Protein AF-0000000077547484 (afdb_homodimer)

Radius of gyration: 21.01 Å; Cα contacts (8 Å, |Δi|>4): 636; chains: 2; bounding box: 48×58×44 Å

Organism: Bursaphelenchus xylophilus (NCBI:txid6326)

Secondary structure (DSSP, 8-state):
---EEEEE-SS-GGGHHHHHHHHHHT---EEEE--HHHHHHHGGGSSSS-S-EEEETTEEEESHHHHHHHHHHHTT-S-SSHHHHHHHHHHHHHHHHHHHHTHHHHHHHTT--SSTT--HHHHIIIIIHHHHHHHHHHHHHHHHHH-SSSSBTTB--HHHHHHHHHHHHHHHH-HHHHHT-HHHHHHHHHHHT-HHHHHHHHHSPP---/---EEEEE-SS-GGGHHHHHHHHHHT---EEEE--HHHHHHHGGGSSSS-S-EEEETTEEEESHHHHHHHHHHHTT-S-SSHHHHHHHHHHHHHHHHHHHHTHHHHHHHTT--SSTT--HHHHIIIIIHHHHHHHHHHHHHHHHHH-SSSSBTTB--HHHHHHHHHHHHHHHH-HHHHHT-HHHHHHHHHHHT-HHHHHHHHHSPP---

Structure (mmCIF, N/CA/C/O backbone):
data_AF-0000000077547484-model_v1
#
loop_
_entity.id
_entity.type
_entity.pdbx_description
1 polymer 'glutathione transferase'
#
loop_
_atom_site.group_PDB
_atom_site.id
_atom_site.type_symbol
_atom_site.label_atom_id
_atom_site.label_alt_id
_atom_site.label_comp_id
_atom_site.label_asym_id
_atom_site.label_entity_id
_atom_site.label_seq_id
_atom_site.pdbx_PDB_ins_code
_atom_site.Cartn_x
_atom_site.Cartn_y
_atom_site.Cartn_z
_atom_site.occupancy
_atom_site.B_iso_or_equiv
_atom_site.auth_seq_id
_atom_site.auth_comp_id
_atom_site.auth_asym_id
_atom_site.auth_atom_id
_atom_site.pdbx_PDB_model_num
ATOM 1 N N . MET A 1 1 ? 19.812 16.031 -16.312 1 85.25 1 MET A N 1
ATOM 2 C CA . MET A 1 1 ? 18.938 15.664 -15.211 1 85.25 1 MET A CA 1
ATOM 3 C C . MET A 1 1 ? 17.609 15.102 -15.734 1 85.25 1 MET A C 1
ATOM 5 O O . MET A 1 1 ? 17.141 15.5 -16.797 1 85.25 1 MET A O 1
ATOM 9 N N . PRO A 1 2 ? 17.031 14.039 -15.039 1 92.44 2 PRO A N 1
ATOM 10 C CA . PRO A 1 2 ? 15.797 13.469 -15.57 1 92.44 2 PRO A CA 1
ATOM 11 C C . PRO A 1 2 ? 14.648 14.469 -15.594 1 92.44 2 PRO A C 1
ATOM 13 O O . PRO A 1 2 ? 14.633 15.414 -14.805 1 92.44 2 PRO A O 1
ATOM 16 N N . HIS A 1 3 ? 13.867 14.383 -16.562 1 97.31 3 HIS A N 1
ATOM 17 C CA . HIS A 1 3 ? 12.617 15.125 -16.594 1 97.31 3 HIS A CA 1
ATOM 18 C C . HIS A 1 3 ? 11.516 14.367 -15.859 1 97.31 3 HIS A C 1
ATOM 20 O O . HIS A 1 3 ? 11.219 13.219 -16.188 1 97.31 3 HIS A O 1
ATOM 26 N N . TYR A 1 4 ? 10.945 15.047 -14.867 1 98.5 4 TYR A N 1
ATOM 27 C CA . TYR A 1 4 ? 9.859 14.461 -14.086 1 98.5 4 TYR A CA 1
ATOM 28 C C . TYR A 1 4 ? 8.531 15.141 -14.406 1 98.5 4 TYR A C 1
ATOM 30 O O . TYR A 1 4 ? 8.445 16.375 -14.43 1 98.5 4 TYR A O 1
ATOM 38 N N . LYS A 1 5 ? 7.508 14.328 -14.656 1 98.38 5 LYS A N 1
ATOM 39 C CA . LYS A 1 5 ? 6.141 14.82 -14.766 1 98.38 5 LYS A CA 1
ATOM 40 C C . LYS A 1 5 ? 5.191 14.023 -13.867 1 98.38 5 LYS A C 1
ATOM 42 O O . LYS A 1 5 ? 5.023 12.82 -14.055 1 98.38 5 LYS A O 1
ATOM 47 N N . LEU A 1 6 ? 4.645 14.703 -12.867 1 98.44 6 LEU A N 1
ATOM 48 C CA . LEU A 1 6 ? 3.676 14.102 -11.953 1 98.44 6 LEU A CA 1
ATOM 49 C C . LEU A 1 6 ? 2.252 14.477 -12.359 1 98.44 6 LEU A C 1
ATOM 51 O O . LEU A 1 6 ? 1.907 15.656 -12.414 1 98.44 6 LEU A O 1
ATOM 55 N N . THR A 1 7 ? 1.437 13.484 -12.664 1 97.38 7 THR A N 1
ATOM 56 C CA . THR A 1 7 ? 0.065 13.703 -13.109 1 97.38 7 THR A CA 1
ATOM 57 C C . THR A 1 7 ? -0.927 13.258 -12.039 1 97.38 7 THR A C 1
ATOM 59 O O . THR A 1 7 ? -0.892 12.109 -11.594 1 97.38 7 THR A O 1
ATOM 62 N N . TYR A 1 8 ? -1.795 14.156 -11.641 1 96.88 8 TYR A N 1
ATOM 63 C CA . TYR A 1 8 ? -2.834 13.875 -10.656 1 96.88 8 TYR A CA 1
ATOM 64 C C . TYR A 1 8 ? -3.941 14.922 -10.719 1 96.88 8 TYR A C 1
ATOM 66 O O . TYR A 1 8 ? -3.941 15.781 -11.602 1 96.88 8 TYR A O 1
ATOM 74 N N . PHE A 1 9 ? -4.988 14.789 -9.867 1 94.69 9 PHE A N 1
ATOM 75 C CA . PHE A 1 9 ? -6.051 15.781 -9.734 1 94.69 9 PHE A CA 1
ATOM 76 C C . PHE A 1 9 ? -5.562 17 -8.961 1 94.69 9 PHE A C 1
ATOM 78 O O . PHE A 1 9 ? -4.523 16.953 -8.297 1 94.69 9 PHE A O 1
ATOM 85 N N . PRO A 1 10 ? -6.301 18.062 -9.086 1 93.75 10 PRO A N 1
ATOM 86 C CA . PRO A 1 10 ? -5.91 19.25 -8.312 1 93.75 10 PRO A CA 1
ATOM 87 C C . PRO A 1 10 ? -6.277 19.141 -6.836 1 93.75 10 PRO A C 1
ATOM 89 O O . PRO A 1 10 ? -7.074 19.938 -6.336 1 93.75 10 PRO A O 1
ATOM 92 N N . ALA A 1 11 ? -5.777 18.234 -6.148 1 94.19 11 ALA A N 1
ATOM 93 C CA . ALA A 1 11 ? -5.969 17.953 -4.73 1 94.19 11 ALA A CA 1
ATOM 94 C C . ALA A 1 11 ? -4.672 17.438 -4.098 1 94.19 11 ALA A C 1
ATOM 96 O O . ALA A 1 11 ? -3.805 16.906 -4.789 1 94.19 11 ALA A O 1
ATOM 97 N N . ARG A 1 12 ? -4.449 17.641 -2.879 1 95.56 12 ARG A N 1
ATOM 98 C CA . ARG A 1 12 ? -3.293 17.125 -2.154 1 95.56 12 ARG A CA 1
ATOM 99 C C . ARG A 1 12 ? -3.328 15.594 -2.084 1 95.56 12 ARG A C 1
ATOM 101 O O . ARG A 1 12 ? -2.584 14.914 -2.797 1 95.56 12 ARG A O 1
ATOM 108 N N . ALA A 1 13 ? -4.344 15.078 -1.382 1 94.12 13 ALA A N 1
ATOM 109 C CA . ALA A 1 13 ? -4.637 13.648 -1.274 1 94.12 13 ALA A CA 1
ATOM 110 C C . ALA A 1 13 ? -3.354 12.82 -1.285 1 94.12 13 ALA A C 1
ATOM 112 O O . ALA A 1 13 ? -2.412 13.117 -0.548 1 94.12 13 ALA A O 1
ATOM 113 N N . LEU A 1 14 ? -3.223 11.789 -2.037 1 96.75 14 LEU A N 1
ATOM 114 C CA . LEU A 1 14 ? -2.158 10.789 -1.992 1 96.75 14 LEU A CA 1
ATOM 115 C C . LEU A 1 14 ? -0.885 11.328 -2.637 1 96.75 14 LEU A C 1
ATOM 117 O O . LEU A 1 14 ? 0.199 10.781 -2.43 1 96.75 14 LEU A O 1
ATOM 121 N N . THR A 1 15 ? -0.902 12.414 -3.354 1 97.88 15 THR A N 1
ATOM 122 C CA . THR A 1 15 ? 0.219 12.875 -4.164 1 97.88 15 THR A CA 1
ATOM 123 C C . THR A 1 15 ? 0.995 13.977 -3.447 1 97.88 15 THR A C 1
ATOM 125 O O . THR A 1 15 ? 2.115 14.305 -3.84 1 97.88 15 THR A O 1
ATOM 128 N N . GLU A 1 16 ? 0.399 14.539 -2.396 1 98.44 16 GLU A N 1
ATOM 129 C CA . GLU A 1 16 ? 1.019 15.695 -1.765 1 98.44 16 GLU A CA 1
ATOM 130 C C . GLU A 1 16 ? 2.365 15.336 -1.144 1 98.44 16 GLU A C 1
ATOM 132 O O . GLU A 1 16 ? 3.326 16.109 -1.247 1 98.44 16 GLU A O 1
ATOM 137 N N . PRO A 1 17 ? 2.5 14.188 -0.463 1 98.75 17 PRO A N 1
ATOM 138 C CA . PRO A 1 17 ? 3.836 13.852 0.036 1 98.75 17 PRO A CA 1
ATOM 139 C C . PRO A 1 17 ? 4.875 13.75 -1.078 1 98.75 17 PRO A C 1
ATOM 141 O O . PRO A 1 17 ? 6.051 14.062 -0.859 1 98.75 17 PRO A O 1
ATOM 144 N N . ILE A 1 18 ? 4.457 13.312 -2.25 1 98.88 18 ILE A N 1
ATOM 145 C CA . ILE A 1 18 ? 5.355 13.227 -3.398 1 98.88 18 ILE A CA 1
ATOM 146 C C . ILE A 1 18 ? 5.801 14.633 -3.805 1 98.88 18 ILE A C 1
ATOM 148 O O . ILE A 1 18 ? 6.996 14.875 -4 1 98.88 18 ILE A O 1
ATOM 152 N N . ARG A 1 19 ? 4.832 15.555 -3.869 1 98.75 19 ARG A N 1
ATOM 153 C CA . ARG A 1 19 ? 5.148 16.938 -4.188 1 98.75 19 ARG A CA 1
ATOM 154 C C . ARG A 1 19 ? 6.109 17.531 -3.166 1 98.75 19 ARG A C 1
ATOM 156 O O . ARG A 1 19 ? 7.051 18.25 -3.527 1 98.75 19 ARG A O 1
ATOM 163 N N . LEU A 1 20 ? 5.863 17.25 -1.925 1 98.88 20 LEU A N 1
ATOM 164 C CA . LEU A 1 20 ? 6.719 17.766 -0.864 1 98.88 20 LEU A CA 1
ATOM 165 C C . LEU A 1 20 ? 8.141 17.234 -1 1 98.88 20 LEU A C 1
ATOM 167 O O . LEU A 1 20 ? 9.109 17.953 -0.73 1 98.88 20 LEU A O 1
ATOM 171 N N . CYS A 1 21 ? 8.297 15.977 -1.402 1 98.88 21 CYS A N 1
ATOM 172 C CA . CYS A 1 21 ? 9.633 15.43 -1.637 1 98.88 21 CYS A CA 1
ATOM 173 C C . CYS A 1 21 ? 10.359 16.203 -2.725 1 98.88 21 CYS A C 1
ATOM 175 O O . CYS A 1 21 ? 11.531 16.547 -2.566 1 98.88 21 CYS A O 1
ATOM 177 N N . PHE A 1 22 ? 9.695 16.484 -3.842 1 98.81 22 PHE A N 1
ATOM 178 C CA . PHE A 1 22 ? 10.297 17.219 -4.945 1 98.81 22 PHE A CA 1
ATOM 179 C C . PHE A 1 22 ? 10.734 18.609 -4.492 1 98.81 22 PHE A C 1
ATOM 181 O O . PHE A 1 22 ? 11.867 19.031 -4.762 1 98.81 22 PHE A O 1
ATOM 188 N N . HIS A 1 23 ? 9.859 19.297 -3.814 1 98.75 23 HIS A N 1
ATOM 189 C CA . HIS A 1 23 ? 10.148 20.656 -3.383 1 98.75 23 HIS A CA 1
ATOM 190 C C . HIS A 1 23 ? 11.258 20.672 -2.344 1 98.75 23 HIS A C 1
ATOM 192 O O . HIS A 1 23 ? 12.148 21.531 -2.396 1 98.75 23 HIS A O 1
ATOM 198 N N . TYR A 1 24 ? 11.18 19.766 -1.436 1 98.75 24 TYR A N 1
ATOM 199 C CA . TYR A 1 24 ? 12.219 19.703 -0.414 1 98.75 24 TYR A CA 1
ATOM 200 C C . TYR A 1 24 ? 13.586 19.46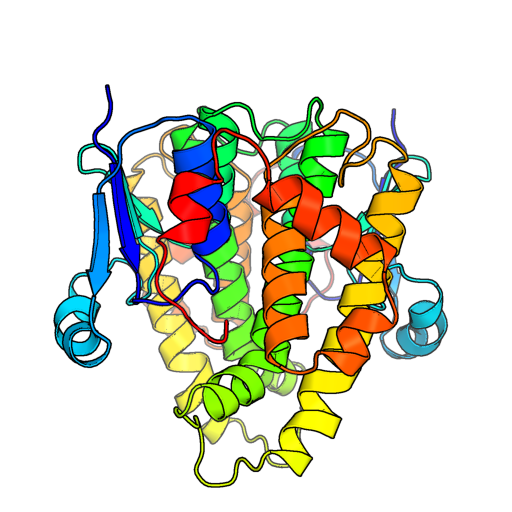9 -1.043 1 98.75 24 TYR A C 1
ATOM 202 O O . TYR A 1 24 ? 14.578 20.062 -0.616 1 98.75 24 TYR A O 1
ATOM 210 N N . ALA A 1 25 ? 13.656 18.609 -2.041 1 98.25 25 ALA A N 1
ATOM 211 C CA . ALA A 1 25 ? 14.914 18.25 -2.691 1 98.25 25 ALA A CA 1
ATOM 212 C C . ALA A 1 25 ? 15.367 19.344 -3.65 1 98.25 25 ALA A C 1
ATOM 214 O O . ALA A 1 25 ? 16.5 19.328 -4.133 1 98.25 25 ALA A O 1
ATOM 215 N N . GLY A 1 26 ? 14.461 20.266 -3.975 1 98.06 26 GLY A N 1
ATOM 216 C CA . GLY A 1 26 ? 14.758 21.297 -4.953 1 98.06 26 GLY A CA 1
ATOM 217 C C . GLY A 1 26 ? 14.82 20.766 -6.375 1 98.06 26 GLY A C 1
ATOM 218 O O . GLY A 1 26 ? 15.516 21.328 -7.223 1 98.06 26 GLY A O 1
ATOM 219 N N . GLU A 1 27 ? 14.188 19.641 -6.574 1 97.88 27 GLU A N 1
ATOM 220 C CA . GLU A 1 27 ? 14.156 19.016 -7.895 1 97.88 27 GLU A CA 1
ATOM 221 C C . GLU A 1 27 ? 12.992 19.547 -8.734 1 97.88 27 GLU A C 1
ATOM 223 O O . GLU A 1 27 ? 11.859 19.609 -8.258 1 97.88 27 GLU A O 1
ATOM 228 N N . LYS A 1 28 ? 13.336 19.969 -9.969 1 97.44 28 LYS A N 1
ATOM 229 C CA . LYS A 1 28 ? 12.289 20.438 -10.875 1 97.44 28 LYS A CA 1
ATOM 230 C C . LYS A 1 28 ? 11.43 19.281 -11.375 1 97.44 28 LYS A C 1
ATOM 232 O O . LYS A 1 28 ? 11.945 18.203 -11.656 1 97.44 28 LYS A O 1
ATOM 237 N N . PHE A 1 29 ? 10.148 19.562 -11.43 1 98.5 29 PHE A N 1
ATOM 238 C CA . PHE A 1 29 ? 9.203 18.609 -12.008 1 98.5 29 PHE A CA 1
ATOM 239 C C . PHE A 1 29 ? 7.977 19.312 -12.555 1 98.5 29 PHE A C 1
ATOM 241 O O . PHE A 1 29 ? 7.66 20.438 -12.133 1 98.5 29 PHE A O 1
ATOM 248 N N . GLU A 1 30 ? 7.371 18.703 -13.508 1 98.31 30 GLU A N 1
ATOM 249 C CA . GLU A 1 30 ? 6.082 19.172 -13.992 1 98.31 30 GLU A CA 1
ATOM 250 C C . GLU A 1 30 ? 4.934 18.641 -13.148 1 98.31 30 GLU A C 1
ATOM 252 O O . GLU A 1 30 ? 4.684 17.438 -13.125 1 98.31 30 GLU A O 1
ATOM 257 N N . ASP A 1 31 ? 4.277 19.516 -12.453 1 97.81 31 ASP A N 1
ATOM 258 C CA . ASP A 1 31 ? 3.092 19.172 -11.68 1 97.81 31 ASP A CA 1
ATOM 259 C C . ASP A 1 31 ? 1.825 19.297 -12.516 1 97.81 31 ASP A C 1
ATOM 261 O O . ASP A 1 31 ? 1.158 20.344 -12.477 1 97.81 31 ASP A O 1
ATOM 265 N N . TYR A 1 32 ? 1.48 18.234 -13.18 1 96.56 32 TYR A N 1
ATOM 266 C CA . TYR A 1 32 ? 0.35 18.281 -14.094 1 96.56 32 TYR A CA 1
ATOM 267 C C . TYR A 1 32 ? -0.946 17.906 -13.383 1 96.56 32 TYR A C 1
ATOM 269 O O . TYR A 1 32 ? -1.255 16.734 -13.219 1 96.56 32 TYR A O 1
ATOM 277 N N . ARG A 1 33 ? -1.74 18.891 -13.047 1 96 33 ARG A N 1
ATOM 278 C CA . ARG A 1 33 ? -3.018 18.719 -12.359 1 96 33 ARG A CA 1
ATOM 279 C C . ARG A 1 33 ? -4.176 18.719 -13.352 1 96 33 ARG A C 1
ATOM 281 O O . ARG A 1 33 ? -4.473 19.75 -13.961 1 96 33 ARG A O 1
ATOM 288 N N . ILE A 1 34 ? -4.773 17.594 -13.469 1 93.56 34 ILE A N 1
ATOM 289 C CA . ILE A 1 34 ? -5.824 17.484 -14.484 1 93.56 34 ILE A CA 1
ATOM 290 C C . ILE A 1 34 ? -7.188 17.703 -13.836 1 93.56 34 ILE A C 1
ATOM 292 O O . ILE A 1 34 ? -7.453 17.203 -12.742 1 93.56 34 ILE A O 1
ATOM 296 N N . PRO A 1 35 ? -8.016 18.453 -14.539 1 90.31 35 PRO A N 1
ATOM 297 C CA . PRO A 1 35 ? -9.383 18.578 -14.023 1 90.31 35 PRO A CA 1
ATOM 298 C C . PRO A 1 35 ? -10.133 17.25 -14.031 1 90.31 35 PRO A C 1
ATOM 300 O O . PRO A 1 35 ? -9.906 16.406 -14.906 1 90.31 35 PRO A O 1
ATOM 303 N N . LYS A 1 36 ? -11.023 17.078 -13.117 1 84.25 36 LYS A N 1
ATOM 304 C CA . LYS A 1 36 ? -11.742 15.82 -12.938 1 84.25 36 LYS A CA 1
ATOM 305 C C . LYS A 1 36 ? -12.508 15.438 -14.203 1 84.25 36 LYS A C 1
ATOM 307 O O . LYS A 1 36 ? -12.602 14.258 -14.539 1 84.25 36 LYS A O 1
ATOM 312 N N . ASP A 1 37 ? -12.984 16.406 -14.836 1 88.12 37 ASP A N 1
ATOM 313 C CA . ASP A 1 37 ? -13.797 16.141 -16.016 1 88.12 37 ASP A CA 1
ATOM 314 C C . ASP A 1 37 ? -12.93 15.68 -17.188 1 88.12 37 ASP A C 1
ATOM 316 O O . ASP A 1 37 ? -13.43 15.062 -18.125 1 88.12 37 ASP A O 1
ATOM 320 N N . ALA A 1 38 ? -11.648 15.914 -17.078 1 90.19 38 ALA A N 1
ATOM 321 C CA . ALA A 1 38 ? -10.727 15.516 -18.156 1 90.19 38 ALA A CA 1
ATOM 322 C C . ALA A 1 38 ? -10.227 14.094 -17.938 1 90.19 38 ALA A C 1
ATOM 324 O O . ALA A 1 38 ? -9.656 13.484 -18.844 1 90.19 38 ALA A O 1
ATOM 325 N N . PHE A 1 39 ? -10.477 13.57 -16.828 1 89.69 39 PHE A N 1
ATOM 326 C CA . PHE A 1 39 ? -9.938 12.266 -16.469 1 89.69 39 PHE A CA 1
ATOM 327 C C . PHE A 1 39 ? -10.547 11.172 -17.344 1 89.69 39 PHE A C 1
ATOM 329 O O . PHE A 1 39 ? -9.852 10.242 -17.75 1 89.69 39 PHE A O 1
ATOM 336 N N . ALA A 1 40 ? -11.797 11.266 -17.594 1 89.62 40 ALA A N 1
ATOM 337 C CA . ALA A 1 40 ? -12.469 10.25 -18.391 1 89.62 40 ALA A CA 1
ATOM 338 C C . ALA A 1 40 ? -11.773 10.055 -19.734 1 89.62 40 ALA A C 1
ATOM 340 O O . ALA A 1 40 ? -11.648 8.93 -20.219 1 89.62 40 ALA A O 1
ATOM 341 N N . SER A 1 41 ? -11.273 11.086 -20.297 1 90.94 41 SER A N 1
ATOM 342 C CA . SER A 1 41 ? -10.602 11.039 -21.594 1 90.94 41 SER A CA 1
ATOM 343 C C . SER A 1 41 ? -9.18 10.516 -21.469 1 90.94 41 SER A C 1
ATOM 345 O O . SER A 1 41 ? -8.648 9.891 -22.391 1 90.94 41 SER A O 1
ATOM 347 N N . LEU A 1 42 ? -8.617 10.719 -20.328 1 90.69 42 LEU A N 1
ATOM 348 C CA . LEU A 1 42 ? -7.227 10.336 -20.094 1 90.69 42 LEU A CA 1
ATOM 349 C C . LEU A 1 42 ? -7.133 8.875 -19.672 1 90.69 42 LEU A C 1
ATOM 351 O O . LEU A 1 42 ? -6.125 8.211 -19.922 1 90.69 42 LEU A O 1
ATOM 355 N N . LYS A 1 43 ? -8.164 8.383 -19.109 1 90.44 43 LYS A N 1
ATOM 356 C CA . LYS A 1 43 ? -8.188 7.098 -18.422 1 90.44 43 LYS A CA 1
ATOM 357 C C . LYS A 1 43 ? -7.711 5.977 -19.344 1 90.44 43 LYS A C 1
ATOM 359 O O . LYS A 1 43 ? -6.852 5.176 -18.953 1 90.44 43 LYS A O 1
ATOM 364 N N . PRO A 1 44 ? -8.141 5.949 -20.578 1 88 44 PRO A N 1
ATOM 365 C CA . PRO A 1 44 ? -7.73 4.848 -21.453 1 88 44 PRO A CA 1
ATOM 366 C C . PRO A 1 44 ? -6.238 4.883 -21.797 1 88 44 PRO A C 1
ATOM 368 O O . PRO A 1 44 ? -5.668 3.865 -22.188 1 88 44 PRO A O 1
ATOM 371 N N . SER A 1 45 ? -5.645 5.965 -21.578 1 86.88 45 SER A N 1
ATOM 372 C CA . SER A 1 45 ? -4.234 6.109 -21.938 1 86.88 45 SER A CA 1
ATOM 373 C C . SER A 1 45 ? -3.33 5.828 -20.734 1 86.88 45 SER A C 1
ATOM 375 O O . SER A 1 45 ? -2.107 5.773 -20.875 1 86.88 45 SER A O 1
ATOM 377 N N . THR A 1 46 ? -3.951 5.617 -19.594 1 89.06 46 THR A N 1
ATOM 378 C CA . THR A 1 46 ? -3.162 5.34 -18.406 1 89.06 46 THR A CA 1
ATOM 379 C C . THR A 1 46 ? -2.922 3.84 -18.25 1 89.06 46 THR A C 1
ATOM 381 O O . THR A 1 46 ? -3.73 3.027 -18.703 1 89.06 46 THR A O 1
ATOM 384 N N . PRO A 1 47 ? -1.82 3.459 -17.625 1 86.12 47 PRO A N 1
ATOM 385 C CA . PRO A 1 47 ? -1.501 2.035 -17.484 1 86.12 47 PRO A CA 1
ATOM 386 C C . PRO A 1 47 ? -2.592 1.254 -16.766 1 86.12 47 PRO A C 1
ATOM 388 O O . PRO A 1 47 ? -2.918 0.13 -17.156 1 86.12 47 PRO A O 1
ATOM 391 N N . TYR A 1 48 ? -3.15 1.729 -15.68 1 89.19 48 TYR A N 1
ATOM 392 C CA . TYR A 1 48 ? -4.105 0.987 -14.859 1 89.19 48 TYR A CA 1
ATOM 393 C C . TYR A 1 48 ? -5.465 1.678 -14.852 1 89.19 48 TYR A C 1
ATOM 395 O O . TYR A 1 48 ? -6.379 1.25 -14.141 1 89.19 48 TYR A O 1
ATOM 403 N N . GLY A 1 49 ? -5.582 2.746 -15.648 1 90 49 GLY A N 1
ATOM 404 C CA . GLY A 1 49 ? -6.789 3.547 -15.531 1 90 49 GLY A CA 1
ATOM 405 C C . GLY A 1 49 ? -6.875 4.316 -14.227 1 90 49 GLY A C 1
ATOM 406 O O . GLY A 1 49 ? -7.969 4.562 -13.719 1 90 49 GLY A O 1
ATOM 407 N N . GLN A 1 50 ? -5.723 4.562 -13.688 1 92.69 50 GLN A N 1
ATOM 408 C CA . GLN A 1 50 ? -5.68 5.211 -12.383 1 92.69 50 GLN A CA 1
ATOM 409 C C . GLN A 1 50 ? -4.629 6.312 -12.344 1 92.69 50 GLN A C 1
ATOM 411 O O . GLN A 1 50 ? -3.73 6.352 -13.188 1 92.69 50 GLN A O 1
ATOM 416 N N . LEU A 1 51 ? -4.746 7.215 -11.516 1 95.5 51 LEU A N 1
ATOM 417 C CA . LEU A 1 51 ? -3.775 8.227 -11.117 1 95.5 51 LEU A CA 1
ATOM 418 C C . LEU A 1 51 ? -3.383 8.047 -9.656 1 95.5 51 LEU A C 1
ATOM 420 O O . LEU A 1 51 ? -4.129 7.449 -8.875 1 95.5 51 LEU A O 1
ATOM 424 N N . PRO A 1 52 ? -2.184 8.477 -9.305 1 97.62 52 PRO A N 1
ATOM 425 C CA . PRO A 1 52 ? -1.198 9.312 -9.992 1 97.62 52 PRO A CA 1
ATOM 426 C C . PRO A 1 52 ? -0.281 8.508 -10.914 1 97.62 52 PRO A C 1
ATOM 428 O O . PRO A 1 52 ? -0.196 7.285 -10.789 1 97.62 52 PRO A O 1
ATOM 431 N N . ILE A 1 53 ? 0.354 9.211 -11.859 1 97.94 53 ILE A N 1
ATOM 432 C CA . ILE A 1 53 ? 1.402 8.703 -12.734 1 97.94 53 ILE A CA 1
ATOM 433 C C . ILE A 1 53 ? 2.631 9.602 -12.648 1 97.94 53 ILE A C 1
ATOM 435 O O . ILE A 1 53 ? 2.514 10.828 -12.719 1 97.94 53 ILE A O 1
ATOM 439 N N . LEU A 1 54 ? 3.773 9.047 -12.422 1 98.62 54 LEU A N 1
ATOM 440 C CA . LEU A 1 54 ? 5.043 9.75 -12.57 1 98.62 54 LEU A CA 1
ATOM 441 C C . LEU A 1 54 ? 5.75 9.328 -13.852 1 98.62 54 LEU A C 1
ATOM 443 O O . LEU A 1 54 ? 6.062 8.148 -14.031 1 98.62 54 LEU A O 1
ATOM 447 N N . ASP A 1 55 ? 5.914 10.234 -14.734 1 98.12 55 ASP A N 1
ATOM 448 C CA . ASP A 1 55 ? 6.734 10.016 -15.922 1 98.12 55 ASP A CA 1
ATOM 449 C C . ASP A 1 55 ? 8.18 10.469 -15.688 1 98.12 55 ASP A C 1
ATOM 451 O O . ASP A 1 55 ? 8.422 11.602 -15.281 1 98.12 55 ASP A O 1
ATOM 455 N N . VAL A 1 56 ? 9.133 9.578 -15.805 1 98.06 56 VAL A N 1
ATOM 456 C CA . VAL A 1 56 ? 10.562 9.867 -15.695 1 98.06 56 VAL A CA 1
ATOM 457 C C . VAL A 1 56 ? 11.234 9.617 -17.047 1 98.06 56 VAL A C 1
ATOM 459 O O . VAL A 1 56 ? 11.531 8.477 -17.391 1 98.06 56 VAL A O 1
ATOM 462 N N . ASP A 1 57 ? 11.555 10.641 -17.812 1 97.44 57 ASP A N 1
ATOM 463 C CA . ASP A 1 57 ? 12.188 10.562 -19.125 1 97.44 57 ASP A CA 1
ATOM 464 C C . ASP A 1 57 ? 11.445 9.594 -20.047 1 97.44 57 ASP A C 1
ATOM 466 O O . ASP A 1 57 ? 12.062 8.758 -20.719 1 97.44 57 ASP A O 1
ATOM 470 N N . GLY A 1 58 ? 10.156 9.625 -19.891 1 95.38 58 GLY A N 1
ATOM 471 C CA . GLY A 1 58 ? 9.344 8.828 -20.812 1 95.38 58 GLY A CA 1
ATOM 472 C C . GLY A 1 58 ? 8.953 7.48 -20.234 1 95.38 58 GLY A C 1
ATOM 473 O O . GLY A 1 58 ? 8.156 6.754 -20.828 1 95.38 58 GLY A O 1
ATOM 474 N N . HIS A 1 59 ? 9.484 7.121 -19.125 1 95.69 59 HIS A N 1
ATOM 475 C CA . HIS A 1 59 ? 9.109 5.887 -18.438 1 95.69 59 HIS A CA 1
ATOM 476 C C . HIS A 1 59 ? 8.117 6.156 -17.312 1 95.69 59 HIS A C 1
ATOM 478 O O . HIS A 1 59 ? 8.359 7.023 -16.469 1 95.69 59 HIS A O 1
ATOM 484 N N . GLN A 1 60 ? 7.094 5.41 -17.25 1 96.94 60 GLN A N 1
ATOM 485 C CA . GLN A 1 60 ? 6.016 5.738 -16.312 1 96.94 60 GLN A CA 1
ATOM 486 C C . GLN A 1 60 ? 6.027 4.816 -15.102 1 96.94 60 GLN A C 1
ATOM 488 O O . GLN A 1 60 ? 6.289 3.617 -15.234 1 96.94 60 GLN A O 1
ATOM 493 N N . LEU A 1 61 ? 5.832 5.383 -14.008 1 97.88 61 LEU A N 1
ATOM 494 C CA . LEU A 1 61 ? 5.586 4.723 -12.734 1 97.88 61 LEU A CA 1
ATOM 495 C C . LEU A 1 61 ? 4.215 5.109 -12.18 1 97.88 61 LEU A C 1
ATOM 497 O O . LEU A 1 61 ? 3.854 6.285 -12.172 1 97.88 61 LEU A O 1
ATOM 501 N N . VAL A 1 62 ? 3.492 4.047 -11.734 1 97.12 62 VAL A N 1
ATOM 502 C CA . VAL A 1 62 ? 2.15 4.297 -11.219 1 97.12 62 VAL A CA 1
ATOM 503 C C . VAL A 1 62 ? 2.045 3.791 -9.781 1 97.12 62 VAL A C 1
ATOM 505 O O . VAL A 1 62 ? 2.982 3.184 -9.258 1 97.12 62 VAL A O 1
ATOM 508 N N . GLN A 1 63 ? 0.894 4.129 -9.117 1 97.38 63 GLN A N 1
ATOM 509 C CA . GLN A 1 63 ? 0.65 3.82 -7.715 1 97.38 63 GLN A CA 1
ATOM 510 C C . GLN A 1 63 ? 1.368 4.809 -6.801 1 97.38 63 GLN A C 1
ATOM 512 O O . GLN A 1 63 ? 2.6 4.871 -6.793 1 97.38 63 GLN A O 1
ATOM 517 N N . SER A 1 64 ? 0.62 5.461 -5.973 1 98.31 64 SER A N 1
ATOM 518 C CA . SER A 1 64 ? 1.127 6.574 -5.176 1 98.31 64 SER A CA 1
ATOM 519 C C . SER A 1 64 ? 2.248 6.121 -4.246 1 98.31 64 SER A C 1
ATOM 521 O O . SER A 1 64 ? 3.266 6.805 -4.113 1 98.31 64 SER A O 1
ATOM 523 N N . GLY A 1 65 ? 2.09 4.926 -3.623 1 98.44 65 GLY A N 1
ATOM 524 C CA . GLY A 1 65 ? 3.121 4.426 -2.725 1 98.44 65 GLY A CA 1
ATOM 525 C C . GLY A 1 65 ? 4.434 4.137 -3.428 1 98.44 65 GLY A C 1
ATOM 526 O O . GLY A 1 65 ? 5.504 4.453 -2.908 1 98.44 65 GLY A O 1
ATOM 527 N N . ALA A 1 66 ? 4.355 3.533 -4.605 1 98.62 66 ALA A N 1
ATOM 528 C CA . ALA A 1 66 ? 5.543 3.227 -5.395 1 98.62 66 ALA A CA 1
ATOM 529 C C . ALA A 1 66 ? 6.254 4.504 -5.832 1 98.62 66 ALA A C 1
ATOM 531 O O . ALA A 1 66 ? 7.48 4.605 -5.738 1 98.62 66 ALA A O 1
ATOM 532 N N . ILE A 1 67 ? 5.465 5.473 -6.289 1 98.81 67 ILE A N 1
ATOM 533 C CA . ILE A 1 67 ? 6.016 6.742 -6.742 1 98.81 67 ILE A CA 1
ATOM 534 C C . ILE A 1 67 ? 6.707 7.453 -5.582 1 98.81 67 ILE A C 1
ATOM 536 O O . ILE A 1 67 ? 7.836 7.926 -5.719 1 98.81 67 ILE A O 1
ATOM 540 N N . LEU A 1 68 ? 6.055 7.484 -4.445 1 98.88 68 LEU A N 1
ATOM 541 C CA . LEU A 1 68 ? 6.586 8.18 -3.279 1 98.88 68 LEU A CA 1
ATOM 542 C C . LEU A 1 68 ? 7.914 7.574 -2.84 1 98.88 68 LEU A C 1
ATOM 544 O O . LEU A 1 68 ? 8.891 8.297 -2.611 1 98.88 68 LEU A O 1
ATOM 548 N N . ARG A 1 69 ? 7.953 6.285 -2.746 1 98.44 69 ARG A N 1
ATOM 549 C CA . ARG A 1 69 ? 9.172 5.637 -2.283 1 98.44 69 ARG A CA 1
ATOM 550 C C . ARG A 1 69 ? 10.297 5.785 -3.307 1 98.44 69 ARG A C 1
ATOM 552 O O . ARG A 1 69 ? 11.469 5.914 -2.939 1 98.44 69 ARG A O 1
ATOM 559 N N . TYR A 1 70 ? 9.961 5.754 -4.582 1 98.56 70 TYR A N 1
ATOM 560 C CA . TYR A 1 70 ? 10.945 5.984 -5.629 1 98.56 70 TYR A CA 1
ATOM 561 C C . TYR A 1 70 ? 11.586 7.359 -5.488 1 98.56 70 TYR A C 1
ATOM 563 O O . TYR A 1 70 ? 12.812 7.48 -5.457 1 98.56 70 TYR A O 1
ATOM 571 N N . VAL A 1 71 ? 10.789 8.383 -5.336 1 98.56 71 VAL A N 1
ATOM 572 C CA . VAL A 1 71 ? 11.258 9.766 -5.238 1 98.56 71 VAL A CA 1
ATOM 573 C C . VAL A 1 71 ? 12 9.969 -3.922 1 98.56 71 VAL A C 1
ATOM 575 O O . VAL A 1 71 ? 13.023 10.656 -3.879 1 98.56 71 VAL A O 1
ATOM 578 N N . ALA A 1 72 ? 11.469 9.367 -2.883 1 98.44 72 ALA A N 1
ATOM 579 C CA . ALA A 1 72 ? 12.117 9.484 -1.576 1 98.44 72 ALA A CA 1
ATOM 580 C C . ALA A 1 72 ? 13.516 8.891 -1.598 1 98.44 72 ALA A C 1
ATOM 582 O O . ALA A 1 72 ? 14.445 9.438 -0.997 1 98.44 72 ALA A O 1
ATOM 583 N N . ARG A 1 73 ? 13.68 7.734 -2.262 1 97.06 73 ARG A N 1
ATOM 584 C CA . ARG A 1 73 ? 15 7.129 -2.391 1 97.06 73 ARG A CA 1
ATOM 585 C C . ARG A 1 73 ? 15.93 8.023 -3.199 1 97.06 73 ARG A C 1
ATOM 587 O O . ARG A 1 73 ? 17.078 8.25 -2.809 1 97.06 73 ARG A O 1
ATOM 594 N N . LYS A 1 74 ? 15.422 8.516 -4.262 1 97.06 74 LYS A N 1
ATOM 595 C CA . LYS A 1 74 ? 16.219 9.352 -5.156 1 97.06 74 LYS A CA 1
ATOM 596 C C . LYS A 1 74 ? 16.734 10.586 -4.434 1 97.06 74 LYS A C 1
ATOM 598 O O . LYS A 1 74 ? 17.844 11.047 -4.699 1 97.06 74 LYS A O 1
ATOM 603 N N . PHE A 1 75 ? 15.969 11.078 -3.51 1 97.44 75 PHE A N 1
ATOM 604 C CA . PHE A 1 75 ? 16.297 12.359 -2.896 1 97.44 75 PHE A CA 1
ATOM 605 C C . PHE A 1 75 ? 16.797 12.164 -1.467 1 97.44 75 PHE A C 1
ATOM 607 O O . PHE A 1 75 ? 16.844 13.117 -0.686 1 97.44 75 PHE A O 1
ATOM 614 N N . ASN A 1 76 ? 17.047 10.945 -1.066 1 97.06 76 ASN A N 1
ATOM 615 C CA . A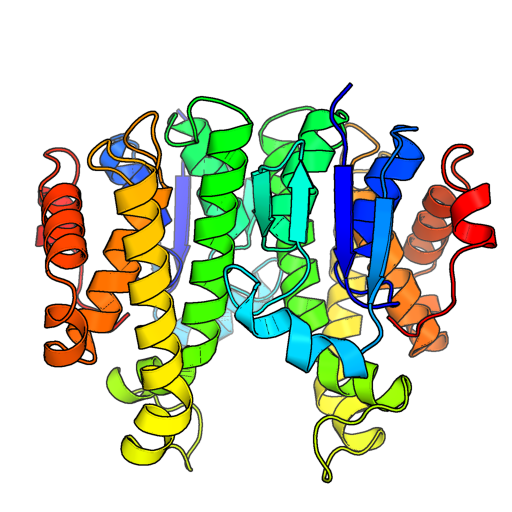SN A 1 76 ? 17.609 10.586 0.231 1 97.06 76 ASN A CA 1
ATOM 616 C C . ASN A 1 76 ? 16.688 10.977 1.373 1 97.06 76 ASN A C 1
ATOM 618 O O . ASN A 1 76 ? 17.109 11.586 2.352 1 97.06 76 ASN A O 1
ATOM 622 N N . LEU A 1 77 ? 15.383 10.633 1.202 1 98.38 77 LEU A N 1
ATOM 623 C CA . LEU A 1 77 ? 14.352 10.938 2.186 1 98.38 77 LEU A CA 1
ATOM 624 C C . LEU A 1 77 ? 13.695 9.656 2.701 1 98.38 77 LEU A C 1
ATOM 626 O O . LEU A 1 77 ? 12.617 9.703 3.291 1 98.38 77 LEU A O 1
ATOM 630 N N . ILE A 1 78 ? 14.055 8.398 2.447 1 95.81 78 ILE A N 1
ATOM 631 C CA . ILE A 1 78 ? 13.445 7.102 2.721 1 95.81 78 ILE A CA 1
ATOM 632 C C . ILE A 1 78 ? 13.734 6.688 4.16 1 95.81 78 ILE A C 1
ATOM 634 O O . ILE A 1 78 ? 12.859 6.148 4.848 1 95.81 78 ILE A O 1
ATOM 638 N N . GLY A 1 79 ? 14.711 6.598 4.922 1 95.62 79 GLY A N 1
ATOM 639 C CA . GLY A 1 79 ? 15.289 6.227 6.203 1 95.62 79 GLY A CA 1
ATOM 640 C C . GLY A 1 79 ? 16.797 6.043 6.145 1 95.62 79 GLY A C 1
ATOM 641 O O . GLY A 1 79 ? 17.359 5.785 5.074 1 95.62 79 GLY A O 1
ATOM 642 N N . LYS A 1 80 ? 17.391 6.117 7.293 1 97.19 80 LYS A N 1
ATOM 643 C CA . LYS A 1 80 ? 18.844 6.121 7.336 1 97.19 80 LYS A CA 1
ATOM 644 C C . LYS A 1 80 ? 19.391 4.699 7.355 1 97.19 80 LYS A C 1
ATOM 646 O O . LYS A 1 80 ? 20.594 4.488 7.133 1 97.19 80 LYS A O 1
ATOM 651 N N . ASN A 1 81 ? 18.594 3.754 7.633 1 96.62 81 ASN A N 1
ATOM 652 C CA . ASN A 1 81 ? 18.953 2.338 7.602 1 96.62 81 ASN A CA 1
ATOM 653 C C . ASN A 1 81 ? 17.75 1.47 7.238 1 96.62 81 ASN A C 1
ATOM 655 O O . ASN A 1 81 ? 16.656 1.983 7.004 1 96.62 81 ASN A O 1
ATOM 659 N N . GLU A 1 82 ? 17.938 0.206 7.211 1 95.25 82 GLU A N 1
ATOM 660 C CA . GLU A 1 82 ? 16.922 -0.714 6.711 1 95.25 82 GLU A CA 1
ATOM 661 C C . GLU A 1 82 ? 15.672 -0.692 7.594 1 95.25 82 GLU A C 1
ATOM 663 O O . GLU A 1 82 ? 14.547 -0.741 7.09 1 95.25 82 GLU A O 1
ATOM 668 N N . TRP A 1 83 ? 15.898 -0.698 8.883 1 97.12 83 TRP A N 1
ATOM 669 C CA . TRP A 1 83 ? 14.75 -0.727 9.789 1 97.12 83 TRP A CA 1
ATOM 670 C C . TRP A 1 83 ? 13.961 0.574 9.711 1 97.12 83 TRP A C 1
ATOM 672 O O . TRP A 1 83 ? 12.727 0.559 9.688 1 97.12 83 TRP A O 1
ATOM 682 N N . GLU A 1 84 ? 14.633 1.716 9.648 1 97.81 84 GLU A N 1
ATOM 683 C CA . GLU A 1 84 ? 13.961 3.002 9.484 1 97.81 84 GLU A CA 1
ATOM 684 C C . GLU A 1 84 ? 13.195 3.062 8.172 1 97.81 84 GLU A C 1
ATOM 686 O O . GLU A 1 84 ? 12.094 3.617 8.109 1 97.81 84 GLU A O 1
ATOM 691 N N . THR A 1 85 ? 13.828 2.529 7.145 1 98.19 85 THR A N 1
ATOM 692 C CA . THR A 1 85 ? 13.156 2.451 5.852 1 98.19 85 THR A CA 1
ATOM 693 C C . THR A 1 85 ? 11.867 1.652 5.961 1 98.19 85 THR A C 1
ATOM 695 O O . THR A 1 85 ? 10.828 2.059 5.426 1 98.19 85 THR A O 1
ATOM 698 N N . ALA A 1 86 ? 11.859 0.565 6.66 1 98.38 86 ALA A N 1
ATOM 699 C CA . ALA A 1 86 ? 10.688 -0.276 6.867 1 98.38 86 ALA A CA 1
ATOM 700 C C . ALA A 1 86 ? 9.625 0.453 7.688 1 98.38 86 ALA A C 1
ATOM 702 O O . ALA A 1 86 ? 8.43 0.37 7.383 1 98.38 86 ALA A O 1
ATOM 703 N N . LYS A 1 87 ? 10.078 1.142 8.703 1 98.19 87 LYS A N 1
ATOM 704 C CA . LYS A 1 87 ? 9.141 1.866 9.562 1 98.19 87 LYS A CA 1
ATOM 705 C C . LYS A 1 87 ? 8.484 3.021 8.812 1 98.19 87 LYS A C 1
ATOM 707 O O . LYS A 1 87 ? 7.305 3.307 9.008 1 98.19 87 LYS A O 1
ATOM 712 N N . ALA A 1 88 ? 9.258 3.695 7.953 1 98.5 88 ALA A N 1
ATOM 713 C CA . ALA A 1 88 ? 8.68 4.73 7.102 1 98.5 88 ALA A CA 1
ATOM 714 C C . ALA A 1 88 ? 7.605 4.148 6.188 1 98.5 88 ALA A C 1
ATOM 716 O O . ALA A 1 88 ? 6.551 4.762 5.992 1 98.5 88 ALA A O 1
ATOM 717 N N . ASP A 1 89 ? 7.891 3.004 5.68 1 98.5 89 ASP A N 1
ATOM 718 C CA . ASP A 1 89 ? 6.93 2.322 4.82 1 98.5 89 ASP A CA 1
ATOM 719 C C . ASP A 1 89 ? 5.676 1.929 5.598 1 98.5 89 ASP A C 1
ATOM 721 O O . ASP A 1 89 ? 4.566 1.998 5.07 1 98.5 89 ASP A O 1
ATOM 725 N N . GLU A 1 90 ? 5.871 1.48 6.793 1 98.44 90 GLU A N 1
ATOM 726 C CA . GLU A 1 90 ? 4.754 1.179 7.68 1 98.44 90 GLU A CA 1
ATOM 727 C C . GLU A 1 90 ? 3.838 2.389 7.844 1 98.44 90 GLU A C 1
ATOM 729 O O . GLU A 1 90 ? 2.613 2.262 7.77 1 98.44 90 GLU A O 1
ATOM 734 N N . ILE A 1 91 ? 4.391 3.529 8.023 1 98.31 91 ILE A N 1
ATOM 735 C CA . ILE A 1 91 ? 3.643 4.77 8.211 1 98.31 91 ILE A CA 1
ATOM 736 C C . ILE A 1 91 ? 2.857 5.098 6.941 1 98.31 91 ILE A C 1
ATOM 738 O O . ILE A 1 91 ? 1.678 5.449 7.008 1 98.31 91 ILE A O 1
ATOM 742 N N . TRP A 1 92 ? 3.502 4.949 5.789 1 98.56 92 TRP A N 1
ATOM 743 C CA . TRP A 1 92 ? 2.809 5.215 4.535 1 98.56 92 TRP A CA 1
ATOM 744 C C . TRP A 1 92 ? 1.625 4.27 4.355 1 98.56 92 TRP A C 1
ATOM 746 O O . TRP A 1 92 ? 0.53 4.699 3.986 1 98.56 92 TRP A O 1
ATOM 756 N N . CYS A 1 93 ? 1.895 2.977 4.566 1 98.38 93 CYS A N 1
ATOM 757 C CA . CYS A 1 93 ? 0.834 1.993 4.379 1 98.38 93 CYS A CA 1
ATOM 758 C C . CYS A 1 93 ? -0.343 2.275 5.305 1 98.38 93 CYS A C 1
ATOM 760 O O . CYS A 1 93 ? -1.5 2.178 4.895 1 98.38 93 CYS A O 1
ATOM 762 N N . PHE A 1 94 ? -0.033 2.631 6.539 1 97.88 94 PHE A N 1
ATOM 763 C CA . PHE A 1 94 ? -1.073 2.975 7.5 1 97.88 94 PHE A CA 1
ATOM 764 C C . PHE A 1 94 ? -1.842 4.211 7.047 1 97.88 94 PHE A C 1
ATOM 766 O O . PHE A 1 94 ? -3.072 4.242 7.117 1 97.88 94 PHE A O 1
ATOM 773 N N . PHE A 1 95 ? -1.143 5.172 6.621 1 98.5 95 PHE A N 1
ATOM 774 C CA . PHE A 1 95 ? -1.731 6.387 6.07 1 98.5 95 PHE A CA 1
ATOM 775 C C . PHE A 1 95 ? -2.676 6.059 4.922 1 98.5 95 PHE A C 1
ATOM 777 O O . PHE A 1 95 ? -3.816 6.527 4.895 1 98.5 95 PHE A O 1
ATOM 784 N N . TYR A 1 96 ? -2.197 5.289 3.98 1 98.19 96 TYR A N 1
ATOM 785 C CA . TYR A 1 96 ? -2.973 4.922 2.803 1 98.19 96 TYR A CA 1
ATOM 786 C C . TYR A 1 96 ? -4.281 4.25 3.199 1 98.19 96 TYR A C 1
ATOM 788 O O . TYR A 1 96 ? -5.352 4.621 2.709 1 98.19 96 TYR A O 1
ATOM 796 N N . ASP A 1 97 ? -4.191 3.32 4.133 1 96.88 97 ASP A N 1
ATOM 797 C CA . ASP A 1 97 ? -5.379 2.625 4.621 1 96.88 97 ASP A CA 1
ATOM 798 C C . ASP A 1 97 ? -6.336 3.594 5.309 1 96.88 97 ASP A C 1
ATOM 800 O O . ASP A 1 97 ? -7.555 3.48 5.16 1 96.88 97 ASP A O 1
ATOM 804 N N . SER A 1 98 ? -5.797 4.496 6.062 1 97.25 98 SER A N 1
ATOM 805 C CA . SER A 1 98 ? -6.605 5.457 6.809 1 97.25 98 SER A CA 1
ATOM 806 C C . SER A 1 98 ? -7.34 6.406 5.867 1 97.25 98 SER A C 1
ATOM 808 O O . SER A 1 98 ? -8.539 6.629 6.016 1 97.25 98 SER A O 1
ATOM 810 N N . VAL A 1 99 ? -6.602 6.918 4.863 1 97.19 99 VAL A N 1
ATOM 811 C CA . VAL A 1 99 ? -7.184 7.867 3.918 1 97.19 99 VAL A CA 1
ATOM 812 C C . VAL A 1 99 ? -8.289 7.184 3.117 1 97.19 99 VAL A C 1
ATOM 814 O O . VAL A 1 99 ? -9.359 7.762 2.906 1 97.19 99 VAL A O 1
ATOM 817 N N . ARG A 1 100 ? -8.055 5.98 2.75 1 95.5 100 ARG A N 1
ATOM 818 C CA . ARG A 1 100 ? -9.062 5.23 2.016 1 95.5 100 ARG A CA 1
ATOM 819 C C . ARG A 1 100 ? -10.297 4.984 2.881 1 95.5 100 ARG A C 1
ATOM 821 O O . ARG A 1 100 ? -11.43 5.012 2.385 1 95.5 100 ARG A O 1
ATOM 828 N N . ALA A 1 101 ? -10.102 4.777 4.141 1 95.31 101 ALA A N 1
ATOM 829 C CA . ALA A 1 101 ? -11.188 4.449 5.059 1 95.31 101 ALA A CA 1
ATOM 830 C C . ALA A 1 101 ? -12.133 5.637 5.242 1 95.31 101 ALA A C 1
ATOM 832 O O . ALA A 1 101 ? -13.336 5.457 5.406 1 95.31 101 ALA A O 1
ATOM 833 N N . HIS A 1 102 ? -11.602 6.828 5.215 1 96.88 102 HIS A N 1
ATOM 834 C CA . HIS A 1 102 ? -12.492 7.961 5.457 1 96.88 102 HIS A CA 1
ATOM 835 C C . HIS A 1 102 ? -12.68 8.797 4.195 1 96.88 102 HIS A C 1
ATOM 837 O O . HIS A 1 102 ? -13.117 9.945 4.266 1 96.88 102 HIS A O 1
ATOM 843 N N . ILE A 1 103 ? -12.422 8.219 3.053 1 95.62 103 ILE A N 1
ATOM 844 C CA . ILE A 1 103 ? -12.391 8.953 1.789 1 95.62 103 ILE A CA 1
ATOM 845 C C . ILE A 1 103 ? -13.773 9.508 1.477 1 95.62 103 ILE A C 1
ATOM 847 O O . ILE A 1 103 ? -13.898 10.609 0.934 1 95.62 103 ILE A O 1
ATOM 851 N N . ARG A 1 104 ? -14.867 8.773 1.834 1 94.94 104 ARG A N 1
ATOM 852 C CA . ARG A 1 104 ? -16.219 9.227 1.523 1 94.94 104 ARG A CA 1
ATOM 853 C C . ARG A 1 104 ? -16.562 10.5 2.287 1 94.94 104 ARG A C 1
ATOM 855 O O . ARG A 1 104 ? -17.234 11.383 1.757 1 94.94 104 ARG A O 1
ATOM 862 N N . TYR A 1 105 ? -16.125 10.539 3.518 1 97.38 105 TYR A N 1
ATOM 863 C CA . TYR A 1 105 ? -16.344 11.75 4.297 1 97.38 105 TYR A CA 1
ATOM 864 C C . TYR A 1 105 ? -15.562 12.922 3.717 1 97.38 105 TYR A C 1
ATOM 866 O O . TYR A 1 105 ? -16.078 14.031 3.609 1 97.38 105 TYR A O 1
ATOM 874 N N . THR A 1 106 ? -14.352 12.664 3.312 1 96.69 106 THR A N 1
ATOM 875 C CA . THR A 1 106 ? -13.492 13.695 2.74 1 96.69 106 THR A CA 1
ATOM 876 C C . THR A 1 106 ? -14.094 14.234 1.443 1 96.69 106 THR A C 1
ATOM 878 O O . THR A 1 106 ? -14.094 15.445 1.213 1 96.69 106 THR A O 1
ATOM 881 N N . HIS A 1 107 ? -14.547 13.312 0.613 1 95 107 HIS A N 1
ATOM 882 C CA . HIS A 1 107 ? -15.18 13.719 -0.636 1 95 107 HIS A CA 1
ATOM 883 C C . HIS A 1 107 ? -16.422 14.555 -0.373 1 95 107 HIS A C 1
ATOM 885 O O . HIS A 1 107 ? -16.656 15.562 -1.048 1 95 107 HIS A O 1
ATOM 891 N N . LEU A 1 108 ? -17.203 14.078 0.591 1 95.94 108 LEU A N 1
ATOM 892 C CA . LEU A 1 108 ? -18.422 14.805 0.93 1 95.94 108 LEU A CA 1
ATOM 893 C C . LEU A 1 108 ? -18.109 16.219 1.381 1 95.94 108 LEU A C 1
ATOM 895 O O . LEU A 1 108 ? -18.719 17.188 0.903 1 95.94 108 LEU A O 1
ATOM 899 N N . LYS A 1 109 ? -17.125 16.406 2.23 1 95.75 109 LYS A N 1
ATOM 900 C CA . LYS A 1 109 ? -16.75 17.703 2.777 1 95.75 109 LYS A CA 1
ATOM 901 C C . LYS A 1 109 ? -16.109 18.578 1.706 1 95.75 109 LYS A C 1
ATOM 903 O O . LYS A 1 109 ? -16.125 19.812 1.811 1 95.75 109 LYS A O 1
ATOM 908 N N . GLY A 1 110 ? -15.57 17.906 0.697 1 92.5 110 GLY A N 1
ATOM 909 C CA . GLY A 1 110 ? -15.008 18.625 -0.43 1 92.5 110 GLY A CA 1
ATOM 910 C C . GLY A 1 110 ? -16.047 19 -1.476 1 92.5 110 GLY A C 1
ATOM 911 O O . GLY A 1 110 ? -15.711 19.609 -2.496 1 92.5 110 GLY A O 1
ATOM 912 N N . GLY A 1 111 ? -17.266 18.641 -1.288 1 89.94 111 GLY A N 1
ATOM 913 C CA . GLY A 1 111 ? -18.359 19.016 -2.182 1 89.94 111 GLY A CA 1
ATOM 914 C C . GLY A 1 111 ? -18.609 18 -3.268 1 89.94 111 GLY A C 1
ATOM 915 O O . GLY A 1 111 ? -19.25 18.297 -4.281 1 89.94 111 GLY A O 1
ATOM 916 N N . LYS A 1 112 ? -18.078 16.719 -3.055 1 87 112 LYS A N 1
ATOM 917 C CA . LYS A 1 112 ? -18.219 15.672 -4.055 1 87 112 LYS A CA 1
ATOM 918 C C . LYS A 1 112 ? -18.625 14.352 -3.408 1 87 112 LYS A C 1
ATOM 920 O O . LYS A 1 112 ? -17.875 13.367 -3.465 1 87 112 LYS A O 1
ATOM 925 N N . PRO A 1 113 ? -19.891 14.352 -3.061 1 90.12 113 PRO A N 1
ATOM 926 C CA . PRO A 1 113 ? -20.312 13.094 -2.445 1 90.12 113 PRO A CA 1
ATOM 927 C C . PRO A 1 113 ? -20.266 11.914 -3.416 1 90.12 113 PRO A C 1
ATOM 929 O O . PRO A 1 113 ? -20.594 12.07 -4.598 1 90.12 113 PRO A O 1
ATOM 932 N N . ASP A 1 114 ? -19.922 10.75 -2.914 1 89.94 114 ASP A N 1
ATOM 933 C CA . ASP A 1 114 ? -19.797 9.555 -3.738 1 89.94 114 ASP A CA 1
ATOM 934 C C . ASP A 1 114 ? -21.156 8.906 -3.99 1 89.94 114 ASP A C 1
ATOM 936 O O . ASP A 1 114 ? -21.391 8.344 -5.059 1 89.94 114 ASP A O 1
ATOM 940 N N . PHE A 1 115 ? -21.984 8.953 -2.951 1 91.44 115 PHE A N 1
ATOM 941 C CA . PHE A 1 115 ? -23.297 8.328 -3.039 1 91.44 115 PHE A CA 1
ATOM 942 C C . PHE A 1 115 ? -24.391 9.289 -2.561 1 91.44 115 PHE A C 1
ATOM 944 O O . PHE A 1 115 ? -24.141 10.109 -1.67 1 91.44 115 PHE A O 1
ATOM 951 N N . PRO A 1 116 ? -25.516 9.094 -3.139 1 91.06 116 PRO A N 1
ATOM 952 C CA . PRO A 1 116 ? -26.609 10 -2.771 1 91.06 116 PRO A CA 1
ATOM 953 C C . PRO A 1 116 ? -27.047 9.844 -1.315 1 91.06 116 PRO A C 1
ATOM 955 O O . PRO A 1 116 ? -27.516 10.805 -0.704 1 91.06 116 PRO A O 1
ATOM 958 N N . GLU A 1 117 ? -26.828 8.75 -0.781 1 90.62 117 GLU A N 1
ATOM 959 C CA . GLU A 1 117 ? -27.297 8.484 0.573 1 90.62 117 GLU A CA 1
ATOM 960 C C . GLU A 1 117 ? -26.297 8.969 1.615 1 90.62 117 GLU A C 1
ATOM 962 O O . GLU A 1 117 ? -26.594 8.977 2.812 1 90.62 117 GLU A O 1
ATOM 967 N N . ASP A 1 118 ? -25.156 9.406 1.209 1 91.31 118 ASP A N 1
ATOM 968 C CA . ASP A 1 118 ? -24.125 9.867 2.135 1 91.31 118 ASP A CA 1
ATOM 969 C C . ASP A 1 118 ? -24.562 11.148 2.84 1 91.31 118 ASP A C 1
ATOM 971 O O . ASP A 1 118 ? -24.922 12.133 2.189 1 91.31 118 ASP A O 1
ATOM 975 N N . THR A 1 119 ? -24.547 11.125 4.199 1 94.25 119 THR A N 1
ATOM 976 C CA . THR A 1 119 ? -24.75 12.32 5 1 94.25 119 THR A CA 1
ATOM 977 C C . THR A 1 119 ? -23.562 12.586 5.914 1 94.25 119 THR A C 1
ATOM 979 O O . THR A 1 119 ? -22.828 11.656 6.27 1 94.25 119 THR A O 1
ATOM 982 N N . GLU A 1 120 ? -23.391 13.82 6.207 1 94.5 120 GLU A N 1
ATOM 983 C CA . GLU A 1 120 ? -22.266 14.203 7.055 1 94.5 120 GLU A CA 1
ATOM 984 C C . GLU A 1 120 ? -22.297 13.445 8.383 1 94.5 120 GLU A C 1
ATOM 986 O O . GLU A 1 120 ? -21.281 12.906 8.812 1 94.5 120 GLU A O 1
ATOM 991 N N . ASP A 1 121 ? -23.438 13.367 9 1 94.25 121 ASP A N 1
ATOM 992 C CA . ASP A 1 121 ? -23.562 12.742 10.312 1 94.25 121 ASP A CA 1
ATOM 993 C C . ASP A 1 121 ? -23.219 11.258 10.25 1 94.25 121 ASP A C 1
ATOM 995 O O . ASP A 1 121 ? -22.469 10.75 11.086 1 94.25 121 ASP A O 1
ATOM 999 N N . SER A 1 122 ? -23.766 10.641 9.297 1 92.56 122 SER A N 1
ATOM 1000 C CA . SER A 1 122 ? -23.516 9.203 9.18 1 92.56 122 SER A CA 1
ATOM 1001 C C . SER A 1 122 ? -22.047 8.914 8.891 1 92.56 122 SER A C 1
ATOM 1003 O O . SER A 1 122 ? -21.438 8.055 9.531 1 92.56 122 SER A O 1
ATOM 1005 N N . LEU A 1 123 ? -21.453 9.641 8.008 1 95.69 123 LEU A N 1
ATOM 1006 C CA . LEU A 1 123 ? -20.078 9.367 7.602 1 95.69 123 LEU A CA 1
ATOM 1007 C C . LEU A 1 123 ? -19.094 9.82 8.672 1 95.69 123 LEU A C 1
ATOM 1009 O O . LEU A 1 123 ? -18.047 9.203 8.859 1 95.69 123 LEU A O 1
ATOM 1013 N N . TYR A 1 124 ? -19.453 10.867 9.352 1 97.31 124 TYR A N 1
ATOM 1014 C CA . TYR A 1 124 ? -18.578 11.352 10.406 1 97.31 124 TYR A CA 1
ATOM 1015 C C . TYR A 1 124 ? -18.391 10.305 11.492 1 97.31 124 TYR A C 1
ATOM 1017 O O . TYR A 1 124 ? -17.266 9.953 11.844 1 97.31 124 TYR A O 1
ATOM 1025 N N . SER A 1 125 ? -19.469 9.734 11.953 1 95.38 125 SER A N 1
ATOM 1026 C CA . SER A 1 125 ? -19.438 8.859 13.117 1 95.38 125 SER A CA 1
ATOM 1027 C C . SER A 1 125 ? -18.969 7.457 12.75 1 95.38 125 SER A C 1
ATOM 1029 O O . SER A 1 125 ? -18.297 6.793 13.539 1 95.38 125 SER A O 1
ATOM 1031 N N . THR A 1 126 ? -19.266 7.055 11.539 1 91.44 126 THR A N 1
ATOM 1032 C CA . THR A 1 126 ? -19.031 5.656 11.203 1 91.44 126 THR A CA 1
ATOM 1033 C C . THR A 1 126 ? -17.719 5.508 10.43 1 91.44 126 THR A C 1
ATOM 1035 O O . THR A 1 126 ? -17.125 4.43 10.414 1 91.44 126 THR A O 1
ATOM 1038 N N . ASN A 1 127 ? -17.266 6.57 9.828 1 93.12 127 ASN A N 1
ATOM 1039 C CA . ASN A 1 127 ? -16.094 6.496 8.969 1 93.12 127 ASN A CA 1
ATOM 1040 C C . ASN A 1 127 ? -14.969 7.383 9.492 1 93.12 127 ASN A C 1
ATOM 1042 O O . ASN A 1 127 ? -13.945 6.879 9.977 1 93.12 127 ASN A O 1
ATOM 1046 N N . PHE A 1 128 ? -15.234 8.664 9.578 1 98 128 PHE A N 1
ATOM 1047 C CA . PHE A 1 128 ? -14.172 9.641 9.766 1 98 128 PHE A CA 1
ATOM 1048 C C . PHE A 1 128 ? -13.656 9.609 11.195 1 98 128 PHE A C 1
ATOM 1050 O O . PHE A 1 128 ? -12.461 9.422 11.422 1 98 128 PHE A O 1
ATOM 1057 N N . LEU A 1 129 ? -14.484 9.695 12.141 1 98.25 129 LEU A N 1
ATOM 1058 C CA . LEU A 1 129 ? -14.078 9.938 13.523 1 98.25 129 LEU A CA 1
ATOM 1059 C C . LEU A 1 129 ? -13.219 8.789 14.047 1 98.25 129 LEU A C 1
ATOM 1061 O O . LEU A 1 129 ? -12.094 9.008 14.508 1 98.25 129 LEU A O 1
ATOM 1065 N N . PRO A 1 130 ? -13.703 7.539 13.984 1 96.88 130 PRO A N 1
ATOM 1066 C CA . PRO A 1 130 ? -12.867 6.461 14.516 1 96.88 130 PRO A CA 1
ATOM 1067 C C . PRO A 1 130 ? -11.539 6.32 13.781 1 96.88 130 PRO A C 1
ATOM 1069 O O . PRO A 1 130 ? -10.516 6.035 14.398 1 96.88 130 PRO A O 1
ATOM 1072 N N . VAL A 1 131 ? -11.539 6.535 12.5 1 97.69 131 VAL A N 1
ATOM 1073 C CA . VAL A 1 131 ? -10.336 6.391 11.688 1 97.69 131 VAL A CA 1
ATOM 1074 C C . VAL A 1 131 ? -9.344 7.496 12.031 1 97.69 131 VAL A C 1
ATOM 1076 O O . VAL A 1 131 ? -8.148 7.23 12.195 1 97.69 131 VAL A O 1
ATOM 1079 N N . ALA A 1 132 ? -9.828 8.695 12.141 1 98.44 132 ALA A N 1
ATOM 1080 C CA . ALA A 1 132 ? -8.984 9.844 12.438 1 98.44 132 ALA A CA 1
ATOM 1081 C C . ALA A 1 132 ? -8.398 9.75 13.844 1 98.44 132 ALA A C 1
ATOM 1083 O O . ALA A 1 132 ? -7.23 10.07 14.062 1 98.44 132 ALA A O 1
ATOM 1084 N N . GLN A 1 133 ? -9.203 9.32 14.781 1 98.19 133 GLN A N 1
ATOM 1085 C CA . GLN A 1 133 ? -8.719 9.156 16.141 1 98.19 133 GLN A CA 1
ATOM 1086 C C . GLN A 1 133 ? -7.586 8.141 16.219 1 98.19 133 GLN A C 1
ATOM 1088 O O . GLN A 1 133 ? -6.574 8.375 16.875 1 98.19 133 GLN A O 1
ATOM 1093 N N . LYS A 1 134 ? -7.805 7.082 15.547 1 96.88 134 LYS A N 1
ATOM 1094 C CA . LYS A 1 134 ? -6.762 6.059 15.5 1 96.88 134 LYS A CA 1
ATOM 1095 C C . LYS A 1 134 ? -5.496 6.598 14.836 1 96.88 134 LYS A C 1
ATOM 1097 O O . LYS A 1 134 ? -4.391 6.363 15.328 1 96.88 134 LYS A O 1
ATOM 1102 N N . ALA A 1 135 ? -5.664 7.277 13.75 1 98.12 135 ALA A N 1
ATOM 1103 C CA . ALA A 1 135 ? -4.52 7.816 13.023 1 98.12 135 ALA A CA 1
ATOM 1104 C C . ALA A 1 135 ? -3.711 8.766 13.898 1 98.12 135 ALA A C 1
ATOM 1106 O O . ALA A 1 135 ? -2.486 8.664 13.984 1 98.12 135 ALA A O 1
ATOM 1107 N N . LEU A 1 136 ? -4.379 9.648 14.539 1 98.62 136 LEU A N 1
ATOM 1108 C CA . LEU A 1 136 ? -3.707 10.617 15.391 1 98.62 136 LEU A CA 1
ATOM 1109 C C . LEU A 1 136 ? -2.949 9.93 16.516 1 98.62 136 LEU A C 1
ATOM 1111 O O . LEU A 1 136 ? -1.803 10.273 16.812 1 98.62 136 LEU A O 1
ATOM 1115 N N . ALA A 1 137 ? -3.557 8.953 17.078 1 97.25 137 ALA A N 1
ATOM 1116 C CA . ALA A 1 137 ? -2.906 8.219 18.172 1 97.25 137 ALA A CA 1
ATOM 1117 C C . ALA A 1 137 ? -1.653 7.504 17.672 1 97.25 137 ALA A C 1
ATOM 1119 O O . ALA A 1 137 ? -0.613 7.527 18.328 1 97.25 137 ALA A O 1
ATOM 1120 N N . VAL A 1 138 ? -1.764 6.891 16.531 1 96.5 138 VAL A N 1
ATOM 1121 C CA . VAL A 1 138 ? -0.656 6.133 15.961 1 96.5 138 VAL A CA 1
ATOM 1122 C C . VAL A 1 138 ? 0.491 7.078 15.617 1 96.5 138 VAL A C 1
ATOM 1124 O O . VAL A 1 138 ? 1.648 6.805 15.938 1 96.5 138 VAL A O 1
ATOM 1127 N N . TYR A 1 139 ? 0.199 8.156 14.953 1 98.12 139 TYR A N 1
ATOM 1128 C CA . TYR A 1 139 ? 1.228 9.117 14.57 1 98.12 139 TYR A CA 1
ATOM 1129 C C . TYR A 1 139 ? 1.924 9.695 15.797 1 98.12 139 TYR A C 1
ATOM 1131 O O . TYR A 1 139 ? 3.148 9.852 15.805 1 98.12 139 TYR A O 1
ATOM 1139 N N . SER A 1 140 ? 1.106 10.016 16.797 1 97.94 140 SER A N 1
ATOM 1140 C CA . SER A 1 140 ? 1.676 10.531 18.031 1 97.94 140 SER A CA 1
ATOM 1141 C C . SER A 1 140 ? 2.652 9.539 18.656 1 97.94 140 SER A C 1
ATOM 1143 O O . SER A 1 140 ? 3.732 9.922 19.109 1 97.94 140 SER A O 1
ATOM 1145 N N . ARG A 1 141 ? 2.295 8.32 18.609 1 95 141 ARG A N 1
ATOM 1146 C CA . ARG A 1 141 ? 3.166 7.273 19.141 1 95 141 ARG A CA 1
ATOM 1147 C C . ARG A 1 141 ? 4.48 7.223 18.359 1 95 141 ARG A C 1
ATOM 1149 O O . ARG A 1 141 ? 5.555 7.125 18.969 1 95 141 ARG A O 1
ATOM 1156 N N . PHE A 1 142 ? 4.438 7.293 17.031 1 95.06 142 PHE A N 1
ATOM 1157 C CA . PHE A 1 142 ? 5.641 7.27 16.203 1 95.06 142 PHE A CA 1
ATOM 1158 C C . PHE A 1 142 ? 6.566 8.43 16.578 1 95.06 142 PHE A C 1
ATOM 1160 O O . PHE A 1 142 ? 7.773 8.234 16.734 1 95.06 142 PHE A O 1
ATOM 1167 N N . LEU A 1 143 ? 6.039 9.586 16.719 1 97.44 143 LEU A N 1
ATOM 1168 C CA . LEU A 1 143 ? 6.84 10.773 17.016 1 97.44 143 LEU A CA 1
ATOM 1169 C C . LEU A 1 143 ? 7.516 10.633 18.375 1 97.44 143 LEU A C 1
ATOM 1171 O O . LEU A 1 143 ? 8.695 10.953 18.516 1 97.44 143 LEU A O 1
ATOM 1175 N N . HIS A 1 144 ? 6.797 10.109 19.281 1 96.88 144 HIS A N 1
ATOM 1176 C CA . HIS A 1 144 ? 7.324 10 20.641 1 96.88 144 HIS A CA 1
ATOM 1177 C C . HIS A 1 144 ? 8.359 8.891 20.734 1 96.88 144 HIS A C 1
ATOM 1179 O O . HIS A 1 144 ? 9.383 9.039 21.422 1 96.88 144 HIS A O 1
ATOM 1185 N N . GLU A 1 145 ? 8.125 7.816 20.078 1 94.81 145 GLU A N 1
ATOM 1186 C CA . GLU A 1 145 ? 9.078 6.707 20.078 1 94.81 145 GLU A CA 1
ATOM 1187 C C . GLU A 1 145 ? 10.383 7.102 19.406 1 94.81 145 GLU A C 1
ATOM 1189 O O . GLU A 1 145 ? 11.461 6.664 19.812 1 94.81 145 GLU A O 1
ATOM 1194 N N . ALA A 1 146 ? 10.281 7.848 18.375 1 96.31 146 ALA A N 1
ATOM 1195 C CA . ALA A 1 146 ? 11.477 8.273 17.656 1 96.31 146 ALA A CA 1
ATOM 1196 C C . ALA A 1 146 ? 12.297 9.258 18.484 1 96.31 146 ALA A C 1
ATOM 1198 O O . ALA A 1 146 ? 13.531 9.227 18.453 1 96.31 146 ALA A O 1
ATOM 1199 N N . ASN A 1 147 ? 11.578 10.195 19.172 1 96.12 147 ASN A N 1
ATOM 1200 C CA . ASN A 1 147 ? 12.18 11.18 20.062 1 96.12 147 ASN A CA 1
ATOM 1201 C C . ASN A 1 147 ? 13.273 11.984 19.344 1 96.12 147 ASN A C 1
ATOM 1203 O O . ASN A 1 147 ? 14.344 12.211 19.906 1 96.12 147 ASN A O 1
ATOM 1207 N N . SER A 1 148 ? 13.18 12.266 18.062 1 96.56 148 SER A N 1
ATOM 1208 C CA . SER A 1 148 ? 14.125 13 17.25 1 96.56 148 SER A CA 1
ATOM 1209 C C . SER A 1 148 ? 13.547 14.336 16.797 1 96.56 148 SER A C 1
ATOM 1211 O O . SER A 1 148 ? 14.266 15.172 16.234 1 96.56 148 SER A O 1
ATOM 1213 N N . GLY A 1 149 ? 12.242 14.516 17.078 1 96.06 149 GLY A N 1
ATOM 1214 C CA . GLY A 1 149 ? 11.516 15.633 16.484 1 96.06 149 GLY A CA 1
ATOM 1215 C C . GLY A 1 149 ? 10.898 15.305 15.141 1 96.06 149 GLY A C 1
ATOM 1216 O O . GLY A 1 149 ? 10.156 16.109 14.578 1 96.06 149 GLY A O 1
ATOM 1217 N N . PHE A 1 150 ? 11.234 14.117 14.703 1 98.25 150 PHE A N 1
ATOM 1218 C CA . PHE A 1 150 ? 10.695 13.633 13.445 1 98.25 150 PHE A CA 1
ATOM 1219 C C . PHE A 1 150 ? 10.102 12.234 13.609 1 98.25 150 PHE A C 1
ATOM 1221 O O . PHE A 1 150 ? 10.062 11.703 14.719 1 98.25 150 PHE A O 1
ATOM 1228 N N . ALA A 1 151 ? 9.555 11.695 12.547 1 98.06 151 ALA A N 1
ATOM 1229 C CA . ALA A 1 151 ? 8.836 10.43 12.586 1 98.06 151 ALA A CA 1
ATOM 1230 C C . ALA A 1 151 ? 9.789 9.266 12.836 1 98.06 151 ALA A C 1
ATOM 1232 O O . ALA A 1 151 ? 9.375 8.211 13.328 1 98.06 151 ALA A O 1
ATOM 1233 N N . LEU A 1 152 ? 11.062 9.461 12.461 1 98 152 LEU A N 1
ATOM 1234 C CA . LEU A 1 152 ? 12.086 8.43 12.625 1 98 152 LEU A CA 1
ATOM 1235 C C . LEU A 1 152 ? 13.227 8.922 13.508 1 98 152 LEU A C 1
ATOM 1237 O O . LEU A 1 152 ? 13.477 10.125 13.578 1 98 152 LEU A O 1
ATOM 1241 N N . LYS A 1 153 ? 13.938 7.98 14.094 1 97.31 153 LYS A N 1
ATOM 1242 C CA . LYS A 1 153 ? 15.047 8.312 14.984 1 97.31 153 LYS A CA 1
ATOM 1243 C C . LYS A 1 153 ? 16.172 9.016 14.227 1 97.31 153 LYS A C 1
ATOM 1245 O O . LYS A 1 153 ? 16.844 9.891 14.766 1 97.31 153 LYS A O 1
ATOM 1250 N N . GLY A 1 154 ? 16.391 8.633 12.992 1 97.5 154 GLY A N 1
ATOM 1251 C CA . GLY A 1 154 ? 17.469 9.156 12.18 1 97.5 154 GLY A CA 1
ATOM 1252 C C . GLY A 1 154 ? 17.188 10.531 11.609 1 97.5 154 GLY A C 1
ATOM 1253 O O . GLY A 1 154 ? 18.047 11.133 10.961 1 97.5 154 GLY A O 1
ATOM 1254 N N . GLY A 1 155 ? 15.984 11.055 11.852 1 97.38 155 GLY A N 1
ATOM 1255 C CA . GLY A 1 155 ? 15.664 12.398 11.406 1 97.38 155 GLY A CA 1
ATOM 1256 C C . GLY A 1 155 ? 14.617 12.43 10.312 1 97.38 155 GLY A C 1
ATOM 1257 O O . GLY A 1 155 ? 13.758 11.539 10.242 1 97.38 155 GLY A O 1
ATOM 1258 N N . LEU A 1 156 ? 14.664 13.5 9.555 1 98.31 156 LEU A N 1
ATOM 1259 C CA . LEU A 1 156 ? 13.633 13.805 8.57 1 98.31 156 LEU A CA 1
ATOM 1260 C C . LEU A 1 156 ? 13.602 12.742 7.469 1 98.31 156 LEU A C 1
ATOM 1262 O O . LEU A 1 156 ? 14.656 12.32 6.984 1 98.31 156 LEU A O 1
ATOM 1266 N N . SER A 1 157 ? 12.5 12.344 7.098 1 98.69 157 SER A N 1
ATOM 1267 C CA . SER A 1 157 ? 12.219 11.484 5.957 1 98.69 157 SER A CA 1
ATOM 1268 C C . SER A 1 157 ? 10.859 11.789 5.348 1 98.69 157 SER A C 1
ATOM 1270 O O . SER A 1 157 ? 10.117 12.633 5.863 1 98.69 157 SER A O 1
ATOM 1272 N N . TYR A 1 158 ? 10.492 11.062 4.285 1 98.81 158 TYR A N 1
ATOM 1273 C CA . TYR A 1 158 ? 9.188 11.281 3.66 1 98.81 158 TYR A CA 1
ATOM 1274 C C . TYR A 1 158 ? 8.055 10.938 4.617 1 98.81 158 TYR A C 1
ATOM 1276 O O . TYR A 1 158 ? 6.918 11.359 4.422 1 98.81 158 TYR A O 1
ATOM 1284 N N . ALA A 1 159 ? 8.352 10.102 5.652 1 98.81 159 ALA A N 1
ATOM 1285 C CA . ALA A 1 159 ? 7.336 9.75 6.645 1 98.81 159 ALA A CA 1
ATOM 1286 C C . ALA A 1 159 ? 6.789 10.992 7.336 1 98.81 159 ALA A C 1
ATOM 1288 O O . ALA A 1 159 ? 5.617 11.039 7.711 1 98.81 159 ALA A O 1
ATOM 1289 N N . ASP A 1 160 ? 7.609 11.969 7.531 1 98.94 160 ASP A N 1
ATOM 1290 C CA . 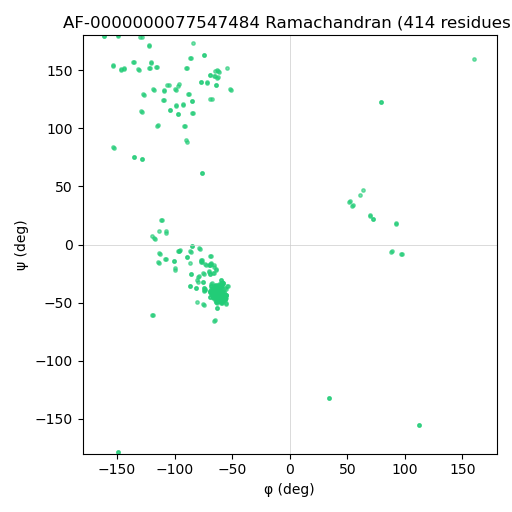ASP A 1 160 ? 7.184 13.219 8.148 1 98.94 160 ASP A CA 1
ATOM 1291 C C . ASP A 1 160 ? 6.207 13.977 7.25 1 98.94 160 ASP A C 1
ATOM 1293 O O . ASP A 1 160 ? 5.258 14.602 7.734 1 98.94 160 ASP A O 1
ATOM 1297 N N . PHE A 1 161 ? 6.48 13.945 5.914 1 98.94 161 PHE A N 1
ATOM 1298 C CA . PHE A 1 161 ? 5.578 14.578 4.961 1 98.94 161 PHE A CA 1
ATOM 1299 C C . PHE A 1 161 ? 4.211 13.898 4.984 1 98.94 161 PHE A C 1
ATOM 1301 O O . PHE A 1 161 ? 3.18 14.57 4.926 1 98.94 161 PHE A O 1
ATOM 1308 N N . VAL A 1 162 ? 4.211 12.609 5.09 1 98.88 162 VAL A N 1
ATOM 1309 C CA . VAL A 1 162 ? 2.986 11.82 5.121 1 98.88 162 VAL A CA 1
ATOM 1310 C C . VAL A 1 162 ? 2.168 12.172 6.359 1 98.88 162 VAL A C 1
ATOM 1312 O O . VAL A 1 162 ? 0.976 12.469 6.262 1 98.88 162 VAL A O 1
ATOM 1315 N N . ILE A 1 163 ? 2.82 12.172 7.5 1 98.88 163 ILE A N 1
ATOM 1316 C CA . ILE A 1 163 ? 2.139 12.461 8.758 1 98.88 163 ILE A CA 1
ATOM 1317 C C . ILE A 1 163 ? 1.602 13.891 8.734 1 98.88 163 ILE A C 1
ATOM 1319 O O . ILE A 1 163 ? 0.43 14.125 9.047 1 98.88 163 ILE A O 1
ATOM 1323 N N . ALA A 1 164 ? 2.416 14.828 8.344 1 98.81 164 ALA A N 1
ATOM 1324 C CA . ALA A 1 164 ? 2.014 16.234 8.336 1 98.81 164 ALA A CA 1
ATOM 1325 C C . ALA A 1 164 ? 0.792 16.453 7.449 1 98.81 164 ALA A C 1
ATOM 1327 O O . ALA A 1 164 ? -0.138 17.172 7.828 1 98.81 164 ALA A O 1
ATOM 1328 N N . GLU A 1 165 ? 0.793 15.805 6.344 1 98.44 165 GLU A N 1
ATOM 1329 C CA . GLU A 1 165 ? -0.289 16.031 5.391 1 98.44 165 GLU A CA 1
ATOM 1330 C C . GLU A 1 165 ? -1.583 15.367 5.863 1 98.44 165 GLU A C 1
ATOM 1332 O O . GLU A 1 165 ? -2.674 15.883 5.621 1 98.44 165 GLU A O 1
ATOM 1337 N N . HIS A 1 166 ? -1.468 14.18 6.484 1 98.75 166 HIS A N 1
ATOM 1338 C CA . HIS A 1 166 ? -2.676 13.57 7.035 1 98.75 166 HIS A CA 1
ATOM 1339 C C . HIS A 1 166 ? -3.242 14.406 8.172 1 98.75 166 HIS A C 1
ATOM 1341 O O . HIS A 1 166 ? -4.457 14.602 8.266 1 98.75 166 HIS A O 1
ATOM 1347 N N . VAL A 1 167 ? -2.391 14.875 9.023 1 98.81 167 VAL A N 1
ATOM 1348 C CA . VAL A 1 167 ? -2.801 15.727 10.133 1 98.81 167 VAL A CA 1
ATOM 1349 C C . VAL A 1 167 ? -3.465 16.984 9.602 1 98.81 167 VAL A C 1
ATOM 1351 O O . VAL A 1 167 ? -4.492 17.422 10.125 1 98.81 167 VAL A O 1
ATOM 1354 N N . GLN A 1 168 ? -2.879 17.578 8.578 1 98.56 168 GLN A N 1
ATOM 1355 C CA . GLN A 1 168 ? -3.49 18.75 7.945 1 98.56 168 GLN A CA 1
ATOM 1356 C C . GLN A 1 168 ? -4.906 18.438 7.465 1 98.56 168 GLN A C 1
ATOM 1358 O O . GLN A 1 168 ? -5.82 19.234 7.645 1 98.56 168 GLN A O 1
ATOM 1363 N N . THR A 1 169 ? -5.117 17.312 6.828 1 98.5 169 THR A N 1
ATOM 1364 C CA . THR A 1 169 ? -6.434 16.922 6.344 1 98.5 169 THR A CA 1
ATOM 1365 C C . THR A 1 169 ? -7.414 16.766 7.504 1 98.5 169 THR A C 1
ATOM 1367 O O . THR A 1 169 ? -8.547 17.25 7.426 1 98.5 169 THR A O 1
ATOM 1370 N N . ILE A 1 170 ? -6.969 16.078 8.57 1 98.62 170 ILE A N 1
ATOM 1371 C CA . ILE A 1 170 ? -7.812 15.898 9.742 1 98.62 170 ILE A CA 1
ATOM 1372 C C . ILE A 1 170 ? -8.148 17.25 10.352 1 98.62 170 ILE A C 1
ATOM 1374 O O . ILE A 1 170 ? -9.289 17.5 10.758 1 98.62 170 ILE A O 1
ATOM 1378 N N . GLU A 1 171 ? -7.191 18.141 10.375 1 98.5 171 GLU A N 1
ATOM 1379 C CA . GLU A 1 171 ? -7.414 19.484 10.883 1 98.5 171 GLU A CA 1
ATOM 1380 C C . GLU A 1 171 ? -8.438 20.234 10.039 1 98.5 171 GLU A C 1
ATOM 1382 O O . GLU A 1 171 ? -9.289 20.953 10.57 1 98.5 171 GLU A O 1
ATOM 1387 N N . ASN A 1 172 ? -8.391 20.109 8.719 1 98 172 ASN A N 1
ATOM 1388 C CA . ASN A 1 172 ? -9.367 20.734 7.828 1 98 172 ASN A CA 1
ATOM 1389 C C . ASN A 1 172 ? -10.773 20.203 8.086 1 98 172 ASN A C 1
ATOM 1391 O O . ASN A 1 172 ? -11.75 20.953 7.988 1 98 172 ASN A O 1
ATOM 1395 N N . LEU A 1 173 ? -10.836 18.922 8.422 1 97.81 173 LEU A N 1
ATOM 1396 C CA . LEU A 1 173 ? -12.125 18.25 8.523 1 97.81 173 LEU A CA 1
ATOM 1397 C C . LEU A 1 173 ? -12.719 18.438 9.914 1 97.81 173 LEU A C 1
ATOM 1399 O O . LEU A 1 173 ? -13.945 18.516 10.07 1 97.81 173 LEU A O 1
ATOM 1403 N N . ASP A 1 174 ? -11.859 18.453 10.891 1 98.25 174 ASP A N 1
ATOM 1404 C CA . ASP A 1 174 ? -12.273 18.578 12.289 1 98.25 174 ASP A CA 1
ATOM 1405 C C . ASP A 1 174 ? -11.172 19.219 13.133 1 98.25 174 ASP A C 1
ATOM 1407 O O . ASP A 1 174 ? -10.422 18.516 13.812 1 98.25 174 ASP A O 1
ATOM 1411 N N . PRO A 1 175 ? -11.102 20.516 13.125 1 98.25 175 PRO A N 1
ATOM 1412 C CA . PRO A 1 175 ? -10.047 21.219 13.859 1 98.25 175 PRO A CA 1
ATOM 1413 C C . PRO A 1 175 ? -10.047 20.891 15.352 1 98.25 175 PRO A C 1
ATOM 1415 O O . PRO A 1 175 ? -8.984 20.859 15.977 1 98.25 175 PRO A O 1
ATOM 1418 N N . ALA A 1 176 ? -11.172 20.656 15.898 1 98.5 176 ALA A N 1
ATOM 1419 C CA . ALA A 1 176 ? -11.25 20.344 17.328 1 98.5 176 ALA A CA 1
ATOM 1420 C C . ALA A 1 176 ? -10.617 18.984 17.625 1 98.5 176 ALA A C 1
ATOM 1422 O O . ALA A 1 176 ? -9.914 18.828 18.625 1 98.5 176 ALA A O 1
ATOM 1423 N N . LEU A 1 177 ? -10.891 18.031 16.797 1 98.56 177 LEU A N 1
ATOM 1424 C CA . LEU A 1 177 ? -10.273 16.719 16.953 1 98.56 177 LEU A CA 1
ATOM 1425 C C . LEU A 1 177 ? -8.758 16.812 16.812 1 98.56 177 LEU A C 1
ATOM 1427 O O . LEU A 1 177 ? -8.023 16.219 17.609 1 98.56 177 LEU A O 1
ATOM 1431 N N . ALA A 1 178 ? -8.25 17.547 15.828 1 98.69 178 ALA A N 1
ATOM 1432 C CA . ALA A 1 178 ? -6.816 17.719 15.617 1 98.69 178 ALA A CA 1
ATOM 1433 C C . ALA A 1 178 ? -6.16 18.391 16.828 1 98.69 178 ALA A C 1
ATOM 1435 O O . ALA A 1 178 ? -5.039 18.031 17.203 1 98.69 178 ALA A O 1
ATOM 1436 N N . ALA A 1 179 ? -6.844 19.266 17.469 1 98.62 179 ALA A N 1
ATOM 1437 C CA . ALA A 1 179 ? -6.32 20.047 18.594 1 98.62 179 ALA A CA 1
ATOM 1438 C C . ALA A 1 179 ? -6.105 19.156 19.812 1 98.62 179 ALA A C 1
ATOM 1440 O O . ALA A 1 179 ? -5.41 19.547 20.766 1 98.62 179 ALA A O 1
ATOM 1441 N N . THR A 1 180 ? -6.727 17.984 19.828 1 98.56 180 THR A N 1
ATOM 1442 C CA . THR A 1 180 ? -6.504 17.062 20.922 1 98.56 180 THR A CA 1
ATOM 1443 C C . THR A 1 180 ? -5.082 16.5 20.891 1 98.56 180 THR A C 1
ATOM 1445 O O . THR A 1 180 ? -4.633 15.867 21.844 1 98.56 180 THR A O 1
ATOM 1448 N N . HIS A 1 181 ? -4.305 16.734 19.812 1 98.69 181 HIS A N 1
ATOM 1449 C CA . HIS A 1 181 ? -2.924 16.281 19.672 1 98.69 181 HIS A CA 1
ATOM 1450 C C . HIS A 1 181 ? -2.01 17.438 19.281 1 98.69 181 HIS A C 1
ATOM 1452 O O . HIS A 1 181 ? -1.489 17.484 18.172 1 98.69 181 HIS A O 1
ATOM 1458 N N . PRO A 1 182 ? -1.742 18.297 20.219 1 98.56 182 PRO A N 1
ATOM 1459 C CA . PRO A 1 182 ? -0.895 19.453 19.922 1 98.56 182 PRO A CA 1
ATOM 1460 C C . PRO A 1 182 ? 0.499 19.047 19.438 1 98.56 182 PRO A C 1
ATOM 1462 O O . PRO A 1 182 ? 1.125 19.781 18.656 1 98.56 182 PRO A O 1
ATOM 1465 N N . ASP A 1 183 ? 0.979 17.922 19.906 1 98.5 183 ASP A N 1
ATOM 1466 C CA . ASP A 1 183 ? 2.273 17.406 19.453 1 98.5 183 ASP A CA 1
ATOM 1467 C C . ASP A 1 183 ? 2.297 17.219 17.938 1 98.5 183 ASP A C 1
ATOM 1469 O O . ASP A 1 183 ? 3.283 17.547 17.281 1 98.5 183 ASP A O 1
ATOM 1473 N N . LEU A 1 184 ? 1.194 16.719 17.391 1 98.81 184 LEU A N 1
ATOM 1474 C CA . LEU A 1 184 ? 1.115 16.484 15.953 1 98.81 184 LEU A CA 1
ATOM 1475 C C . LEU A 1 184 ? 0.958 17.812 15.195 1 98.81 184 LEU A C 1
ATOM 1477 O O . LEU A 1 184 ? 1.487 17.969 14.094 1 98.81 184 LEU A O 1
ATOM 1481 N N . LEU A 1 185 ? 0.211 18.703 15.758 1 98.81 185 LEU A N 1
ATOM 1482 C CA . LEU A 1 185 ? 0.102 20.031 15.148 1 98.81 185 LEU A CA 1
ATOM 1483 C C . LEU A 1 185 ? 1.455 20.734 15.125 1 98.81 185 LEU A C 1
ATOM 1485 O O . LEU A 1 185 ? 1.795 21.406 14.156 1 98.81 185 LEU A O 1
ATOM 1489 N N . ASP A 1 186 ? 2.184 20.562 16.188 1 98.69 186 ASP A N 1
ATOM 1490 C CA . ASP A 1 186 ? 3.535 21.125 16.234 1 98.69 186 ASP A CA 1
ATOM 1491 C C . ASP A 1 186 ? 4.426 20.484 15.172 1 98.69 186 ASP A C 1
ATOM 1493 O O . ASP A 1 186 ? 5.223 21.172 14.531 1 98.69 186 ASP A O 1
ATOM 1497 N N . HIS A 1 187 ? 4.324 19.172 15.062 1 98.81 187 HIS A N 1
ATOM 1498 C CA . HIS A 1 187 ? 5.086 18.469 14.039 1 98.81 187 HIS A CA 1
ATOM 1499 C C . HIS A 1 187 ? 4.727 18.969 12.641 1 98.81 187 HIS A C 1
ATOM 1501 O O . HIS A 1 187 ? 5.609 19.219 11.82 1 98.81 187 HIS A O 1
ATOM 1507 N N . LYS A 1 188 ? 3.467 19.109 12.375 1 98.69 188 LYS A N 1
ATOM 1508 C CA . LYS A 1 188 ? 3.006 19.625 11.094 1 98.69 188 LYS A CA 1
ATOM 1509 C C . LYS A 1 188 ? 3.588 21.016 10.828 1 98.69 188 LYS A C 1
ATOM 1511 O O . LYS A 1 188 ? 4.086 21.281 9.734 1 98.69 188 LYS A O 1
ATOM 1516 N N . ARG A 1 189 ? 3.516 21.859 11.781 1 98.31 189 ARG A N 1
ATOM 1517 C CA . ARG A 1 189 ? 4.07 23.203 11.648 1 98.31 189 ARG A CA 1
ATOM 1518 C C . ARG A 1 189 ? 5.566 23.156 11.359 1 98.31 189 ARG A C 1
ATOM 1520 O O . ARG A 1 189 ? 6.074 23.922 10.539 1 98.31 189 ARG A O 1
ATOM 1527 N N . ARG A 1 190 ? 6.285 22.328 12.047 1 98.25 190 ARG A N 1
ATOM 1528 C CA . ARG A 1 190 ? 7.715 22.156 11.828 1 98.25 190 ARG A CA 1
ATOM 1529 C C . ARG A 1 190 ? 8.008 21.781 10.375 1 98.25 190 ARG A C 1
ATOM 1531 O O . ARG A 1 190 ? 8.891 22.359 9.742 1 98.25 190 ARG A O 1
ATOM 1538 N N . ILE A 1 191 ? 7.246 20.828 9.875 1 98.69 191 ILE A N 1
ATOM 1539 C CA . ILE A 1 191 ? 7.461 20.359 8.508 1 98.69 191 ILE A CA 1
ATOM 1540 C C . ILE A 1 191 ? 7.125 21.469 7.516 1 98.69 191 ILE A C 1
ATOM 1542 O O . ILE A 1 191 ? 7.902 21.75 6.602 1 98.69 191 ILE A O 1
ATOM 1546 N N . HIS A 1 192 ? 6.004 22.125 7.754 1 98.19 192 HIS A N 1
ATOM 1547 C CA . HIS A 1 192 ? 5.531 23.156 6.832 1 98.19 192 HIS A CA 1
ATOM 1548 C C . HIS A 1 192 ? 6.434 24.391 6.871 1 98.19 192 HIS A C 1
ATOM 1550 O O . HIS A 1 192 ? 6.41 25.203 5.953 1 98.19 192 HIS A O 1
ATOM 1556 N N . SER A 1 193 ? 7.23 24.5 7.879 1 97.62 193 SER A N 1
ATOM 1557 C CA . SER A 1 193 ? 8.078 25.672 8.047 1 97.62 193 SER A CA 1
ATOM 1558 C C . SER A 1 193 ? 9.484 25.422 7.531 1 97.62 193 SER A C 1
ATOM 1560 O O . SER A 1 193 ? 10.344 26.297 7.598 1 97.62 193 SER A O 1
ATOM 1562 N N . LEU A 1 194 ? 9.758 24.188 7.125 1 98.38 194 LEU A N 1
ATOM 1563 C CA . LEU A 1 194 ? 11.055 23.953 6.5 1 98.38 194 LEU A CA 1
ATOM 1564 C C . LEU A 1 194 ? 11.297 24.953 5.371 1 98.38 194 LEU A C 1
ATOM 1566 O O . LEU A 1 194 ? 10.422 25.172 4.531 1 98.38 194 LEU A O 1
ATOM 1570 N N . PRO A 1 195 ? 12.445 25.531 5.332 1 98.38 195 PRO A N 1
ATOM 1571 C CA . PRO A 1 195 ? 12.703 26.578 4.328 1 98.38 195 PRO A CA 1
ATOM 1572 C C . PRO A 1 195 ? 12.461 26.094 2.902 1 98.38 195 PRO A C 1
ATOM 1574 O O . PRO A 1 195 ? 11.969 26.844 2.064 1 98.38 195 PRO A O 1
ATOM 1577 N N . GLN A 1 196 ? 12.789 24.875 2.602 1 98.38 196 GLN A N 1
ATOM 1578 C CA . GLN A 1 196 ? 12.664 24.297 1.265 1 98.38 196 GLN A CA 1
ATOM 1579 C C . GLN A 1 196 ? 11.203 24.188 0.849 1 98.38 196 GLN A C 1
ATOM 1581 O O . GLN A 1 196 ? 10.898 24.062 -0.34 1 98.38 196 GLN A O 1
ATOM 1586 N N . LEU A 1 197 ? 10.266 24.234 1.855 1 98.62 197 LEU A N 1
ATOM 1587 C CA . LEU A 1 197 ? 8.875 23.906 1.556 1 98.62 197 LEU A CA 1
ATOM 1588 C C . LEU A 1 197 ? 7.98 25.125 1.706 1 98.62 197 LEU A C 1
ATOM 1590 O O . LEU A 1 197 ? 6.84 25.125 1.239 1 98.62 197 LEU A O 1
ATOM 1594 N N . GLN A 1 198 ? 8.383 26.156 2.318 1 97.44 198 GLN A N 1
ATOM 1595 C CA . GLN A 1 198 ? 7.562 27.281 2.758 1 97.44 198 GLN A CA 1
ATOM 1596 C C . GLN A 1 198 ? 6.852 27.938 1.58 1 97.44 198 GLN A C 1
ATOM 1598 O O . GLN A 1 198 ? 5.652 28.219 1.646 1 97.44 198 GLN A O 1
ATOM 1603 N N . HIS A 1 199 ? 7.676 28.234 0.567 1 97 199 HIS A N 1
ATOM 1604 C CA . HIS A 1 199 ? 7.082 28.891 -0.589 1 97 199 HIS A CA 1
ATOM 1605 C C . HIS A 1 199 ? 5.977 28.047 -1.204 1 97 199 HIS A C 1
ATOM 1607 O O . HIS A 1 199 ? 4.902 28.562 -1.526 1 97 199 HIS A O 1
ATOM 1613 N N . TYR A 1 200 ? 6.23 26.797 -1.39 1 98.12 200 TYR A N 1
ATOM 1614 C CA . TYR A 1 200 ? 5.242 25.906 -1.991 1 98.12 200 TYR A CA 1
ATOM 1615 C C . TYR A 1 200 ? 3.996 25.812 -1.121 1 98.12 200 TYR A C 1
ATOM 1617 O O . TYR A 1 200 ? 2.873 25.922 -1.621 1 98.12 200 TYR A O 1
ATOM 1625 N N . ILE A 1 201 ? 4.199 25.625 0.194 1 97.75 201 ILE A N 1
ATOM 1626 C CA . ILE A 1 201 ? 3.088 25.469 1.128 1 97.75 201 ILE A CA 1
ATOM 1627 C C . ILE A 1 201 ? 2.195 26.703 1.085 1 97.75 201 ILE A C 1
ATOM 1629 O O . ILE A 1 201 ? 0.968 26.594 1.11 1 97.75 201 ILE A O 1
ATOM 1633 N N . ALA A 1 202 ? 2.746 27.812 0.95 1 96.5 202 ALA A N 1
ATOM 1634 C CA . ALA A 1 202 ? 2.012 29.078 0.958 1 96.5 202 ALA A CA 1
ATOM 1635 C C . ALA A 1 202 ? 1.254 29.281 -0.351 1 96.5 202 ALA A C 1
ATOM 1637 O O . ALA A 1 202 ? 0.226 29.953 -0.382 1 96.5 202 ALA A O 1
ATOM 1638 N N . SER A 1 203 ? 1.745 28.641 -1.432 1 95.81 203 SER A N 1
ATOM 1639 C CA . SER A 1 203 ? 1.203 28.969 -2.748 1 95.81 203 SER A CA 1
ATOM 1640 C C . SER A 1 203 ? 0.324 27.828 -3.273 1 95.81 203 SER A C 1
ATOM 1642 O O . SER A 1 203 ? -0.414 28.016 -4.246 1 95.81 203 SER A O 1
ATOM 1644 N N . ARG A 1 204 ? 0.377 26.672 -2.654 1 95.56 204 ARG A N 1
ATOM 1645 C CA . ARG A 1 204 ? -0.341 25.531 -3.217 1 95.56 204 ARG A CA 1
ATOM 1646 C C . ARG A 1 204 ? -1.85 25.719 -3.094 1 95.56 204 ARG A C 1
ATOM 1648 O O . ARG A 1 204 ? -2.324 26.359 -2.158 1 95.56 204 ARG A O 1
ATOM 1655 N N . PRO A 1 205 ? -2.578 25.234 -4.051 1 92.12 205 PRO A N 1
ATOM 1656 C CA . PRO A 1 205 ? -4.035 25.344 -3.979 1 92.12 205 PRO A CA 1
ATOM 1657 C C . PRO A 1 205 ? -4.629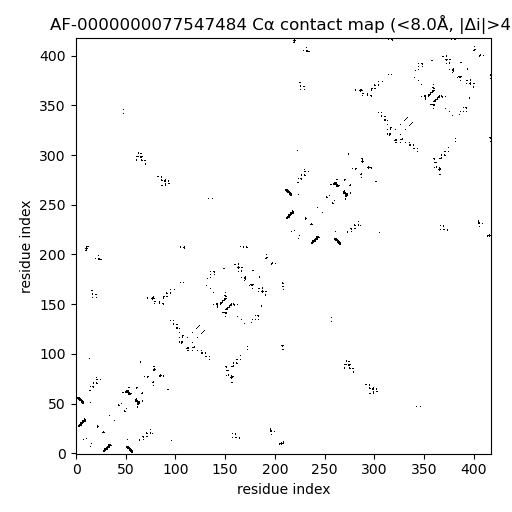 24.625 -2.773 1 92.12 205 PRO A C 1
ATOM 1659 O O . PRO A 1 205 ? -4.121 23.562 -2.375 1 92.12 205 PRO A O 1
ATOM 1662 N N . TYR A 1 206 ? -5.723 25.203 -2.322 1 93.25 206 TYR A N 1
ATOM 1663 C CA . TYR A 1 206 ? -6.406 24.562 -1.202 1 93.25 206 TYR A CA 1
ATOM 1664 C C . TYR A 1 206 ? -7.207 23.359 -1.669 1 93.25 206 TYR A C 1
ATOM 1666 O O . TYR A 1 206 ? -7.836 23.391 -2.729 1 93.25 206 TYR A O 1
ATOM 1674 N N . SER A 1 207 ? -7.188 22.344 -0.916 1 94.12 207 SER A N 1
ATOM 1675 C CA . SER A 1 207 ? -8.086 21.188 -0.989 1 94.12 207 SER A CA 1
ATOM 1676 C C . SER A 1 207 ? -8.352 20.609 0.394 1 94.12 207 SER A C 1
ATOM 1678 O O . SER A 1 207 ? -7.531 20.766 1.305 1 94.12 207 SER A O 1
ATOM 1680 N N . VAL A 1 208 ? -9.531 20 0.613 1 92.62 208 VAL A N 1
ATOM 1681 C CA . VAL A 1 208 ? -9.875 19.406 1.905 1 92.62 208 VAL A CA 1
ATOM 1682 C C . VAL A 1 208 ? -8.844 18.344 2.279 1 92.62 208 VAL A C 1
ATOM 1684 O O . VAL A 1 208 ? -8.398 18.281 3.428 1 92.62 208 VAL A O 1
ATOM 1687 N N . GLY A 1 209 ? -8.602 17.531 1.331 1 88.88 209 GLY A N 1
ATOM 1688 C CA . GLY A 1 209 ? -7.582 16.5 1.446 1 88.88 209 GLY A CA 1
ATOM 1689 C C . GLY A 1 209 ? -6.711 16.391 0.208 1 88.88 209 GLY A C 1
ATOM 1690 O O . GLY A 1 209 ? -7.043 16.938 -0.844 1 88.88 209 GLY A O 1
ATOM 1691 N N . MET B 1 1 ? 21.547 -15.086 14.391 1 85.19 1 MET B N 1
ATOM 1692 C CA . MET B 1 1 ? 20.562 -14.758 13.359 1 85.19 1 MET B CA 1
ATOM 1693 C C . MET B 1 1 ? 19.281 -14.234 13.984 1 85.19 1 MET B C 1
ATOM 1695 O O . MET B 1 1 ? 18.906 -14.641 15.086 1 85.19 1 MET B O 1
ATOM 1699 N N . PRO B 1 2 ? 18.594 -13.195 13.336 1 92.38 2 PRO B N 1
ATOM 1700 C CA . PRO B 1 2 ? 17.391 -12.664 13.961 1 92.38 2 PRO B CA 1
ATOM 1701 C C . PRO B 1 2 ? 16.281 -13.703 14.078 1 92.38 2 PRO B C 1
ATOM 1703 O O . PRO B 1 2 ? 16.234 -14.656 13.289 1 92.38 2 PRO B O 1
ATOM 1706 N N . HIS B 1 3 ? 15.578 -13.641 15.109 1 97.25 3 HIS B N 1
ATOM 1707 C CA . HIS B 1 3 ? 14.359 -14.43 15.227 1 97.25 3 HIS B CA 1
ATOM 1708 C C . HIS B 1 3 ? 13.172 -13.711 14.586 1 97.25 3 HIS B C 1
ATOM 1710 O O . HIS B 1 3 ? 12.859 -12.578 14.945 1 97.25 3 HIS B O 1
ATOM 1716 N N . TYR B 1 4 ? 12.555 -14.414 13.641 1 98.5 4 TYR B N 1
ATOM 1717 C CA . TYR B 1 4 ? 11.383 -13.867 12.953 1 98.5 4 TYR B CA 1
ATOM 1718 C C . TYR B 1 4 ? 10.117 -14.594 13.375 1 98.5 4 TYR B C 1
ATOM 1720 O O . TYR B 1 4 ? 10.078 -15.828 13.406 1 98.5 4 TYR B O 1
ATOM 1728 N N . LYS B 1 5 ? 9.086 -13.812 13.695 1 98.38 5 LYS B N 1
ATOM 1729 C CA . LYS B 1 5 ? 7.746 -14.352 13.914 1 98.38 5 LYS B CA 1
ATOM 1730 C C . LYS B 1 5 ? 6.707 -13.594 13.094 1 98.38 5 LYS B C 1
ATOM 1732 O O . LYS B 1 5 ? 6.512 -12.391 13.289 1 98.38 5 LYS B O 1
ATOM 1737 N N . LEU B 1 6 ? 6.098 -14.281 12.141 1 98.44 6 LEU B N 1
ATOM 1738 C CA . LEU B 1 6 ? 5.043 -13.719 11.305 1 98.44 6 LEU B CA 1
ATOM 1739 C C . LEU B 1 6 ? 3.666 -14.133 11.812 1 98.44 6 LEU B C 1
ATOM 1741 O O . LEU B 1 6 ? 3.365 -15.328 11.891 1 98.44 6 LEU B O 1
ATOM 1745 N N . THR B 1 7 ? 2.852 -13.172 12.188 1 97.44 7 THR B N 1
ATOM 1746 C CA . THR B 1 7 ? 1.526 -13.43 12.734 1 97.44 7 THR B CA 1
ATOM 1747 C C . THR B 1 7 ? 0.44 -13.016 11.742 1 97.44 7 THR B C 1
ATOM 1749 O O . THR B 1 7 ? 0.403 -11.867 11.297 1 97.44 7 THR B O 1
ATOM 1752 N N . TYR B 1 8 ? -0.424 -13.953 11.414 1 96.94 8 TYR B N 1
ATOM 1753 C CA . TYR B 1 8 ? -1.545 -13.711 10.516 1 96.94 8 TYR B CA 1
ATOM 1754 C C . TYR B 1 8 ? -2.609 -14.789 10.664 1 96.94 8 TYR B C 1
ATOM 1756 O O . TYR B 1 8 ? -2.518 -15.641 11.555 1 96.94 8 TYR B O 1
ATOM 1764 N N . PHE B 1 9 ? -3.725 -14.688 9.891 1 94.75 9 PHE B N 1
ATOM 1765 C CA . PHE B 1 9 ? -4.766 -15.711 9.844 1 94.75 9 PHE B CA 1
ATOM 1766 C C . PHE B 1 9 ? -4.301 -16.922 9.039 1 94.75 9 PHE B C 1
ATOM 1768 O O . PHE B 1 9 ? -3.316 -16.844 8.305 1 94.75 9 PHE B O 1
ATOM 1775 N N . PRO B 1 10 ? -4.992 -18.016 9.211 1 93.75 10 PRO B N 1
ATOM 1776 C CA . PRO B 1 10 ? -4.629 -19.188 8.414 1 93.75 10 PRO B CA 1
ATOM 1777 C C . PRO B 1 10 ? -5.109 -19.094 6.969 1 93.75 10 PRO B C 1
ATOM 1779 O O . PRO B 1 10 ? -5.918 -19.922 6.527 1 93.75 10 PRO B O 1
ATOM 1782 N N . ALA B 1 11 ? -4.695 -18.188 6.242 1 94.12 11 ALA B N 1
ATOM 1783 C CA . ALA B 1 11 ? -4.996 -17.906 4.844 1 94.12 11 ALA B CA 1
ATOM 1784 C C . ALA B 1 11 ? -3.771 -17.359 4.113 1 94.12 11 ALA B C 1
ATOM 1786 O O . ALA B 1 11 ? -2.869 -16.797 4.742 1 94.12 11 ALA B O 1
ATOM 1787 N N . ARG B 1 12 ? -3.625 -17.547 2.887 1 95.38 12 ARG B N 1
ATOM 1788 C CA . ARG B 1 12 ? -2.543 -16.984 2.08 1 95.38 12 ARG B CA 1
ATOM 1789 C C . ARG B 1 12 ? -2.637 -15.469 2.008 1 95.38 12 ARG B C 1
ATOM 1791 O O . ARG B 1 12 ? -1.878 -14.766 2.676 1 95.38 12 ARG B O 1
ATOM 1798 N N . ALA B 1 13 ? -3.709 -15 1.368 1 94.06 13 ALA B N 1
ATOM 1799 C CA . ALA B 1 13 ? -4.059 -13.578 1.274 1 94.06 13 ALA B CA 1
ATOM 1800 C C . ALA B 1 13 ? -2.807 -12.711 1.195 1 94.06 13 ALA B C 1
ATOM 1802 O O . ALA B 1 13 ? -1.906 -12.984 0.396 1 94.06 13 ALA B O 1
ATOM 1803 N N . LEU B 1 14 ? -2.662 -11.664 1.93 1 96.69 14 LEU B N 1
ATOM 1804 C CA . LEU B 1 14 ? -1.64 -10.633 1.808 1 96.69 14 LEU B CA 1
ATOM 1805 C C . LEU B 1 14 ? -0.303 -11.125 2.355 1 96.69 14 LEU B C 1
ATOM 1807 O O . LEU B 1 14 ? 0.743 -10.531 2.068 1 96.69 14 LEU B O 1
ATOM 1811 N N . THR B 1 15 ? -0.227 -12.211 3.07 1 97.81 15 THR B N 1
ATOM 1812 C CA . THR B 1 15 ? 0.972 -12.617 3.793 1 97.81 15 THR B CA 1
ATOM 1813 C C . THR B 1 15 ? 1.728 -13.695 3.018 1 97.81 15 THR B C 1
ATOM 1815 O O . THR B 1 15 ? 2.885 -13.992 3.322 1 97.81 15 THR B O 1
ATOM 1818 N N . GLU B 1 16 ? 1.07 -14.281 2.023 1 98.38 16 GLU B N 1
ATOM 1819 C CA . GLU B 1 16 ? 1.681 -15.414 1.346 1 98.38 16 GLU B CA 1
ATOM 1820 C C . GLU B 1 16 ? 2.961 -15.008 0.623 1 98.38 16 GLU B C 1
ATOM 1822 O O . GLU B 1 16 ? 3.953 -15.742 0.646 1 98.38 16 GLU B O 1
ATOM 1827 N N . PRO B 1 17 ? 3.002 -13.859 -0.069 1 98.75 17 PRO B N 1
ATOM 1828 C CA . PRO B 1 17 ? 4.281 -13.477 -0.671 1 98.75 17 PRO B CA 1
ATOM 1829 C C . PRO B 1 17 ? 5.398 -13.344 0.358 1 98.75 17 PRO B C 1
ATOM 1831 O O . PRO B 1 17 ? 6.562 -13.602 0.046 1 98.75 17 PRO B O 1
ATOM 1834 N N . ILE B 1 18 ? 5.062 -12.914 1.568 1 98.88 18 ILE B N 1
ATOM 1835 C CA . ILE B 1 18 ? 6.043 -12.805 2.645 1 98.88 18 ILE B CA 1
ATOM 1836 C C . ILE B 1 18 ? 6.566 -14.188 3.012 1 98.88 18 ILE B C 1
ATOM 1838 O O . ILE B 1 18 ? 7.781 -14.391 3.113 1 98.88 18 ILE B O 1
ATOM 1842 N N . ARG B 1 19 ? 5.641 -15.141 3.145 1 98.75 19 ARG B N 1
ATOM 1843 C CA . ARG B 1 19 ? 6.027 -16.516 3.438 1 98.75 19 ARG B CA 1
ATOM 1844 C C . ARG B 1 19 ? 6.93 -17.078 2.342 1 98.75 19 ARG B C 1
ATOM 1846 O O . ARG B 1 19 ? 7.918 -17.75 2.629 1 98.75 19 ARG B O 1
ATOM 1853 N N . LEU B 1 20 ? 6.566 -16.812 1.13 1 98.81 20 LEU B N 1
ATOM 1854 C CA . LEU B 1 20 ? 7.355 -17.297 0.003 1 98.81 20 LEU B CA 1
ATOM 1855 C C . LEU B 1 20 ? 8.766 -16.719 0.029 1 98.81 20 LEU B C 1
ATOM 1857 O O . LEU B 1 20 ? 9.727 -17.406 -0.319 1 98.81 20 LEU B O 1
ATOM 1861 N N . CYS B 1 21 ? 8.914 -15.453 0.424 1 98.88 21 CYS B N 1
ATOM 1862 C CA . CYS B 1 21 ? 10.242 -14.859 0.557 1 98.88 21 CYS B CA 1
ATOM 1863 C C . CYS B 1 21 ? 11.078 -15.617 1.584 1 98.88 21 CYS B C 1
ATOM 1865 O O . CYS B 1 21 ? 12.242 -15.93 1.336 1 98.88 21 CYS B O 1
ATOM 1867 N N . PHE B 1 22 ? 10.508 -15.906 2.748 1 98.81 22 PHE B N 1
ATOM 1868 C CA . PHE B 1 22 ? 11.227 -16.625 3.801 1 98.81 22 PHE B CA 1
ATOM 1869 C C . PHE B 1 22 ? 11.672 -18 3.316 1 98.81 22 PHE B C 1
ATOM 1871 O O . PHE B 1 22 ? 12.828 -18.375 3.496 1 98.81 22 PHE B O 1
ATOM 1878 N N . HIS B 1 23 ? 10.766 -18.719 2.703 1 98.69 23 HIS B N 1
ATOM 1879 C CA . HIS B 1 23 ? 11.062 -20.062 2.248 1 98.69 23 HIS B CA 1
ATOM 1880 C C . HIS B 1 23 ? 12.094 -20.062 1.127 1 98.69 23 HIS B C 1
ATOM 1882 O O . HIS B 1 23 ? 13.016 -20.891 1.112 1 98.69 23 HIS B O 1
ATOM 1888 N N . TYR B 1 24 ? 11.922 -19.141 0.233 1 98.75 24 TYR B N 1
ATOM 1889 C CA . TYR B 1 24 ? 12.875 -19.047 -0.863 1 98.75 24 TYR B CA 1
ATOM 1890 C C . TYR B 1 24 ? 14.281 -18.766 -0.338 1 98.75 24 TYR B C 1
ATOM 1892 O O . TYR B 1 24 ? 15.258 -19.344 -0.836 1 98.75 24 TYR B O 1
ATOM 1900 N N . ALA B 1 25 ? 14.398 -17.906 0.644 1 98.25 25 ALA B N 1
ATOM 1901 C CA . ALA B 1 25 ? 15.688 -17.5 1.198 1 98.25 25 ALA B CA 1
ATOM 1902 C C . ALA B 1 25 ? 16.25 -18.578 2.119 1 98.25 25 ALA B C 1
ATOM 1904 O O . ALA B 1 25 ? 17.422 -18.516 2.514 1 98.25 25 ALA B O 1
ATOM 1905 N N . GLY B 1 26 ? 15.398 -19.531 2.514 1 98.06 26 GLY B N 1
ATOM 1906 C CA . GLY B 1 26 ? 15.805 -20.547 3.467 1 98.06 26 GLY B CA 1
ATOM 1907 C C . GLY B 1 26 ? 15.953 -20.016 4.879 1 98.06 26 GLY B C 1
ATOM 1908 O O . GLY B 1 26 ? 16.734 -20.547 5.668 1 98.06 26 GLY B O 1
ATOM 1909 N N . GLU B 1 27 ? 15.297 -18.922 5.129 1 97.81 27 GLU B N 1
ATOM 1910 C CA . GLU B 1 27 ? 15.352 -18.297 6.449 1 97.81 27 GLU B CA 1
ATOM 1911 C C . GLU B 1 27 ? 14.273 -18.859 7.371 1 97.81 27 GLU B C 1
ATOM 1913 O O . GLU B 1 27 ? 13.102 -18.953 6.984 1 97.81 27 GLU B O 1
ATOM 1918 N N . LYS B 1 28 ? 14.719 -19.266 8.578 1 97.44 28 LYS B N 1
ATOM 1919 C CA . LYS B 1 28 ? 13.758 -19.766 9.555 1 97.44 28 LYS B CA 1
ATOM 1920 C C . LYS B 1 28 ? 12.898 -18.641 10.125 1 97.44 28 LYS B C 1
ATOM 1922 O O . LYS B 1 28 ? 13.398 -17.531 10.367 1 97.44 28 LYS B O 1
ATOM 1927 N N . PHE B 1 29 ? 11.641 -18.953 10.281 1 98.5 29 PHE B N 1
ATOM 1928 C CA . PHE B 1 29 ? 10.719 -18.031 10.93 1 98.5 29 PHE B CA 1
ATOM 1929 C C . PHE B 1 29 ? 9.555 -18.781 11.57 1 98.5 29 PHE B C 1
ATOM 1931 O O . PHE B 1 29 ? 9.25 -19.906 11.172 1 98.5 29 PHE B O 1
ATOM 1938 N N . GLU B 1 30 ? 8.992 -18.188 12.562 1 98.31 30 GLU B N 1
ATOM 1939 C CA . GLU B 1 30 ? 7.766 -18.703 13.148 1 98.31 30 GLU B CA 1
ATOM 1940 C C . GLU B 1 30 ? 6.539 -18.203 12.391 1 98.31 30 GLU B C 1
ATOM 1942 O O . GLU B 1 30 ? 6.246 -17.016 12.383 1 98.31 30 GLU B O 1
ATOM 1947 N N . ASP B 1 31 ? 5.859 -19.094 11.758 1 97.81 31 ASP B N 1
ATOM 1948 C CA . ASP B 1 31 ? 4.605 -18.797 11.078 1 97.81 31 ASP B CA 1
ATOM 1949 C C . ASP B 1 31 ? 3.414 -18.984 12.016 1 97.81 31 ASP B C 1
ATOM 1951 O O . ASP B 1 31 ? 2.785 -20.031 12.023 1 97.81 31 ASP B O 1
ATOM 1955 N N . TYR B 1 32 ? 3.078 -17.922 12.688 1 96.62 32 TYR B N 1
ATOM 1956 C CA . TYR B 1 32 ? 2.025 -18 13.695 1 96.62 32 TYR B CA 1
ATOM 1957 C C . TYR B 1 32 ? 0.666 -17.672 13.086 1 96.62 32 TYR B C 1
ATOM 1959 O O . TYR B 1 32 ? 0.306 -16.5 12.945 1 96.62 32 TYR B O 1
ATOM 1967 N N . ARG B 1 33 ? -0.116 -18.672 12.812 1 96 33 ARG B N 1
ATOM 1968 C CA . ARG B 1 33 ? -1.447 -18.547 12.227 1 96 33 ARG B CA 1
ATOM 1969 C C . ARG B 1 33 ? -2.525 -18.594 13.305 1 96 33 ARG B C 1
ATOM 1971 O O . ARG B 1 33 ? -2.732 -19.625 13.938 1 96 33 ARG B O 1
ATOM 1978 N N . ILE B 1 34 ? -3.148 -17.484 13.469 1 93.81 34 ILE B N 1
ATOM 1979 C CA . ILE B 1 34 ? -4.117 -17.391 14.555 1 93.81 34 ILE B CA 1
ATOM 1980 C C . ILE B 1 34 ? -5.523 -17.641 14.016 1 93.81 34 ILE B C 1
ATOM 1982 O O . ILE B 1 34 ? -5.887 -17.141 12.953 1 93.81 34 ILE B O 1
ATOM 1986 N N . PRO B 1 35 ? -6.277 -18.438 14.758 1 90.5 35 PRO B N 1
ATOM 1987 C CA . PRO B 1 35 ? -7.672 -18.594 14.344 1 90.5 35 PRO B CA 1
ATOM 1988 C C . PRO B 1 35 ? -8.461 -17.281 14.414 1 90.5 35 PRO B C 1
ATOM 1990 O O . PRO B 1 35 ? -8.188 -16.438 15.273 1 90.5 35 PRO B O 1
ATOM 1993 N N . LYS B 1 36 ? -9.422 -17.141 13.578 1 84.19 36 LYS B N 1
ATOM 1994 C CA . LYS B 1 36 ? -10.188 -15.906 13.453 1 84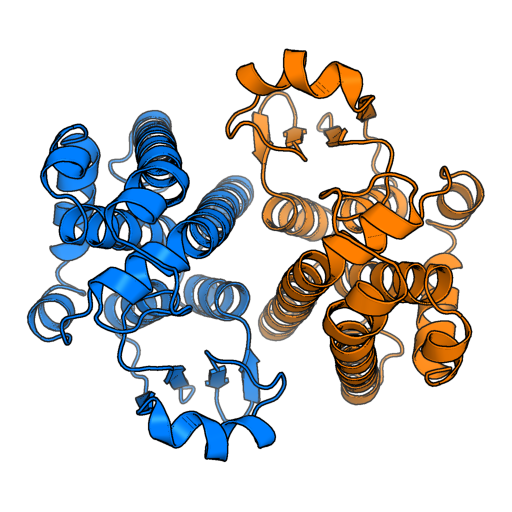.19 36 LYS B CA 1
ATOM 1995 C C . LYS B 1 36 ? -10.867 -15.555 14.773 1 84.19 36 LYS B C 1
ATOM 1997 O O . LYS B 1 36 ? -10.969 -14.375 15.133 1 84.19 36 LYS B O 1
ATOM 2002 N N . ASP B 1 37 ? -11.266 -16.531 15.43 1 88.25 37 ASP B N 1
ATOM 2003 C CA . ASP B 1 37 ? -11.992 -16.312 16.672 1 88.25 37 ASP B CA 1
ATOM 2004 C C . ASP B 1 37 ? -11.055 -15.82 17.781 1 88.25 37 ASP B C 1
ATOM 2006 O O . ASP B 1 37 ? -11.5 -15.211 18.75 1 88.25 37 ASP B O 1
ATOM 2010 N N . ALA B 1 38 ? -9.773 -16.016 17.578 1 90.31 38 ALA B N 1
ATOM 2011 C CA . ALA B 1 38 ? -8.789 -15.602 18.578 1 90.31 38 ALA B CA 1
ATOM 2012 C C . ALA B 1 38 ? -8.344 -14.156 18.328 1 90.31 38 ALA B C 1
ATOM 2014 O O . ALA B 1 38 ? -7.734 -13.539 19.188 1 90.31 38 ALA B O 1
ATOM 2015 N N . PHE B 1 39 ? -8.703 -13.641 17.234 1 89.81 39 PHE B N 1
ATOM 2016 C CA . PHE B 1 39 ? -8.234 -12.32 16.844 1 89.81 39 PHE B CA 1
ATOM 2017 C C . PHE B 1 39 ? -8.812 -11.25 17.766 1 89.81 39 PHE B C 1
ATOM 2019 O O . PHE B 1 39 ? -8.125 -10.289 18.125 1 89.81 39 PHE B O 1
ATOM 2026 N N . ALA B 1 40 ? -10.031 -11.367 18.109 1 89.75 40 ALA B N 1
ATOM 2027 C CA . ALA B 1 40 ? -10.688 -10.375 18.969 1 89.75 40 ALA B CA 1
ATOM 2028 C C . ALA B 1 40 ? -9.898 -10.156 20.25 1 89.75 40 ALA B C 1
ATOM 2030 O O . ALA B 1 40 ? -9.789 -9.023 20.734 1 89.75 40 ALA B O 1
ATOM 2031 N N . SER B 1 41 ? -9.312 -11.18 20.766 1 91.19 41 SER B N 1
ATOM 2032 C CA . SER B 1 41 ? -8.547 -11.102 22.016 1 91.19 41 SER B CA 1
ATOM 2033 C C . SER B 1 41 ? -7.156 -10.531 21.766 1 91.19 41 SER B C 1
ATOM 2035 O O . SER B 1 41 ? -6.582 -9.891 22.656 1 91.19 41 SER B O 1
ATOM 2037 N N . LEU B 1 42 ? -6.672 -10.727 20.594 1 90.88 42 LEU B N 1
ATOM 2038 C CA . LEU B 1 42 ? -5.316 -10.297 20.266 1 90.88 42 LEU B CA 1
ATOM 2039 C C . LEU B 1 42 ? -5.301 -8.836 19.828 1 90.88 42 LEU B C 1
ATOM 2041 O O . LEU B 1 42 ? -4.301 -8.141 20 1 90.88 42 LEU B O 1
ATOM 2045 N N . LYS B 1 43 ? -6.391 -8.391 19.344 1 90.56 43 LYS B N 1
ATOM 2046 C CA . LYS B 1 43 ? -6.504 -7.102 18.656 1 90.56 43 LYS B CA 1
ATOM 2047 C C . LYS B 1 43 ? -6 -5.961 19.531 1 90.56 43 LYS B C 1
ATOM 2049 O O . LYS B 1 43 ? -5.199 -5.141 19.094 1 90.56 43 LYS B O 1
ATOM 2054 N N . PRO B 1 44 ? -6.336 -5.938 20.797 1 88.19 44 PRO B N 1
ATOM 2055 C CA . PRO B 1 44 ? -5.906 -4.82 21.641 1 88.19 44 PRO B CA 1
ATOM 2056 C C . PRO B 1 44 ? -4.395 -4.801 21.875 1 88.19 44 PRO B C 1
ATOM 2058 O O . PRO B 1 44 ? -3.832 -3.76 22.219 1 88.19 44 PRO B O 1
ATOM 2061 N N . SER B 1 45 ? -3.771 -5.863 21.609 1 87.12 45 SER B N 1
ATOM 2062 C CA . SER B 1 45 ? -2.338 -5.957 21.875 1 87.12 45 SER B CA 1
ATOM 2063 C C . SER B 1 45 ? -1.529 -5.648 20.609 1 87.12 45 SER B C 1
ATOM 2065 O O . SER B 1 45 ? -0.301 -5.547 20.672 1 87.12 45 SER B O 1
ATOM 2067 N N . THR B 1 46 ? -2.24 -5.473 19.516 1 89.19 46 THR B N 1
ATOM 2068 C CA . THR B 1 46 ? -1.548 -5.176 18.266 1 89.19 46 THR B CA 1
ATOM 2069 C C . THR B 1 46 ? -1.364 -3.67 18.094 1 89.19 46 THR B C 1
ATOM 2071 O O . THR B 1 46 ? -2.156 -2.881 18.625 1 89.19 46 THR B O 1
ATOM 2074 N N . PRO B 1 47 ? -0.33 -3.256 17.391 1 86.19 47 PRO B N 1
ATOM 2075 C CA . PRO B 1 47 ? -0.061 -1.824 17.234 1 86.19 47 PRO B CA 1
ATOM 2076 C C . PRO B 1 47 ? -1.228 -1.07 16.594 1 86.19 47 PRO B C 1
ATOM 2078 O O . PRO B 1 47 ? -1.551 0.042 17.016 1 86.19 47 PRO B O 1
ATOM 2081 N N . TYR B 1 48 ? -1.859 -1.571 15.555 1 89.38 48 TYR B N 1
ATOM 2082 C CA . TYR B 1 48 ? -2.896 -0.852 14.82 1 89.38 48 TYR B CA 1
ATOM 2083 C C . TYR B 1 48 ? -4.23 -1.584 14.906 1 89.38 48 TYR B C 1
ATOM 2085 O O . TYR B 1 48 ? -5.203 -1.186 14.266 1 89.38 48 TYR B O 1
ATOM 2093 N N . GLY B 1 49 ? -4.258 -2.666 15.711 1 90.31 49 GLY B N 1
ATOM 2094 C CA . GLY B 1 49 ? -5.445 -3.502 15.688 1 90.31 49 GLY B CA 1
ATOM 2095 C C . GLY B 1 49 ? -5.605 -4.273 14.391 1 90.31 49 GLY B C 1
ATOM 2096 O O . GLY B 1 49 ? -6.73 -4.562 13.969 1 90.31 49 GLY B O 1
ATOM 2097 N N . GLN B 1 50 ? -4.492 -4.48 13.758 1 92.81 50 GLN B N 1
ATOM 2098 C CA . GLN B 1 50 ? -4.527 -5.121 12.453 1 92.81 50 GLN B CA 1
ATOM 2099 C C . GLN B 1 50 ? -3.451 -6.195 12.336 1 92.81 50 GLN B C 1
ATOM 2101 O O . GLN B 1 50 ? -2.492 -6.211 13.109 1 92.81 50 GLN B O 1
ATOM 2106 N N . LEU B 1 51 ? -3.607 -7.102 11.508 1 95.62 51 LEU B N 1
ATOM 2107 C CA . LEU B 1 51 ? -2.641 -8.086 11.039 1 95.62 51 LEU B CA 1
ATOM 2108 C C . LEU B 1 51 ? -2.367 -7.902 9.547 1 95.62 51 LEU B C 1
ATOM 2110 O O . LEU B 1 51 ? -3.189 -7.332 8.828 1 95.62 51 LEU B O 1
ATOM 2114 N N . PRO B 1 52 ? -1.177 -8.289 9.109 1 97.69 52 PRO B N 1
ATOM 2115 C CA . PRO B 1 52 ? -0.116 -9.086 9.719 1 97.69 52 PRO B CA 1
ATOM 2116 C C . PRO B 1 52 ? 0.84 -8.25 10.57 1 97.69 52 PRO B C 1
ATOM 2118 O O . PRO B 1 52 ? 0.875 -7.023 10.438 1 97.69 52 PRO B O 1
ATOM 2121 N N . ILE B 1 53 ? 1.569 -8.93 11.461 1 98 53 ILE B N 1
ATOM 2122 C CA . ILE B 1 53 ? 2.664 -8.375 12.25 1 98 53 ILE B CA 1
ATOM 2123 C C . ILE B 1 53 ? 3.912 -9.242 12.078 1 98 53 ILE B C 1
ATOM 2125 O O . ILE B 1 53 ? 3.842 -10.469 12.148 1 98 53 ILE B O 1
ATOM 2129 N N . LEU B 1 54 ? 5.012 -8.664 11.766 1 98.62 54 LEU B N 1
ATOM 2130 C CA . LEU B 1 54 ? 6.309 -9.328 11.812 1 98.62 54 LEU B CA 1
ATOM 2131 C C . LEU B 1 54 ? 7.102 -8.875 13.039 1 98.62 54 LEU B C 1
ATOM 2133 O O . LEU B 1 54 ? 7.387 -7.684 13.195 1 98.62 54 LEU B O 1
ATOM 2137 N N . ASP B 1 55 ? 7.367 -9.766 13.906 1 98.19 55 ASP B N 1
ATOM 2138 C CA . ASP B 1 55 ? 8.266 -9.516 15.023 1 98.19 55 ASP B CA 1
ATOM 2139 C C . ASP B 1 55 ? 9.703 -9.922 14.672 1 98.19 55 ASP B C 1
ATOM 2141 O O . ASP B 1 55 ? 9.945 -11.047 14.242 1 98.19 55 ASP B O 1
ATOM 2145 N N . VAL B 1 56 ? 10.633 -9.008 14.727 1 98.06 56 VAL B N 1
ATOM 2146 C CA . VAL B 1 56 ? 12.055 -9.25 14.508 1 98.06 56 VAL B CA 1
ATOM 2147 C C . VAL B 1 56 ? 12.828 -8.977 15.797 1 98.06 56 VAL B C 1
ATOM 2149 O O . VAL B 1 56 ? 13.117 -7.82 16.125 1 98.06 56 VAL B O 1
ATOM 2152 N N . ASP B 1 57 ? 13.227 -9.984 16.547 1 97.38 57 ASP B N 1
ATOM 2153 C CA . ASP B 1 57 ? 13.961 -9.883 17.797 1 97.38 57 ASP B CA 1
ATOM 2154 C C . ASP B 1 57 ? 13.258 -8.938 18.766 1 97.38 57 ASP B C 1
ATOM 2156 O O . ASP B 1 57 ? 13.898 -8.078 19.391 1 97.38 57 ASP B O 1
ATOM 2160 N N . GLY B 1 58 ? 11.953 -9 18.734 1 95.31 58 GLY B N 1
ATOM 2161 C CA . GLY B 1 58 ? 11.188 -8.234 19.703 1 95.31 58 GLY B CA 1
ATOM 2162 C C . GLY B 1 58 ? 10.711 -6.902 19.156 1 95.31 58 GLY B C 1
ATOM 2163 O O . GLY B 1 58 ? 9.93 -6.207 19.812 1 95.31 58 GLY B O 1
ATOM 2164 N N . HIS B 1 59 ? 11.148 -6.523 18 1 95.69 59 HIS B N 1
ATOM 2165 C CA . HIS B 1 59 ? 10.68 -5.309 17.359 1 95.69 59 HIS B CA 1
ATOM 2166 C C . HIS B 1 59 ? 9.617 -5.617 16.312 1 95.69 59 HIS B C 1
ATOM 2168 O O . HIS B 1 59 ? 9.82 -6.484 15.453 1 95.69 59 HIS B O 1
ATOM 2174 N N . GLN B 1 60 ? 8.57 -4.895 16.312 1 96.94 60 GLN B N 1
ATOM 2175 C CA . GLN B 1 60 ? 7.434 -5.266 15.477 1 96.94 60 GLN B CA 1
ATOM 2176 C C . GLN B 1 60 ? 7.32 -4.344 14.266 1 96.94 60 GLN B C 1
ATOM 2178 O O . GLN B 1 60 ? 7.551 -3.135 14.375 1 96.94 60 GLN B O 1
ATOM 2183 N N . LEU B 1 61 ? 7.07 -4.918 13.195 1 97.94 61 LEU B N 1
ATOM 2184 C CA . LEU B 1 61 ? 6.699 -4.27 11.938 1 97.94 61 LEU B CA 1
ATOM 2185 C C . LEU B 1 61 ? 5.305 -4.703 11.492 1 97.94 61 LEU B C 1
ATOM 2187 O O . LEU B 1 61 ? 4.984 -5.895 11.516 1 97.94 61 LEU B O 1
ATOM 2191 N N . VAL B 1 62 ? 4.504 -3.666 11.102 1 97.19 62 VAL B N 1
ATOM 2192 C CA . VAL B 1 62 ? 3.137 -3.965 10.695 1 97.19 62 VAL B CA 1
ATOM 2193 C C . VAL B 1 62 ? 2.902 -3.467 9.266 1 97.19 62 VAL B C 1
ATOM 2195 O O . VAL B 1 62 ? 3.773 -2.822 8.68 1 97.19 62 VAL B O 1
ATOM 2198 N N . GLN B 1 63 ? 1.712 -3.854 8.695 1 97.38 63 GLN B N 1
ATOM 2199 C CA . GLN B 1 63 ? 1.35 -3.559 7.316 1 97.38 63 GLN B CA 1
ATOM 2200 C C . GLN B 1 63 ? 2.029 -4.523 6.352 1 97.38 63 GLN B C 1
ATOM 2202 O O . GLN B 1 63 ? 3.258 -4.547 6.246 1 97.38 63 GLN B O 1
ATOM 2207 N N . SER B 1 64 ? 1.24 -5.207 5.578 1 98.31 64 SER B N 1
ATOM 2208 C CA . SER B 1 64 ? 1.724 -6.297 4.738 1 98.31 64 SER B CA 1
ATOM 2209 C C . SER B 1 64 ? 2.752 -5.805 3.727 1 98.31 64 SER B C 1
ATOM 2211 O O . SER B 1 64 ? 3.775 -6.453 3.506 1 98.31 64 SER B O 1
ATOM 2213 N N . GLY B 1 65 ? 2.508 -4.617 3.129 1 98.44 65 GLY B N 1
ATOM 2214 C CA . GLY B 1 65 ? 3.445 -4.078 2.154 1 98.44 65 GLY B CA 1
ATOM 2215 C C . GLY B 1 65 ? 4.797 -3.742 2.752 1 98.44 65 GLY B C 1
ATOM 2216 O O . GLY B 1 65 ? 5.836 -4.023 2.148 1 98.44 65 GLY B O 1
ATOM 2217 N N . ALA B 1 66 ? 4.793 -3.133 3.939 1 98.62 66 ALA B N 1
ATOM 2218 C CA . ALA B 1 66 ? 6.027 -2.785 4.633 1 98.62 66 ALA B CA 1
ATOM 2219 C C . ALA B 1 66 ? 6.812 -4.035 5.016 1 98.62 66 ALA B C 1
ATOM 2221 O O . ALA B 1 66 ? 8.031 -4.094 4.824 1 98.62 66 ALA B O 1
ATOM 2222 N N . ILE B 1 67 ? 6.094 -5.035 5.523 1 98.81 67 ILE B N 1
ATOM 2223 C CA . ILE B 1 67 ? 6.727 -6.285 5.934 1 98.81 67 ILE B CA 1
ATOM 2224 C C . ILE B 1 67 ? 7.352 -6.969 4.723 1 98.81 67 ILE B C 1
ATOM 2226 O O . ILE B 1 67 ? 8.5 -7.402 4.773 1 98.81 67 ILE B O 1
ATOM 2230 N N . LEU B 1 68 ? 6.613 -7.035 3.643 1 98.88 68 LEU B N 1
ATOM 2231 C CA . LEU B 1 68 ? 7.078 -7.719 2.439 1 98.88 68 LEU B CA 1
ATOM 2232 C C . LEU B 1 68 ? 8.352 -7.066 1.902 1 98.88 68 LEU B C 1
ATOM 2234 O O . LEU B 1 68 ? 9.328 -7.754 1.597 1 98.88 68 LEU B O 1
ATOM 2238 N N . ARG B 1 69 ? 8.344 -5.77 1.809 1 98.44 69 ARG B N 1
ATOM 2239 C CA . ARG B 1 69 ? 9.5 -5.078 1.255 1 98.44 69 ARG B CA 1
ATOM 2240 C C . ARG B 1 69 ? 10.703 -5.188 2.189 1 98.44 69 ARG B C 1
ATOM 2242 O O . ARG B 1 69 ? 11.844 -5.277 1.732 1 98.44 69 ARG B O 1
ATOM 2249 N N . TYR B 1 70 ? 10.461 -5.172 3.486 1 98.56 70 TYR B N 1
ATOM 2250 C CA . TYR B 1 70 ? 11.539 -5.363 4.457 1 98.56 70 TYR B CA 1
ATOM 2251 C C . TYR B 1 70 ? 12.211 -6.719 4.266 1 98.56 70 TYR B C 1
ATOM 2253 O O . TYR B 1 70 ? 13.43 -6.801 4.141 1 98.56 70 TYR B O 1
ATOM 2261 N N . VAL B 1 71 ? 11.43 -7.77 4.168 1 98.56 71 VAL B N 1
ATOM 2262 C CA . VAL B 1 71 ? 11.938 -9.133 4.035 1 98.56 71 VAL B CA 1
ATOM 2263 C C . VAL B 1 71 ? 12.586 -9.312 2.664 1 98.56 71 VAL B C 1
ATOM 2265 O O . VAL B 1 71 ? 13.633 -9.961 2.545 1 98.56 71 VAL B O 1
ATOM 2268 N N . ALA B 1 72 ? 11.961 -8.75 1.677 1 98.44 72 ALA B N 1
ATOM 2269 C CA . ALA B 1 72 ? 12.508 -8.844 0.325 1 98.44 72 ALA B CA 1
ATOM 2270 C C . ALA B 1 72 ? 13.891 -8.203 0.241 1 98.44 72 ALA B C 1
ATOM 2272 O O . ALA B 1 72 ? 14.781 -8.719 -0.43 1 98.44 72 ALA B O 1
ATOM 2273 N N . ARG B 1 73 ? 14.055 -7.027 0.889 1 97.06 73 ARG B N 1
ATOM 2274 C CA . ARG B 1 73 ? 15.359 -6.379 0.916 1 97.06 73 ARG B CA 1
ATOM 2275 C C . ARG B 1 73 ? 16.391 -7.234 1.652 1 97.06 73 ARG B C 1
ATOM 2277 O O . ARG B 1 73 ? 17.5 -7.418 1.175 1 97.06 73 ARG B O 1
ATOM 2284 N N . LYS B 1 74 ? 15.977 -7.746 2.744 1 97 74 LYS B N 1
ATOM 2285 C CA . LYS B 1 74 ? 16.859 -8.555 3.576 1 97 74 LYS B CA 1
ATOM 2286 C C . LYS B 1 74 ? 17.375 -9.773 2.818 1 97 74 LYS B C 1
ATOM 2288 O O . LYS B 1 74 ? 18.516 -10.195 3.004 1 97 74 LYS B O 1
ATOM 2293 N N . PHE B 1 75 ? 16.562 -10.297 1.962 1 97.38 75 PHE B N 1
ATOM 2294 C CA . PHE B 1 75 ? 16.891 -11.562 1.326 1 97.38 75 PHE B CA 1
ATOM 2295 C C . PHE B 1 75 ? 17.266 -11.359 -0.137 1 97.38 75 PHE B C 1
ATOM 2297 O O . PHE B 1 75 ? 17.281 -12.312 -0.92 1 97.38 75 PHE B O 1
ATOM 2304 N N . ASN B 1 76 ? 17.469 -10.148 -0.542 1 97.06 76 ASN B N 1
ATOM 2305 C CA . ASN B 1 76 ? 17.906 -9.773 -1.88 1 97.06 76 ASN B CA 1
ATOM 2306 C C . ASN B 1 76 ? 16.906 -10.203 -2.945 1 97.06 76 ASN B C 1
ATOM 2308 O O . ASN B 1 76 ? 17.281 -10.797 -3.955 1 97.06 76 ASN B O 1
ATOM 2312 N N . LEU B 1 77 ? 15.688 -10 -2.637 1 98.31 77 LEU B N 1
ATOM 2313 C CA . LEU B 1 77 ? 14.594 -10.336 -3.545 1 98.31 77 LEU B CA 1
ATOM 2314 C C . LEU B 1 77 ? 13.875 -9.078 -4.012 1 98.31 77 LEU B C 1
ATOM 2316 O O . LEU B 1 77 ? 12.75 -9.148 -4.516 1 98.31 77 LEU B O 1
ATOM 2320 N N . ILE B 1 78 ? 14.711 -8.148 -3.605 1 96.62 78 ILE B N 1
ATOM 2321 C CA . ILE B 1 78 ? 14.18 -6.867 -4.066 1 96.62 78 ILE B CA 1
ATOM 2322 C C . ILE B 1 78 ? 14.617 -6.621 -5.508 1 96.62 78 ILE B C 1
ATOM 2324 O O . ILE B 1 78 ? 15.305 -7.449 -6.109 1 96.62 78 ILE B O 1
ATOM 2328 N N . GLY B 1 79 ? 14.281 -5.598 -6.477 1 95.69 79 GLY B N 1
ATOM 2329 C CA . GLY B 1 79 ? 14.758 -5.262 -7.805 1 95.69 79 GLY B CA 1
ATOM 2330 C C . GLY B 1 79 ? 16.266 -5.047 -7.859 1 95.69 79 GLY B C 1
ATOM 2331 O O . GLY B 1 79 ? 16.891 -4.738 -6.844 1 95.69 79 GLY B O 1
ATOM 2332 N N . LYS B 1 80 ? 16.922 -5.273 -8.945 1 97.12 80 LYS B N 1
ATOM 2333 C CA . LYS B 1 80 ? 18.375 -5.23 -9.102 1 97.12 80 LYS B CA 1
ATOM 2334 C C . LYS B 1 80 ? 18.875 -3.791 -9.164 1 97.12 80 LYS B C 1
ATOM 2336 O O . LYS B 1 80 ? 20.078 -3.543 -9.039 1 97.12 80 LYS B O 1
ATOM 2341 N N . ASN B 1 81 ? 18.047 -2.877 -9.367 1 96.62 81 ASN B N 1
ATOM 2342 C CA . ASN B 1 81 ? 18.344 -1.451 -9.367 1 96.62 81 ASN B CA 1
ATOM 2343 C C . ASN B 1 81 ? 17.156 -0.624 -8.906 1 96.62 81 ASN B C 1
ATOM 2345 O O . ASN B 1 81 ? 16.094 -1.175 -8.578 1 96.62 81 ASN B O 1
ATOM 2349 N N . GLU B 1 82 ? 17.297 0.641 -8.891 1 95.38 82 GLU B N 1
ATOM 2350 C CA . GLU B 1 82 ? 16.281 1.525 -8.312 1 95.38 82 GLU B CA 1
ATOM 2351 C C . GLU B 1 82 ? 14.977 1.46 -9.094 1 95.38 82 GLU B C 1
ATOM 2353 O O . GLU B 1 82 ? 13.898 1.47 -8.5 1 95.38 82 GLU B O 1
ATOM 2358 N N . TRP B 1 83 ? 15.109 1.466 -10.391 1 97.12 83 TRP B N 1
ATOM 2359 C CA . TRP B 1 83 ? 13.898 1.455 -11.203 1 97.12 83 TRP B CA 1
ATOM 2360 C C . TRP B 1 83 ? 13.164 0.127 -11.062 1 97.12 83 TRP B C 1
ATOM 2362 O O . TRP B 1 83 ? 11.938 0.101 -10.945 1 97.12 83 TRP B O 1
ATOM 2372 N N . GLU B 1 84 ? 13.875 -0.992 -11.055 1 97.88 84 GLU B N 1
ATOM 2373 C CA . GLU B 1 84 ? 13.258 -2.301 -10.844 1 97.88 84 GLU B CA 1
ATOM 2374 C C . GLU B 1 84 ? 12.602 -2.387 -9.469 1 97.88 84 GLU B C 1
ATOM 2376 O O . GLU B 1 84 ? 11.531 -2.979 -9.328 1 97.88 84 GLU B O 1
ATOM 2381 N N . THR B 1 85 ? 13.297 -1.824 -8.5 1 98.19 85 THR B N 1
ATOM 2382 C CA . THR B 1 85 ? 12.719 -1.769 -7.164 1 98.19 85 THR B CA 1
ATOM 2383 C C . THR B 1 85 ? 11.398 -1.015 -7.172 1 98.19 85 THR B C 1
ATOM 2385 O O . THR B 1 85 ? 10.422 -1.455 -6.559 1 98.19 85 THR B O 1
ATOM 2388 N N . ALA B 1 86 ? 11.297 0.07 -7.867 1 98.38 86 ALA B N 1
ATOM 2389 C CA . ALA B 1 86 ? 10.078 0.869 -7.98 1 98.38 86 ALA B CA 1
ATOM 2390 C C . ALA B 1 86 ? 8.984 0.101 -8.719 1 98.38 86 ALA B C 1
ATOM 2392 O O . ALA B 1 86 ? 7.82 0.142 -8.32 1 98.38 86 ALA B O 1
ATOM 2393 N N . LYS B 1 87 ? 9.391 -0.574 -9.758 1 98.19 87 LYS B N 1
ATOM 2394 C CA . LYS B 1 87 ? 8.414 -1.329 -10.547 1 98.19 87 LYS B CA 1
ATOM 2395 C C . LYS B 1 87 ? 7.863 -2.508 -9.75 1 98.19 87 LYS B C 1
ATOM 2397 O O . LYS B 1 87 ? 6.68 -2.834 -9.859 1 98.19 87 LYS B O 1
ATOM 2402 N N . ALA B 1 88 ? 8.727 -3.152 -8.969 1 98.5 88 ALA B N 1
ATOM 2403 C CA . ALA B 1 88 ? 8.242 -4.207 -8.078 1 98.5 88 ALA B CA 1
ATOM 2404 C C . ALA B 1 88 ? 7.223 -3.664 -7.082 1 98.5 88 ALA B C 1
ATOM 2406 O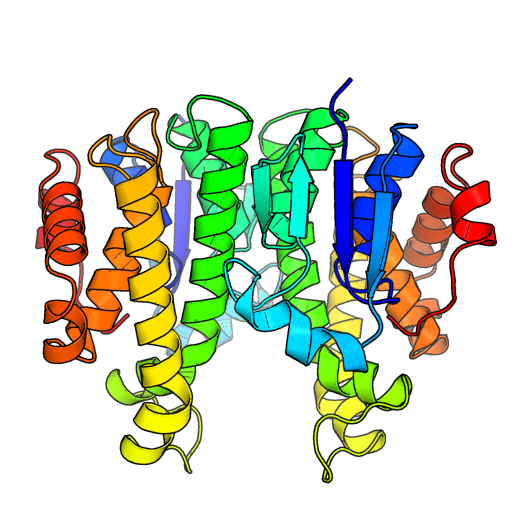 O . ALA B 1 88 ? 6.211 -4.309 -6.809 1 98.5 88 ALA B O 1
ATOM 2407 N N . ASP B 1 89 ? 7.516 -2.506 -6.59 1 98.5 89 ASP B N 1
ATOM 2408 C CA . ASP B 1 89 ? 6.602 -1.854 -5.656 1 98.5 89 ASP B CA 1
ATOM 2409 C C . ASP B 1 89 ? 5.281 -1.505 -6.336 1 98.5 89 ASP B C 1
ATOM 2411 O O . ASP B 1 89 ? 4.215 -1.611 -5.723 1 98.5 89 ASP B O 1
ATOM 2415 N N . GLU B 1 90 ? 5.363 -1.05 -7.543 1 98.5 90 GLU B N 1
ATOM 2416 C CA . GLU B 1 90 ? 4.168 -0.786 -8.336 1 98.5 90 GLU B CA 1
ATOM 2417 C C . GLU B 1 90 ? 3.285 -2.025 -8.438 1 98.5 90 GLU B C 1
ATOM 2419 O O . GLU B 1 90 ? 2.066 -1.941 -8.266 1 98.5 90 GLU B O 1
ATOM 2424 N N . ILE B 1 91 ? 3.857 -3.146 -8.656 1 98.31 91 ILE B N 1
ATOM 2425 C CA . ILE B 1 91 ? 3.141 -4.41 -8.789 1 98.31 91 ILE B CA 1
ATOM 2426 C C . ILE B 1 91 ? 2.469 -4.762 -7.465 1 98.31 91 ILE B C 1
ATOM 2428 O O . ILE B 1 91 ? 1.299 -5.152 -7.441 1 98.31 91 ILE B O 1
ATOM 2432 N N . TRP B 1 92 ? 3.195 -4.594 -6.375 1 98.56 92 TRP B N 1
ATOM 2433 C CA . TRP B 1 92 ? 2.611 -4.887 -5.07 1 98.56 92 TRP B CA 1
ATOM 2434 C C . TRP B 1 92 ? 1.415 -3.98 -4.793 1 98.56 92 TRP B C 1
ATOM 2436 O O . TRP B 1 92 ? 0.369 -4.449 -4.336 1 98.56 92 TRP B O 1
ATOM 2446 N N . CYS B 1 93 ? 1.626 -2.672 -5.023 1 98.38 93 CYS B N 1
ATOM 2447 C CA . CYS B 1 93 ? 0.549 -1.726 -4.75 1 98.38 93 CYS B CA 1
ATOM 2448 C C . CYS B 1 93 ? -0.686 -2.049 -5.582 1 98.38 93 CYS B C 1
ATOM 2450 O O . CYS B 1 93 ? -1.81 -1.991 -5.082 1 98.38 93 CYS B O 1
ATOM 2452 N N . PHE B 1 94 ? -0.459 -2.391 -6.836 1 97.88 94 PHE B N 1
ATOM 2453 C CA . PHE B 1 94 ? -1.561 -2.771 -7.711 1 97.88 94 PHE B CA 1
ATOM 2454 C C . PHE B 1 94 ? -2.248 -4.031 -7.203 1 97.88 94 PHE B C 1
ATOM 2456 O O . PHE B 1 94 ? -3.479 -4.105 -7.168 1 97.88 94 PHE B O 1
ATOM 2463 N N . PHE B 1 95 ? -1.481 -4.973 -6.84 1 98.5 95 PHE B N 1
ATOM 2464 C CA . PHE B 1 95 ? -1.981 -6.211 -6.254 1 98.5 95 PHE B CA 1
ATOM 2465 C C . PHE B 1 95 ? -2.842 -5.918 -5.027 1 98.5 95 PHE B C 1
ATOM 2467 O O . PHE B 1 95 ? -3.959 -6.426 -4.914 1 98.5 95 PHE B O 1
ATOM 2474 N N . TYR B 1 96 ? -2.33 -5.129 -4.125 1 98.19 96 TYR B N 1
ATOM 2475 C CA . TYR B 1 96 ? -3.023 -4.789 -2.891 1 98.19 96 TYR B CA 1
ATOM 2476 C C . TYR B 1 96 ? -4.383 -4.164 -3.182 1 98.19 96 TYR B C 1
ATOM 2478 O O . TYR B 1 96 ? -5.398 -4.574 -2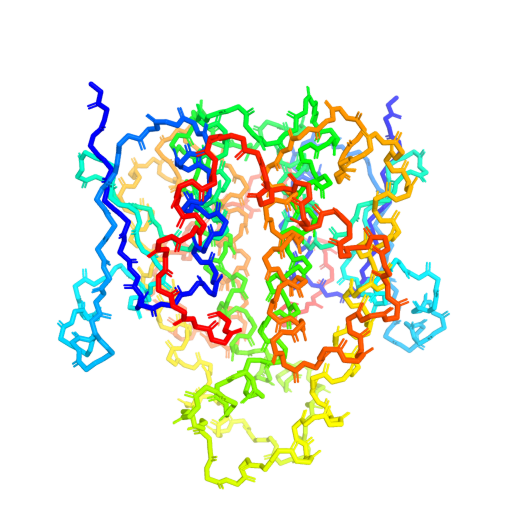.609 1 98.19 96 TYR B O 1
ATOM 2486 N N . ASP B 1 97 ? -4.395 -3.227 -4.117 1 96.88 97 ASP B N 1
ATOM 2487 C CA . ASP B 1 97 ? -5.641 -2.576 -4.508 1 96.88 97 ASP B CA 1
ATOM 2488 C C . ASP B 1 97 ? -6.613 -3.578 -5.125 1 96.88 97 ASP B C 1
ATOM 2490 O O . ASP B 1 97 ? -7.82 -3.508 -4.883 1 96.88 97 ASP B O 1
ATOM 2494 N N . SER B 1 98 ? -6.105 -4.469 -5.918 1 97.19 98 SER B N 1
ATOM 2495 C CA . SER B 1 98 ? -6.934 -5.457 -6.602 1 97.19 98 SER B CA 1
ATOM 2496 C C . SER B 1 98 ? -7.562 -6.434 -5.609 1 97.19 98 SER B C 1
ATOM 2498 O O . SER B 1 98 ? -8.766 -6.699 -5.664 1 97.19 98 SER B O 1
ATOM 2500 N N . VAL B 1 99 ? -6.727 -6.922 -4.672 1 97.12 99 VAL B N 1
ATOM 2501 C CA . VAL B 1 99 ? -7.195 -7.891 -3.688 1 97.12 99 VAL B CA 1
ATOM 2502 C C . VAL B 1 99 ? -8.258 -7.246 -2.801 1 97.12 99 VAL B C 1
ATOM 2504 O O . VAL B 1 99 ? -9.289 -7.863 -2.514 1 97.12 99 VAL B O 1
ATOM 2507 N N . ARG B 1 100 ? -8.039 -6.039 -2.443 1 95.38 100 ARG B N 1
ATOM 2508 C CA . ARG B 1 100 ? -9.023 -5.324 -1.631 1 95.38 100 ARG B CA 1
ATOM 2509 C C . ARG B 1 100 ? -10.32 -5.121 -2.398 1 95.38 100 ARG B C 1
ATOM 2511 O O . ARG B 1 100 ? -11.406 -5.188 -1.817 1 95.38 100 ARG B O 1
ATOM 2518 N N . ALA B 1 101 ? -10.234 -4.898 -3.666 1 95.31 101 ALA B N 1
ATOM 2519 C CA . ALA B 1 101 ? -11.398 -4.602 -4.496 1 95.31 101 ALA B CA 1
ATOM 2520 C C . ALA B 1 101 ? -12.312 -5.82 -4.617 1 95.31 101 ALA B C 1
ATOM 2522 O O . ALA B 1 101 ? -13.531 -5.684 -4.699 1 95.31 101 ALA B O 1
ATOM 2523 N N . HIS B 1 102 ? -11.75 -7.004 -4.625 1 96.81 102 HIS B N 1
ATOM 2524 C CA . HIS B 1 102 ? -12.617 -8.164 -4.801 1 96.81 102 HIS B CA 1
ATOM 2525 C C . HIS B 1 102 ? -12.68 -9 -3.531 1 96.81 102 HIS B C 1
ATOM 2527 O O . HIS B 1 102 ? -13.078 -10.172 -3.572 1 96.81 102 HIS B O 1
ATOM 2533 N N . ILE B 1 103 ? -12.359 -8.43 -2.418 1 95.56 103 ILE B N 1
ATOM 2534 C CA . ILE B 1 103 ? -12.203 -9.156 -1.161 1 95.56 103 ILE B CA 1
ATOM 2535 C C . ILE B 1 103 ? -13.547 -9.758 -0.746 1 95.56 103 ILE B C 1
ATOM 2537 O O . ILE B 1 103 ? -13.594 -10.859 -0.196 1 95.56 103 ILE B O 1
ATOM 2541 N N . ARG B 1 104 ? -14.672 -9.055 -1.009 1 94.94 104 ARG B N 1
ATOM 2542 C CA . ARG B 1 104 ? -15.984 -9.547 -0.595 1 94.94 104 ARG B CA 1
ATOM 2543 C C . ARG B 1 104 ? -16.344 -10.836 -1.333 1 94.94 104 ARG B C 1
ATOM 2545 O O . ARG B 1 104 ? -16.938 -11.742 -0.755 1 94.94 104 ARG B O 1
ATOM 2552 N N . TYR B 1 105 ? -15.984 -10.867 -2.596 1 97.31 105 TYR B N 1
ATOM 2553 C CA . TYR B 1 105 ? -16.219 -12.086 -3.357 1 97.31 105 TYR B CA 1
ATOM 2554 C C . TYR B 1 105 ? -15.359 -13.227 -2.84 1 97.31 105 TYR B C 1
ATOM 2556 O O . TYR B 1 105 ? -15.836 -14.359 -2.693 1 97.31 105 TYR B O 1
ATOM 2564 N N . THR B 1 106 ? -14.125 -12.93 -2.529 1 96.56 106 THR B N 1
ATOM 2565 C CA . THR B 1 106 ? -13.195 -13.938 -2.027 1 96.56 106 THR B CA 1
ATOM 2566 C C . THR B 1 106 ? -13.68 -14.492 -0.69 1 96.56 106 THR B C 1
ATOM 2568 O O . THR B 1 106 ? -13.617 -15.703 -0.46 1 96.56 106 THR B O 1
ATOM 2571 N N . HIS B 1 107 ? -14.109 -13.578 0.175 1 95 107 HIS B N 1
ATOM 2572 C CA . HIS B 1 107 ? -14.633 -14.008 1.467 1 95 107 HIS B CA 1
ATOM 2573 C C . HIS B 1 107 ? -15.867 -14.891 1.297 1 95 107 HIS B C 1
ATOM 2575 O O . HIS B 1 107 ? -16 -15.898 1.985 1 95 107 HIS B O 1
ATOM 2581 N N . LEU B 1 108 ? -16.719 -14.438 0.389 1 95.94 108 LEU B N 1
ATOM 2582 C CA . LEU B 1 108 ? -17.938 -15.203 0.142 1 95.94 108 LEU B CA 1
ATOM 2583 C C . LEU B 1 108 ? -17.609 -16.609 -0.336 1 95.94 108 LEU B C 1
ATOM 2585 O O . LEU B 1 108 ? -18.156 -17.594 0.183 1 95.94 108 LEU B O 1
ATOM 2589 N N . LYS B 1 109 ? -16.688 -16.75 -1.259 1 95.75 109 LYS B N 1
ATOM 2590 C CA . LYS B 1 109 ? -16.312 -18.031 -1.835 1 95.75 109 LYS B CA 1
ATOM 2591 C C . LYS B 1 109 ? -15.555 -18.891 -0.822 1 95.75 109 LYS B C 1
ATOM 2593 O O . LYS B 1 109 ? -15.539 -20.125 -0.931 1 95.75 109 LYS B O 1
ATOM 2598 N N . GLY B 1 110 ? -14.969 -18.203 0.149 1 92.5 110 GLY B N 1
ATOM 2599 C CA . GLY B 1 110 ? -14.297 -18.906 1.229 1 92.5 110 GLY B CA 1
ATOM 2600 C C . GLY B 1 110 ? -15.234 -19.328 2.348 1 92.5 110 GLY B C 1
ATOM 2601 O O . GLY B 1 110 ? -14.805 -19.922 3.338 1 92.5 110 GLY B O 1
ATOM 2602 N N . GLY B 1 111 ? -16.469 -19.016 2.264 1 89.88 111 GLY B N 1
ATOM 2603 C CA . GLY B 1 111 ? -17.469 -19.422 3.232 1 89.88 111 GLY B CA 1
ATOM 2604 C C . GLY B 1 111 ? -17.688 -18.406 4.34 1 89.88 111 GLY B C 1
ATOM 2605 O O . GLY B 1 111 ? -18.219 -18.75 5.395 1 89.88 111 GLY B O 1
ATOM 2606 N N . LYS B 1 112 ? -17.219 -17.109 4.094 1 87.31 112 LYS B N 1
ATOM 2607 C CA . LYS B 1 112 ? -17.328 -16.047 5.105 1 87.31 112 LYS B CA 1
ATOM 2608 C C . LYS B 1 112 ? -17.828 -14.75 4.492 1 87.31 112 LYS B C 1
ATOM 2610 O O . LYS B 1 112 ? -17.109 -13.742 4.5 1 87.31 112 LYS B O 1
ATOM 2615 N N . PRO B 1 113 ? -19.125 -14.797 4.23 1 89.81 113 PRO B N 1
ATOM 2616 C CA . PRO B 1 113 ? -19.641 -13.555 3.652 1 89.81 113 PRO B CA 1
ATOM 2617 C C . PRO B 1 113 ? -19.562 -12.383 4.625 1 89.81 113 PRO B C 1
ATOM 2619 O O . PRO B 1 113 ? -19.797 -12.547 5.824 1 89.81 113 PRO B O 1
ATOM 2622 N N . ASP B 1 114 ? -19.297 -11.211 4.102 1 89.69 114 ASP B N 1
ATOM 2623 C CA . ASP B 1 114 ? -19.141 -10.008 4.922 1 89.69 114 ASP B CA 1
ATOM 2624 C C . ASP B 1 114 ? -20.516 -9.414 5.277 1 89.69 114 ASP B C 1
ATOM 2626 O O . ASP B 1 114 ? -20.688 -8.867 6.367 1 89.69 114 ASP B O 1
ATOM 2630 N N . PHE B 1 115 ? -21.422 -9.484 4.309 1 91.25 115 PHE B N 1
ATOM 2631 C CA . PHE B 1 115 ? -22.75 -8.906 4.5 1 91.25 115 PHE B CA 1
ATOM 2632 C C . PHE B 1 115 ? -23.828 -9.898 4.094 1 91.25 115 PHE B C 1
ATOM 2634 O O . PHE B 1 115 ? -23.641 -10.703 3.186 1 91.25 115 PHE B O 1
ATOM 2641 N N . PRO B 1 116 ? -24.922 -9.742 4.746 1 90.94 116 PRO B N 1
ATOM 2642 C CA . PRO B 1 116 ? -26 -10.68 4.457 1 90.94 116 PRO B CA 1
ATOM 2643 C C . PRO B 1 116 ? -26.547 -10.531 3.035 1 90.94 116 PRO B C 1
ATOM 2645 O O . PRO B 1 116 ? -27.031 -11.508 2.455 1 90.94 116 PRO B O 1
ATOM 2648 N N . GLU B 1 117 ? -26.406 -9.438 2.496 1 90.5 117 GLU B N 1
ATOM 2649 C CA . GLU B 1 117 ? -26.984 -9.188 1.182 1 90.5 117 GLU B CA 1
ATOM 2650 C C . GLU B 1 117 ? -26.047 -9.633 0.068 1 90.5 117 GLU B C 1
ATOM 2652 O O . GLU B 1 117 ? -26.422 -9.648 -1.105 1 90.5 117 GLU B O 1
ATOM 2657 N N . ASP B 1 118 ? -24.875 -10.055 0.385 1 91.12 118 ASP B N 1
ATOM 2658 C CA . ASP B 1 118 ? -23.891 -10.477 -0.612 1 91.12 118 ASP B CA 1
ATOM 2659 C C . ASP B 1 118 ? -24.328 -11.781 -1.283 1 91.12 118 ASP B C 1
ATOM 2661 O O . ASP B 1 118 ? -24.594 -12.773 -0.605 1 91.12 118 ASP B O 1
ATOM 2665 N N . THR B 1 119 ? -24.406 -11.75 -2.641 1 94.06 119 THR B N 1
ATOM 2666 C CA . THR B 1 119 ? -24.641 -12.961 -3.424 1 94.06 119 THR B CA 1
ATOM 2667 C C . THR B 1 119 ? -23.516 -13.18 -4.426 1 94.06 119 THR B C 1
ATOM 2669 O O . THR B 1 119 ? -22.844 -12.227 -4.832 1 94.06 119 THR B O 1
ATOM 2672 N N . GLU B 1 120 ? -23.328 -14.414 -4.734 1 94.38 120 GLU B N 1
ATOM 2673 C CA . GLU B 1 120 ? -22.266 -14.758 -5.668 1 94.38 120 GLU B CA 1
ATOM 2674 C C . GLU B 1 120 ? -22.422 -14 -6.984 1 94.38 120 GLU B C 1
ATOM 2676 O O . GLU B 1 120 ? -21.453 -13.422 -7.492 1 94.38 120 GLU B O 1
ATOM 2681 N N . ASP B 1 121 ? -23.609 -13.953 -7.52 1 94.06 121 ASP B N 1
ATOM 2682 C CA . ASP B 1 121 ? -23.859 -13.336 -8.82 1 94.06 121 ASP B CA 1
ATOM 2683 C C . ASP B 1 121 ? -23.562 -11.836 -8.773 1 94.06 121 ASP B C 1
ATOM 2685 O O . ASP B 1 121 ? -22.891 -11.305 -9.664 1 94.06 121 ASP B O 1
ATOM 2689 N N . SER B 1 122 ? -24.031 -11.234 -7.773 1 92.25 122 SER B N 1
ATOM 2690 C CA . SER B 1 122 ? -23.828 -9.789 -7.668 1 92.25 122 SER B CA 1
ATOM 2691 C C . SER B 1 122 ? -22.359 -9.453 -7.496 1 92.25 122 SER B C 1
ATOM 2693 O O . SER B 1 122 ? -21.844 -8.562 -8.18 1 92.25 122 SER B O 1
ATOM 2695 N N . LEU B 1 123 ? -21.688 -10.156 -6.664 1 95.62 123 LEU B N 1
ATOM 2696 C CA . LEU B 1 123 ? -20.297 -9.836 -6.363 1 95.62 123 LEU B CA 1
ATOM 2697 C C . LEU B 1 123 ? -19.375 -10.258 -7.508 1 95.62 123 LEU B C 1
ATOM 2699 O O . LEU B 1 123 ? -18.375 -9.594 -7.777 1 95.62 123 LEU B O 1
ATOM 2703 N N . TYR B 1 124 ? -19.75 -11.305 -8.156 1 97.25 124 TYR B N 1
ATOM 2704 C CA . TYR B 1 124 ? -18.922 -11.766 -9.273 1 97.25 124 TYR B CA 1
ATOM 2705 C C . TYR B 1 124 ? -18.859 -10.719 -10.375 1 97.25 124 TYR B C 1
ATOM 2707 O O . TYR B 1 124 ? -17.781 -10.328 -10.812 1 97.25 124 TYR B O 1
ATOM 2715 N N . SER B 1 125 ? -20 -10.195 -10.758 1 95.25 125 SER B N 1
ATOM 2716 C CA . SER B 1 125 ? -20.094 -9.32 -11.922 1 95.25 125 SER B CA 1
ATOM 2717 C C . SER B 1 125 ? -19.641 -7.902 -11.594 1 95.25 125 SER B C 1
ATOM 2719 O O . SER B 1 125 ? -19.062 -7.219 -12.43 1 95.25 125 SER B O 1
ATOM 2721 N N . THR B 1 126 ? -19.875 -7.5 -10.352 1 91.38 126 THR B N 1
ATOM 2722 C CA . THR B 1 126 ? -19.656 -6.09 -10.039 1 91.38 126 THR B CA 1
ATOM 2723 C C . THR B 1 126 ? -18.297 -5.891 -9.359 1 91.38 126 THR B C 1
ATOM 2725 O O . THR B 1 126 ? -17.734 -4.793 -9.383 1 91.38 126 THR B O 1
ATOM 2728 N N . ASN B 1 127 ? -17.766 -6.945 -8.805 1 92.94 127 ASN B N 1
ATOM 2729 C CA . ASN B 1 127 ? -16.547 -6.828 -8.031 1 92.94 127 ASN B CA 1
ATOM 2730 C C . ASN B 1 127 ? -15.422 -7.672 -8.633 1 92.94 127 ASN B C 1
ATOM 2732 O O . ASN B 1 127 ? -14.461 -7.133 -9.195 1 92.94 127 ASN B O 1
ATOM 2736 N N . PHE B 1 128 ? -15.641 -8.953 -8.703 1 98 128 PHE B N 1
ATOM 2737 C CA . PHE B 1 128 ? -14.555 -9.883 -8.969 1 98 128 PHE B CA 1
ATOM 2738 C C . PHE B 1 128 ? -14.148 -9.836 -10.438 1 98 128 PHE B C 1
ATOM 2740 O O . PHE B 1 128 ? -12.984 -9.602 -10.758 1 98 128 PHE B O 1
ATOM 2747 N N . LEU B 1 129 ? -15.055 -9.961 -11.328 1 98.19 129 LEU B N 1
ATOM 2748 C CA . LEU B 1 129 ? -14.742 -10.188 -12.734 1 98.19 129 LEU B CA 1
ATOM 2749 C C . LEU B 1 129 ? -13.969 -9.008 -13.32 1 98.19 129 LEU B C 1
ATOM 2751 O O . LEU B 1 129 ? -12.883 -9.188 -13.867 1 98.19 129 LEU B O 1
ATOM 2755 N N . PRO B 1 130 ? -14.492 -7.773 -13.211 1 96.81 130 PRO B N 1
ATOM 2756 C CA . PRO B 1 130 ? -13.734 -6.668 -13.805 1 96.81 130 PRO B CA 1
ATOM 2757 C C . PRO B 1 130 ? -12.359 -6.48 -13.172 1 96.81 130 PRO B C 1
ATOM 2759 O O . PRO B 1 130 ? -11.398 -6.16 -13.867 1 96.81 130 PRO B O 1
ATOM 2762 N N . VAL B 1 131 ? -12.25 -6.699 -11.898 1 97.62 131 VAL B N 1
ATOM 2763 C CA . VAL B 1 131 ? -10.992 -6.516 -11.18 1 97.62 131 VAL B CA 1
ATOM 2764 C C . VAL B 1 131 ? -9.992 -7.586 -11.602 1 97.62 131 VAL B C 1
ATOM 2766 O O . VAL B 1 131 ? -8.82 -7.285 -11.859 1 97.62 131 VAL B O 1
ATOM 2769 N N . ALA B 1 132 ? -10.445 -8.805 -11.672 1 98.44 132 ALA B N 1
ATOM 2770 C CA . ALA B 1 132 ? -9.594 -9.922 -12.039 1 98.44 132 ALA B CA 1
ATOM 2771 C C . ALA B 1 132 ? -9.117 -9.805 -13.484 1 98.44 132 ALA B C 1
ATOM 2773 O O . ALA B 1 132 ? -7.961 -10.094 -13.797 1 98.44 132 ALA B O 1
ATOM 2774 N N . GLN B 1 133 ? -10.008 -9.414 -14.352 1 98.12 133 GLN B N 1
ATOM 2775 C CA . GLN B 1 133 ? -9.633 -9.234 -15.758 1 98.12 133 GLN B CA 1
ATOM 2776 C C . GLN B 1 133 ? -8.547 -8.18 -15.906 1 98.12 133 GLN B C 1
ATOM 2778 O O . GLN B 1 133 ? -7.578 -8.375 -16.641 1 98.12 133 GLN B O 1
ATOM 2783 N N . LYS B 1 134 ? -8.75 -7.129 -15.234 1 96.81 134 LYS B N 1
ATOM 2784 C CA . LYS B 1 134 ? -7.746 -6.07 -15.258 1 96.81 134 LYS B CA 1
ATOM 2785 C C . LYS B 1 134 ? -6.414 -6.562 -14.703 1 96.81 134 LYS B C 1
ATOM 2787 O O . LYS B 1 134 ? -5.355 -6.293 -15.273 1 96.81 134 LYS B O 1
ATOM 2792 N N . ALA B 1 135 ? -6.473 -7.246 -13.602 1 98.12 135 ALA B N 1
ATOM 2793 C CA . ALA B 1 135 ? -5.258 -7.742 -12.969 1 98.12 135 ALA B CA 1
ATOM 2794 C C . ALA B 1 135 ? -4.488 -8.672 -13.906 1 98.12 135 ALA B C 1
ATOM 2796 O O . ALA B 1 135 ? -3.277 -8.523 -14.078 1 98.12 135 ALA B O 1
ATOM 2797 N N . LEU B 1 136 ? -5.172 -9.57 -14.5 1 98.62 136 LEU B N 1
ATOM 2798 C CA . LEU B 1 136 ? -4.539 -10.523 -15.398 1 98.62 136 LEU B CA 1
ATOM 2799 C C . LEU B 1 136 ? -3.891 -9.805 -16.578 1 98.62 136 LEU B C 1
ATOM 2801 O O . LEU B 1 136 ? -2.76 -10.125 -16.953 1 98.62 136 LEU B O 1
ATOM 2805 N N . ALA B 1 137 ? -4.57 -8.859 -17.094 1 97.25 137 ALA B N 1
ATOM 2806 C CA . ALA B 1 137 ? -4.031 -8.109 -18.219 1 97.25 137 ALA B CA 1
ATOM 2807 C C . ALA B 1 137 ? -2.77 -7.348 -17.812 1 97.25 137 ALA B C 1
ATOM 2809 O O . ALA B 1 137 ? -1.781 -7.336 -18.562 1 97.25 137 ALA B O 1
ATOM 2810 N N . VAL B 1 138 ? -2.812 -6.727 -16.688 1 96.56 138 VAL B N 1
ATOM 2811 C CA . VAL B 1 138 ? -1.691 -5.93 -16.188 1 96.56 138 VAL B CA 1
ATOM 2812 C C . VAL B 1 138 ? -0.489 -6.836 -15.938 1 96.56 138 VAL B C 1
ATOM 2814 O O . VAL B 1 138 ? 0.63 -6.523 -16.344 1 96.56 138 VAL B O 1
ATOM 2817 N N . TYR B 1 139 ? -0.691 -7.926 -15.242 1 98.19 139 TYR B N 1
ATOM 2818 C CA . TYR B 1 139 ? 0.397 -8.852 -14.945 1 98.19 139 TYR B CA 1
ATOM 2819 C C . TYR B 1 139 ? 1.017 -9.398 -16.219 1 98.19 139 TYR B C 1
ATOM 2821 O O . TYR B 1 139 ? 2.24 -9.508 -16.328 1 98.19 139 TYR B O 1
ATOM 2829 N N . SER B 1 140 ? 0.138 -9.75 -17.156 1 97.94 140 SER B N 1
ATOM 2830 C CA . SER B 1 140 ? 0.625 -10.25 -18.438 1 97.94 140 SER B CA 1
ATOM 2831 C C . SER B 1 140 ? 1.517 -9.219 -19.141 1 97.94 140 SER B C 1
ATOM 2833 O O . SER B 1 140 ? 2.57 -9.57 -19.672 1 97.94 140 SER B O 1
ATOM 2835 N N . ARG B 1 141 ? 1.119 -8.016 -19.062 1 95 141 ARG B N 1
ATOM 2836 C CA . ARG B 1 141 ? 1.911 -6.938 -19.656 1 95 141 ARG B CA 1
ATOM 2837 C C . ARG B 1 141 ? 3.281 -6.844 -18.984 1 95 141 ARG B C 1
ATOM 2839 O O . ARG B 1 141 ? 4.297 -6.711 -19.672 1 95 141 ARG B O 1
ATOM 2846 N N . PHE B 1 142 ? 3.348 -6.918 -17.656 1 95.12 142 PHE B N 1
ATOM 2847 C CA . PHE B 1 142 ? 4.609 -6.852 -16.938 1 95.12 142 PHE B CA 1
ATOM 2848 C C . PHE B 1 142 ? 5.543 -7.977 -17.359 1 95.12 142 PHE B C 1
ATOM 2850 O O . PHE B 1 142 ? 6.727 -7.746 -17.625 1 95.12 142 PHE B O 1
ATOM 2857 N N . LEU B 1 143 ? 5.035 -9.156 -17.469 1 97.5 143 LEU B N 1
ATOM 2858 C CA . LEU B 1 143 ? 5.848 -10.312 -17.844 1 97.5 143 LEU B CA 1
ATOM 2859 C C . LEU B 1 143 ? 6.41 -10.156 -19.25 1 97.5 143 LEU B C 1
ATOM 2861 O O . LEU B 1 143 ? 7.586 -10.43 -19.484 1 97.5 143 LEU B O 1
ATOM 2865 N N . HIS B 1 144 ? 5.609 -9.656 -20.094 1 96.94 144 HIS B N 1
ATOM 2866 C CA . HIS B 1 144 ? 6.023 -9.531 -21.484 1 96.94 144 HIS B CA 1
ATOM 2867 C C . HIS B 1 144 ? 7.016 -8.391 -21.656 1 96.94 144 HIS B C 1
ATOM 2869 O O . HIS B 1 144 ? 7.984 -8.508 -22.422 1 96.94 144 HIS B O 1
ATOM 2875 N N . GLU B 1 145 ? 6.797 -7.32 -20.984 1 94.88 145 GLU B N 1
ATOM 2876 C CA . GLU B 1 145 ? 7.707 -6.18 -21.062 1 94.88 145 GLU B CA 1
ATOM 2877 C C . GLU B 1 145 ? 9.078 -6.527 -20.484 1 94.88 145 GLU B C 1
ATOM 2879 O O . GLU B 1 145 ? 10.102 -6.055 -20.984 1 94.88 145 GLU B O 1
ATOM 2884 N N . ALA B 1 146 ? 9.07 -7.277 -19.453 1 96.44 146 ALA B N 1
ATOM 2885 C CA . ALA B 1 146 ? 10.328 -7.664 -18.828 1 96.44 146 ALA B CA 1
ATOM 2886 C C . ALA B 1 146 ? 11.117 -8.617 -19.719 1 96.44 146 ALA B C 1
ATOM 2888 O O . ALA B 1 146 ? 12.344 -8.547 -19.781 1 96.44 146 ALA B O 1
ATOM 2889 N N . ASN B 1 147 ? 10.383 -9.57 -20.344 1 96.25 147 ASN B N 1
ATOM 2890 C CA . ASN B 1 147 ? 10.953 -10.539 -21.281 1 96.25 147 ASN B CA 1
ATOM 2891 C C . ASN B 1 147 ? 12.117 -11.305 -20.656 1 96.25 147 ASN B C 1
ATOM 2893 O O . ASN B 1 147 ? 13.156 -11.492 -21.281 1 96.25 147 ASN B O 1
ATOM 2897 N N . SER B 1 148 ? 12.117 -11.594 -19.375 1 96.69 148 SER B N 1
ATOM 2898 C CA . SER B 1 148 ? 13.156 -12.305 -18.625 1 96.69 148 SER B CA 1
ATOM 2899 C C . SER B 1 148 ? 12.648 -13.656 -18.125 1 96.69 148 SER B C 1
ATOM 2901 O O . SER B 1 148 ? 13.43 -14.461 -17.625 1 96.69 148 SER B O 1
ATOM 2903 N N . GLY B 1 149 ? 11.336 -13.875 -18.312 1 96.12 149 GLY B N 1
ATOM 2904 C CA . GLY B 1 149 ? 10.688 -15.008 -17.672 1 96.12 149 GLY B CA 1
ATOM 2905 C C . GLY B 1 149 ? 10.172 -14.695 -16.281 1 96.12 149 GLY B C 1
ATOM 2906 O O . GLY B 1 149 ? 9.5 -15.531 -15.656 1 96.12 149 GLY B O 1
ATOM 2907 N N . PHE B 1 150 ? 10.508 -13.516 -15.859 1 98.25 150 PHE B N 1
ATOM 2908 C CA . PHE B 1 150 ? 10.062 -13.039 -14.555 1 98.25 150 PHE B CA 1
ATOM 2909 C C . PHE B 1 150 ? 9.406 -11.672 -14.68 1 98.25 150 PHE B C 1
ATOM 2911 O O . PHE B 1 150 ? 9.258 -11.141 -15.781 1 98.25 150 PHE B O 1
ATOM 2918 N N . ALA B 1 151 ? 8.93 -11.148 -13.57 1 98.12 151 ALA B N 1
ATOM 2919 C CA . ALA B 1 151 ? 8.164 -9.898 -13.555 1 98.12 151 ALA B CA 1
ATOM 2920 C C . ALA B 1 151 ? 9.055 -8.703 -13.883 1 98.12 151 ALA B C 1
ATOM 2922 O O . ALA B 1 151 ? 8.57 -7.668 -14.336 1 98.12 151 ALA B O 1
ATOM 2923 N N . LEU B 1 152 ? 10.359 -8.852 -13.602 1 98.06 152 LEU B N 1
ATOM 2924 C CA . LEU B 1 152 ? 11.328 -7.789 -13.836 1 98.06 152 LEU B CA 1
ATOM 2925 C C . LEU B 1 152 ? 12.414 -8.25 -14.805 1 98.06 152 LEU B C 1
ATOM 2927 O O . LEU B 1 152 ? 12.703 -9.445 -14.906 1 98.06 152 LEU B O 1
ATOM 2931 N N . LYS B 1 153 ? 13.039 -7.281 -15.461 1 97.38 153 LYS B N 1
ATOM 2932 C CA . LYS B 1 153 ? 14.086 -7.578 -16.438 1 97.38 153 LYS B CA 1
ATOM 2933 C C . LYS B 1 153 ? 15.289 -8.242 -15.766 1 97.38 153 LYS B C 1
ATOM 2935 O O . LYS B 1 153 ? 15.938 -9.102 -16.359 1 97.38 153 LYS B O 1
ATOM 2940 N N . GLY B 1 154 ? 15.594 -7.848 -14.555 1 97.5 154 GLY B N 1
ATOM 2941 C CA . GLY B 1 154 ? 16.766 -8.328 -13.836 1 97.5 154 GLY B CA 1
ATOM 2942 C C . GLY B 1 154 ? 16.562 -9.711 -13.242 1 97.5 154 GLY B C 1
ATOM 2943 O O . GLY B 1 154 ? 17.5 -10.281 -12.656 1 97.5 154 GLY B O 1
ATOM 2944 N N . GLY B 1 155 ? 15.375 -10.289 -13.383 1 97.38 155 GLY B N 1
ATOM 2945 C CA . GLY B 1 155 ? 15.141 -11.648 -12.914 1 97.38 155 GLY B CA 1
ATOM 2946 C C . GLY B 1 155 ? 14.18 -11.703 -11.734 1 97.38 155 GLY B C 1
ATOM 2947 O O . GLY B 1 155 ? 13.305 -10.852 -11.602 1 97.38 155 GLY B O 1
ATOM 2948 N N . LEU B 1 156 ? 14.328 -12.773 -10.984 1 98.31 156 LEU B N 1
ATOM 2949 C CA . LEU B 1 156 ? 13.391 -13.109 -9.922 1 98.31 156 LEU B CA 1
ATOM 2950 C C . LEU B 1 156 ? 13.406 -12.055 -8.828 1 98.31 156 LEU B C 1
ATOM 2952 O O . LEU B 1 156 ? 14.469 -11.586 -8.43 1 98.31 156 LEU B O 1
ATOM 2956 N N . SER B 1 157 ? 12.328 -11.688 -8.367 1 98.69 157 SER B N 1
ATOM 2957 C CA . SER B 1 157 ? 12.109 -10.828 -7.207 1 98.69 157 SER B CA 1
ATOM 2958 C C . SER B 1 157 ? 10.805 -11.18 -6.492 1 98.69 157 SER B C 1
ATOM 2960 O O . SER B 1 157 ? 10.055 -12.047 -6.949 1 98.69 157 SER B O 1
ATOM 2962 N N . TYR B 1 158 ? 10.484 -10.469 -5.41 1 98.81 158 TYR B N 1
ATOM 2963 C CA . TYR B 1 158 ? 9.25 -10.727 -4.688 1 98.81 158 TYR B CA 1
ATOM 2964 C C . TYR B 1 158 ? 8.031 -10.422 -5.559 1 98.81 158 TYR B C 1
ATOM 2966 O O . TYR B 1 158 ? 6.93 -10.883 -5.273 1 98.81 158 TYR B O 1
ATOM 2974 N N . ALA B 1 159 ? 8.219 -9.578 -6.605 1 98.81 159 ALA B N 1
ATOM 2975 C CA . ALA B 1 159 ? 7.121 -9.266 -7.512 1 98.81 159 ALA B CA 1
ATOM 2976 C C . ALA B 1 159 ? 6.566 -10.523 -8.164 1 98.81 159 ALA B C 1
ATOM 2978 O O . ALA B 1 159 ? 5.367 -10.609 -8.445 1 98.81 159 ALA B O 1
ATOM 2979 N N . ASP B 1 160 ? 7.406 -11.477 -8.43 1 98.94 160 ASP B N 1
ATOM 2980 C CA . ASP B 1 160 ? 6.973 -12.742 -9.016 1 98.94 160 ASP B CA 1
ATOM 2981 C C . ASP B 1 160 ? 6.098 -13.531 -8.039 1 98.94 160 ASP B C 1
ATOM 2983 O O . ASP B 1 160 ? 5.141 -14.188 -8.453 1 98.94 160 ASP B O 1
ATOM 2987 N N . PHE B 1 161 ? 6.473 -13.484 -6.73 1 98.94 161 PHE B N 1
ATOM 2988 C CA . PHE B 1 161 ? 5.664 -14.148 -5.711 1 98.94 161 PHE B CA 1
ATOM 2989 C C . PHE B 1 161 ? 4.281 -13.516 -5.625 1 98.94 161 PHE B C 1
ATOM 2991 O O . PHE B 1 161 ? 3.279 -14.227 -5.488 1 98.94 161 PHE B O 1
ATOM 2998 N N . VAL B 1 162 ? 4.223 -12.234 -5.727 1 98.88 162 VAL B N 1
ATOM 2999 C CA . VAL B 1 162 ? 2.977 -11.477 -5.664 1 98.88 162 VAL B CA 1
ATOM 3000 C C . VAL B 1 162 ? 2.078 -11.867 -6.836 1 98.88 162 VAL B C 1
ATOM 3002 O O . VAL B 1 162 ? 0.907 -12.203 -6.645 1 98.88 162 VAL B O 1
ATOM 3005 N N . ILE B 1 163 ? 2.641 -11.836 -8.023 1 98.88 163 ILE B N 1
ATOM 3006 C CA . ILE B 1 163 ? 1.872 -12.148 -9.219 1 98.88 163 ILE B CA 1
ATOM 3007 C C . ILE B 1 163 ? 1.388 -13.594 -9.164 1 98.88 163 ILE B C 1
ATOM 3009 O O . ILE B 1 163 ? 0.206 -13.867 -9.383 1 98.88 163 ILE B O 1
ATOM 3013 N N . ALA B 1 164 ? 2.262 -14.508 -8.844 1 98.81 164 ALA B N 1
ATOM 3014 C CA . ALA B 1 164 ? 1.91 -15.922 -8.812 1 98.81 164 ALA B CA 1
ATOM 3015 C C . ALA B 1 164 ? 0.77 -16.188 -7.828 1 98.81 164 ALA B C 1
ATOM 3017 O O . ALA B 1 164 ? -0.162 -16.938 -8.133 1 98.81 164 ALA B O 1
ATOM 3018 N N . GLU B 1 165 ? 0.834 -15.539 -6.73 1 98.38 165 GLU B N 1
ATOM 3019 C CA . GLU B 1 165 ? -0.166 -15.789 -5.695 1 98.38 165 GLU B CA 1
ATOM 3020 C C . GLU B 1 165 ? -1.515 -15.188 -6.074 1 98.38 165 GLU B C 1
ATOM 3022 O O . GLU B 1 165 ? -2.564 -15.75 -5.762 1 98.38 165 GLU B O 1
ATOM 3027 N N . HIS B 1 166 ? -1.482 -14 -6.676 1 98.75 166 HIS B N 1
ATOM 3028 C CA . HIS B 1 166 ? -2.748 -13.43 -7.129 1 98.75 166 HIS B CA 1
ATOM 3029 C C . HIS B 1 166 ? -3.371 -14.289 -8.227 1 98.75 166 HIS B C 1
ATOM 3031 O O . HIS B 1 166 ? -4.582 -14.523 -8.227 1 98.75 166 HIS B O 1
ATOM 3037 N N . VAL B 1 167 ? -2.578 -14.719 -9.148 1 98.81 167 VAL B N 1
ATOM 3038 C CA . VAL B 1 167 ? -3.047 -15.578 -10.227 1 98.81 167 VAL B CA 1
ATOM 3039 C C . VAL B 1 167 ? -3.623 -16.875 -9.648 1 98.81 167 VAL B C 1
ATOM 3041 O O . VAL B 1 167 ? -4.672 -17.344 -10.094 1 98.81 167 VAL B O 1
ATOM 3044 N N . GLN B 1 168 ? -2.945 -17.438 -8.672 1 98.56 168 GLN B N 1
ATOM 3045 C CA . GLN B 1 168 ? -3.467 -18.625 -8 1 98.56 168 GLN B CA 1
ATOM 3046 C C . GLN B 1 168 ? -4.852 -18.359 -7.414 1 98.56 168 GLN B C 1
ATOM 3048 O O . GLN B 1 168 ? -5.75 -19.203 -7.52 1 98.56 168 GLN B O 1
ATOM 3053 N N . THR B 1 169 ? -5.051 -17.234 -6.754 1 98.44 169 THR B N 1
ATOM 3054 C CA . THR B 1 169 ? -6.34 -16.891 -6.172 1 98.44 169 THR B CA 1
ATOM 3055 C C . THR B 1 169 ? -7.41 -16.781 -7.25 1 98.44 169 THR B C 1
ATOM 3057 O O . THR B 1 169 ? -8.523 -17.297 -7.086 1 98.44 169 THR B O 1
ATOM 3060 N N . ILE B 1 170 ? -7.07 -16.078 -8.344 1 98.62 170 ILE B N 1
ATOM 3061 C CA . ILE B 1 170 ? -8.008 -15.922 -9.453 1 98.62 170 ILE B CA 1
ATOM 3062 C C . ILE B 1 170 ? -8.352 -17.297 -10.039 1 98.62 170 ILE B C 1
ATOM 3064 O O . ILE B 1 170 ? -9.508 -17.562 -10.352 1 98.62 170 ILE B O 1
ATOM 3068 N N . GLU B 1 171 ? -7.363 -18.141 -10.133 1 98.5 171 GLU B N 1
ATOM 3069 C CA . GLU B 1 171 ? -7.578 -19.5 -10.625 1 98.5 171 GLU B CA 1
ATOM 3070 C C . GLU B 1 171 ? -8.508 -20.281 -9.703 1 98.5 171 GLU B C 1
ATOM 3072 O O . GLU B 1 171 ? -9.375 -21.031 -10.172 1 98.5 171 GLU B O 1
ATOM 3077 N N . ASN B 1 172 ? -8.359 -20.156 -8.398 1 97.94 172 ASN B N 1
ATOM 3078 C CA . ASN B 1 172 ? -9.242 -20.797 -7.43 1 97.94 172 ASN B CA 1
ATOM 3079 C C . ASN B 1 172 ? -10.68 -20.328 -7.582 1 97.94 172 ASN B C 1
ATOM 3081 O O . ASN B 1 172 ? -11.617 -21.109 -7.41 1 97.94 172 ASN B O 1
ATOM 3085 N N . LEU B 1 173 ? -10.812 -19.062 -7.906 1 97.81 173 LEU B N 1
ATOM 3086 C CA . LEU B 1 173 ? -12.133 -18.438 -7.914 1 97.81 173 LEU B CA 1
ATOM 3087 C C . LEU B 1 173 ? -12.82 -18.641 -9.258 1 97.81 173 LEU B C 1
ATOM 3089 O O . LEU B 1 173 ? -14.047 -18.75 -9.312 1 97.81 173 LEU B O 1
ATOM 3093 N N . ASP B 1 174 ? -12.047 -18.625 -10.297 1 98.25 174 ASP B N 1
ATOM 3094 C CA . ASP B 1 174 ? -12.562 -18.766 -11.656 1 98.25 174 ASP B CA 1
ATOM 3095 C C . ASP B 1 174 ? -11.5 -19.359 -12.578 1 98.25 174 ASP B C 1
ATOM 3097 O O . ASP B 1 174 ? -10.828 -18.641 -13.312 1 98.25 174 ASP B O 1
ATOM 3101 N N . PRO B 1 175 ? -11.383 -20.672 -12.578 1 98.25 175 PRO B N 1
ATOM 3102 C CA . PRO B 1 175 ? -10.367 -21.328 -13.391 1 98.25 175 PRO B CA 1
ATOM 3103 C C . PRO B 1 175 ? -10.492 -21 -14.875 1 98.25 175 PRO B C 1
ATOM 3105 O O . PRO B 1 175 ? -9.477 -20.938 -15.578 1 98.25 175 PRO B O 1
ATOM 3108 N N . ALA B 1 176 ? -11.656 -20.812 -15.336 1 98.5 176 ALA B N 1
ATOM 3109 C CA . ALA B 1 176 ? -11.852 -20.5 -16.75 1 98.5 176 ALA B CA 1
ATOM 3110 C C . ALA B 1 176 ? -11.289 -19.125 -17.094 1 98.5 176 ALA B C 1
ATOM 3112 O O . ALA B 1 176 ? -10.672 -18.953 -18.156 1 98.5 176 ALA B O 1
ATOM 3113 N N . LEU B 1 177 ? -11.547 -18.172 -16.234 1 98.56 177 LEU B N 1
ATOM 3114 C CA . LEU B 1 177 ? -10.984 -16.844 -16.438 1 98.56 177 LEU B CA 1
ATOM 3115 C C . LEU B 1 177 ? -9.461 -16.891 -16.438 1 98.56 177 LEU B C 1
ATOM 3117 O O . LEU B 1 177 ? -8.812 -16.266 -17.281 1 98.56 177 LEU B O 1
ATOM 3121 N N . ALA B 1 178 ? -8.859 -17.594 -15.484 1 98.69 178 ALA B N 1
ATOM 3122 C CA . ALA B 1 178 ? -7.406 -17.719 -15.391 1 98.69 178 ALA B CA 1
ATOM 3123 C C . ALA B 1 178 ? -6.82 -18.359 -16.641 1 98.69 178 ALA B C 1
ATOM 3125 O O . ALA B 1 178 ? -5.746 -17.969 -17.109 1 98.69 178 ALA B O 1
ATOM 3126 N N . ALA B 1 179 ? -7.523 -19.266 -17.234 1 98.62 179 ALA B N 1
ATOM 3127 C CA . ALA B 1 179 ? -7.059 -20.031 -18.391 1 98.62 179 ALA B CA 1
ATOM 3128 C C . ALA B 1 179 ? -6.973 -19.141 -19.625 1 98.62 179 ALA B C 1
ATOM 3130 O O . ALA B 1 179 ? -6.336 -19.5 -20.625 1 98.62 179 ALA B O 1
ATOM 3131 N N . THR B 1 180 ? -7.637 -18 -19.578 1 98.56 180 THR B N 1
ATOM 3132 C CA . THR B 1 180 ? -7.535 -17.062 -20.703 1 98.56 180 THR B CA 1
ATOM 3133 C C . THR B 1 180 ? -6.137 -16.453 -20.781 1 98.56 180 THR B C 1
ATOM 3135 O O . THR B 1 180 ? -5.781 -15.812 -21.766 1 98.56 180 THR B O 1
ATOM 3138 N N . HIS B 1 181 ? -5.266 -16.656 -19.766 1 98.69 181 HIS B N 1
ATOM 3139 C CA . HIS B 1 181 ? -3.891 -16.172 -19.734 1 98.69 181 HIS B CA 1
ATOM 3140 C C . HIS B 1 181 ? -2.91 -17.297 -19.422 1 98.69 181 HIS B C 1
ATOM 3142 O O . HIS B 1 181 ? -2.303 -17.312 -18.344 1 98.69 181 HIS B O 1
ATOM 3148 N N . PRO B 1 182 ? -2.693 -18.141 -20.375 1 98.56 182 PRO B N 1
ATOM 3149 C CA . PRO B 1 182 ? -1.784 -19.266 -20.141 1 98.56 182 PRO B CA 1
ATOM 3150 C C . PRO B 1 182 ? -0.372 -18.812 -19.766 1 98.56 182 PRO B C 1
ATOM 3152 O O . PRO B 1 182 ? 0.338 -19.516 -19.047 1 98.56 182 PRO B O 1
ATOM 3155 N N . ASP B 1 183 ? 0.034 -17.656 -20.281 1 98.5 183 ASP B N 1
ATOM 3156 C CA . ASP B 1 183 ? 1.341 -17.109 -19.922 1 98.5 183 ASP B CA 1
ATOM 3157 C C . ASP B 1 183 ? 1.475 -16.922 -18.422 1 98.5 183 ASP B C 1
ATOM 3159 O O . ASP B 1 183 ? 2.521 -17.219 -17.844 1 98.5 183 ASP B O 1
ATOM 3163 N N . LEU B 1 184 ? 0.407 -16.453 -17.781 1 98.81 184 LEU B N 1
ATOM 3164 C CA . LEU B 1 184 ? 0.43 -16.234 -16.344 1 98.81 184 LEU B CA 1
ATOM 3165 C C . LEU B 1 184 ? 0.378 -17.547 -15.578 1 98.81 184 LEU B C 1
ATOM 3167 O O . LEU B 1 184 ? 0.998 -17.688 -14.523 1 98.81 184 LEU B O 1
ATOM 3171 N N . LEU B 1 185 ? -0.384 -18.469 -16.078 1 98.81 185 LEU B N 1
ATOM 3172 C CA . LEU B 1 185 ? -0.4 -19.797 -15.469 1 98.81 185 LEU B CA 1
ATOM 3173 C C . LEU B 1 185 ? 0.975 -20.453 -15.555 1 98.81 185 LEU B C 1
ATOM 3175 O O . LEU B 1 185 ? 1.413 -21.109 -14.609 1 98.81 185 LEU B O 1
ATOM 3179 N N . ASP B 1 186 ? 1.615 -20.266 -16.656 1 98.69 186 ASP B N 1
ATOM 3180 C CA . ASP B 1 186 ? 2.977 -20.766 -16.812 1 98.69 186 ASP B CA 1
ATOM 3181 C C . ASP B 1 186 ? 3.928 -20.109 -15.828 1 98.69 186 ASP B C 1
ATOM 3183 O O . ASP B 1 186 ? 4.793 -20.766 -15.25 1 98.69 186 ASP B O 1
ATOM 3187 N N . HIS B 1 187 ? 3.789 -18.797 -15.719 1 98.81 187 HIS B N 1
ATOM 3188 C CA . HIS B 1 187 ? 4.605 -18.062 -14.75 1 98.81 187 HIS B CA 1
ATOM 3189 C C . HIS B 1 187 ? 4.371 -18.578 -13.336 1 98.81 187 HIS B C 1
ATOM 3191 O O . HIS B 1 187 ? 5.328 -18.797 -12.586 1 98.81 187 HIS B O 1
ATOM 3197 N N . LYS B 1 188 ? 3.145 -18.75 -12.969 1 98.69 188 LYS B N 1
ATOM 3198 C CA . LYS B 1 188 ? 2.805 -19.297 -11.656 1 98.69 188 LYS B CA 1
ATOM 3199 C C . LYS B 1 188 ? 3.451 -20.656 -11.43 1 98.69 188 LYS B C 1
ATOM 3201 O O . LYS B 1 188 ? 4.043 -20.906 -10.383 1 98.69 188 LYS B O 1
ATOM 3206 N N . ARG B 1 189 ? 3.334 -21.516 -12.375 1 98.31 189 ARG B N 1
ATOM 3207 C CA . ARG B 1 189 ? 3.945 -22.844 -12.289 1 98.31 189 ARG B CA 1
ATOM 3208 C C . ARG B 1 189 ? 5.457 -22.734 -12.117 1 98.31 189 ARG B C 1
ATOM 3210 O O . ARG B 1 189 ? 6.051 -23.484 -11.344 1 98.31 189 ARG B O 1
ATOM 3217 N N . ARG B 1 190 ? 6.09 -21.891 -12.852 1 98.25 190 ARG B N 1
ATOM 3218 C CA . ARG B 1 190 ? 7.527 -21.656 -12.742 1 98.25 190 ARG B CA 1
ATOM 3219 C C . ARG B 1 190 ? 7.914 -21.266 -11.328 1 98.25 190 ARG B C 1
ATOM 3221 O O . ARG B 1 190 ? 8.867 -21.812 -10.758 1 98.25 190 ARG B O 1
ATOM 3228 N N . ILE B 1 191 ? 7.176 -20.344 -10.766 1 98.69 191 ILE B N 1
ATOM 3229 C CA . ILE B 1 191 ? 7.48 -19.859 -9.422 1 98.69 191 ILE B CA 1
ATOM 3230 C C . ILE B 1 191 ? 7.262 -20.969 -8.406 1 98.69 191 ILE B C 1
ATOM 3232 O O . ILE B 1 191 ? 8.117 -21.219 -7.555 1 98.69 191 ILE B O 1
ATOM 3236 N N . HIS B 1 192 ? 6.145 -21.672 -8.547 1 98.12 192 HIS B N 1
ATOM 3237 C CA . HIS B 1 192 ? 5.781 -22.719 -7.594 1 98.12 192 HIS B CA 1
ATOM 3238 C C . HIS B 1 192 ? 6.723 -23.906 -7.703 1 98.12 192 HIS B C 1
ATOM 3240 O O . HIS B 1 192 ? 6.801 -24.734 -6.785 1 98.12 192 HIS B O 1
ATOM 3246 N N . SER B 1 193 ? 7.43 -24 -8.781 1 97.62 193 SER B N 1
ATOM 3247 C CA . SER B 1 193 ? 8.297 -25.141 -9.008 1 97.62 193 SER B CA 1
ATOM 3248 C C . SER B 1 193 ? 9.734 -24.844 -8.602 1 97.62 193 SER B C 1
ATOM 3250 O O . SER B 1 193 ? 10.617 -25.688 -8.727 1 97.62 193 SER B O 1
ATOM 3252 N N . LEU B 1 194 ? 10 -23.594 -8.219 1 98.44 194 LEU B N 1
ATOM 3253 C CA . LEU B 1 194 ? 11.336 -23.312 -7.691 1 98.44 194 LEU B CA 1
ATOM 3254 C C . LEU B 1 194 ? 11.695 -24.312 -6.59 1 98.44 194 LEU B C 1
ATOM 3256 O O . LEU B 1 194 ? 10.891 -24.547 -5.684 1 98.44 194 LEU B O 1
ATOM 3260 N N . PRO B 1 195 ? 12.844 -24.859 -6.633 1 98.38 195 PRO B N 1
ATOM 3261 C CA . PRO B 1 195 ? 13.219 -25.891 -5.656 1 98.38 195 PRO B CA 1
ATOM 3262 C C . PRO B 1 195 ? 13.07 -25.406 -4.215 1 98.38 195 PRO B C 1
ATOM 3264 O O . PRO B 1 195 ? 12.664 -26.188 -3.344 1 98.38 195 PRO B O 1
ATOM 3267 N N . GLN B 1 196 ? 13.398 -24.188 -3.936 1 98.38 196 GLN B N 1
ATOM 3268 C CA . GLN B 1 196 ? 13.359 -23.625 -2.592 1 98.38 196 GLN B CA 1
ATOM 3269 C C . GLN B 1 196 ? 11.93 -23.547 -2.064 1 98.38 196 GLN B C 1
ATOM 3271 O O . GLN B 1 196 ? 11.711 -23.438 -0.855 1 98.38 196 GLN B O 1
ATOM 3276 N N . LEU B 1 197 ? 10.922 -23.641 -2.996 1 98.62 197 LEU B N 1
ATOM 3277 C CA . LEU B 1 197 ? 9.547 -23.359 -2.588 1 98.62 197 LEU B CA 1
ATOM 3278 C C . LEU B 1 197 ? 8.688 -24.609 -2.67 1 98.62 197 LEU B C 1
ATOM 3280 O O . LEU B 1 197 ? 7.586 -24.656 -2.117 1 98.62 197 LEU B O 1
ATOM 3284 N N . GLN B 1 198 ? 9.078 -25.625 -3.305 1 97.56 198 GLN B N 1
ATOM 3285 C CA . GLN B 1 198 ? 8.266 -26.781 -3.682 1 97.56 198 GLN B CA 1
ATOM 3286 C C . GLN B 1 198 ? 7.672 -27.469 -2.453 1 97.56 198 GLN B C 1
ATOM 3288 O O . GLN B 1 198 ? 6.48 -27.781 -2.428 1 97.56 198 GLN B O 1
ATOM 3293 N N . HIS B 1 199 ? 8.578 -27.719 -1.519 1 97 199 HIS B N 1
ATOM 3294 C CA . HIS B 1 199 ? 8.102 -28.406 -0.32 1 97 199 HIS B CA 1
ATOM 3295 C C . HIS B 1 199 ? 7.012 -27.594 0.375 1 97 199 HIS B C 1
ATOM 3297 O O . HIS B 1 199 ? 5.984 -28.156 0.776 1 97 199 HIS B O 1
ATOM 3303 N N . TYR B 1 200 ? 7.23 -26.344 0.543 1 98.06 200 TYR B N 1
ATOM 3304 C CA . TYR B 1 200 ? 6.262 -25.484 1.219 1 98.06 200 TYR B CA 1
ATOM 3305 C C . TYR B 1 200 ? 4.949 -25.438 0.445 1 98.06 200 TYR B C 1
ATOM 3307 O O . TYR B 1 200 ? 3.871 -25.578 1.026 1 98.06 200 TYR B O 1
ATOM 3315 N N . ILE B 1 201 ? 5.051 -25.25 -0.883 1 97.75 201 ILE B N 1
ATOM 3316 C CA . ILE B 1 201 ? 3.867 -25.125 -1.731 1 97.75 201 ILE B CA 1
ATOM 3317 C C . ILE B 1 201 ? 3.027 -26.391 -1.621 1 97.75 201 ILE B C 1
ATOM 3319 O O . ILE B 1 201 ? 1.797 -26.328 -1.552 1 97.75 201 ILE B O 1
ATOM 3323 N N . ALA B 1 202 ? 3.631 -27.469 -1.524 1 96.5 202 ALA B N 1
ATOM 3324 C CA . ALA B 1 202 ? 2.945 -28.75 -1.477 1 96.5 202 ALA B CA 1
ATOM 3325 C C . ALA B 1 202 ? 2.291 -28.984 -0.115 1 96.5 202 ALA B C 1
ATOM 3327 O O . ALA B 1 202 ? 1.297 -29.703 -0.008 1 96.5 202 ALA B O 1
ATOM 3328 N N . SER B 1 203 ? 2.832 -28.328 0.921 1 95.81 203 SER B N 1
ATOM 3329 C CA . SER B 1 203 ? 2.398 -28.672 2.273 1 95.81 203 SER B CA 1
ATOM 3330 C C . SER B 1 203 ? 1.526 -27.562 2.863 1 95.81 203 SER B C 1
ATOM 3332 O O . SER B 1 203 ? 0.874 -27.766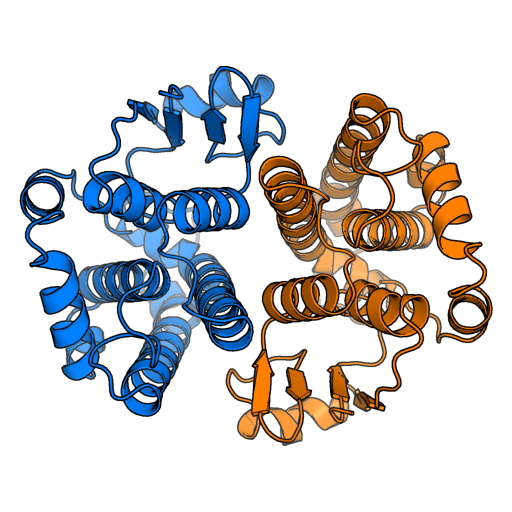 3.889 1 95.81 203 SER B O 1
ATOM 3334 N N . ARG B 1 204 ? 1.495 -26.406 2.234 1 95.5 204 ARG B N 1
ATOM 3335 C CA . ARG B 1 204 ? 0.785 -25.281 2.85 1 95.5 204 ARG B CA 1
ATOM 3336 C C . ARG B 1 204 ? -0.721 -25.531 2.842 1 95.5 204 ARG B C 1
ATOM 3338 O O . ARG B 1 204 ? -1.246 -26.188 1.942 1 95.5 204 ARG B O 1
ATOM 3345 N N . PRO B 1 205 ? -1.396 -25.062 3.852 1 92.06 205 PRO B N 1
ATOM 3346 C CA . PRO B 1 205 ? -2.85 -25.234 3.895 1 92.06 205 PRO B CA 1
ATOM 3347 C C . PRO B 1 205 ? -3.561 -24.531 2.746 1 92.06 205 PRO B C 1
ATOM 3349 O O . PRO B 1 205 ? -3.129 -23.453 2.314 1 92.06 205 PRO B O 1
ATOM 3352 N N . TYR B 1 206 ? -4.672 -25.156 2.377 1 93.12 206 TYR B N 1
ATOM 3353 C CA . TYR B 1 206 ? -5.461 -24.547 1.318 1 93.12 206 TYR B CA 1
ATOM 3354 C C . TYR B 1 206 ? -6.266 -23.359 1.852 1 93.12 206 TYR B C 1
ATOM 3356 O O . TYR B 1 206 ? -6.809 -23.422 2.959 1 93.12 206 TYR B O 1
ATOM 3364 N N . SER B 1 207 ? -6.34 -22.328 1.104 1 94.06 207 SER B N 1
ATOM 3365 C CA . SER B 1 207 ? -7.27 -21.219 1.251 1 94.06 207 SER B CA 1
ATOM 3366 C C . SER B 1 207 ? -7.656 -20.641 -0.106 1 94.06 207 SER B C 1
ATOM 3368 O O . SER B 1 207 ? -6.91 -20.766 -1.079 1 94.06 207 SER B O 1
ATOM 3370 N N . VAL B 1 208 ? -8.875 -20.062 -0.227 1 92.75 208 VAL B N 1
ATOM 3371 C CA . VAL B 1 208 ? -9.328 -19.484 -1.488 1 92.75 208 VAL B CA 1
ATOM 3372 C C . VAL B 1 208 ? -8.367 -18.391 -1.934 1 92.75 208 VAL B C 1
ATOM 3374 O O . VAL B 1 208 ? -8.008 -18.312 -3.111 1 92.75 208 VAL B O 1
ATOM 3377 N N . GLY B 1 209 ? -8.102 -17.562 -1.015 1 88.62 209 GLY B N 1
ATOM 3378 C CA . GLY B 1 209 ? -7.125 -16.5 -1.202 1 88.62 209 GLY B CA 1
ATOM 3379 C C . GLY B 1 209 ? -6.164 -16.359 -0.037 1 88.62 209 GLY B C 1
ATOM 3380 O O . GLY B 1 209 ? -6.395 -16.922 1.035 1 88.62 209 GLY B O 1
#

pLDDT: mean 96.29, std 3.13, range [84.19, 98.94]

Foldseek 3Di:
DKEKEKEEAQACQLCVLVVLLCLLLVHDYHDHHDHPVCLVVCQVVDPNSDDTWMATNNDIDHDSLVSNCVSQVVSVQQDPDDVSNVVLSVLSVLLVVLCVQLVQLQCVVQVHHPDPVDDNVVSCVPGNPVSLLVNLVVQLVQCVVLVCLASHVRDGHSSLVSLLVSLQLNCLSPVVSSVVRVSSVVSNVVSCPPPSRVVVSVPRDDGSD/DKEKEKEEAQACQLCVLVVLLCLLLVHDYHDHHDHPVCLVVCQVVDPNSDDTWMATNNDIDHDSLVSNLVSQVVSVQAAPDDVSNVVLSVLSVLLVVLCVQLVQLQCVVQVHHPDPVDDNVVSCVPTNPVSLLVNLVVQLVQCVVLVCLASHVVDGHSSLVSLLVSLQLNCLNPVVSSVVRVSSVVSNCVSCPPPSRVVVSVPRDDGSD

Solvent-accessible surface area (backbone atoms only — not comparable to full-atom values): 22308 Å² total; per-residue (Å²): 130,81,50,39,36,42,37,38,56,79,47,40,60,78,51,38,42,44,53,49,49,34,42,54,63,68,50,76,62,43,80,45,58,44,57,75,84,53,41,73,75,46,32,82,77,34,94,80,55,60,74,36,37,38,32,50,73,84,45,76,41,45,43,50,68,21,44,35,52,46,52,20,53,74,60,72,21,46,50,86,46,72,67,46,33,29,52,30,37,24,51,50,51,52,47,54,54,46,52,63,59,25,38,62,42,50,30,39,77,60,74,48,60,84,48,91,82,69,43,71,69,60,32,37,67,74,29,31,48,61,44,49,54,50,47,52,53,52,52,49,48,39,32,59,72,28,66,53,83,22,52,33,61,83,31,82,30,48,44,42,43,45,50,29,52,51,51,50,24,44,31,67,75,36,50,70,67,42,59,76,37,55,69,54,52,50,45,26,50,55,59,53,59,34,78,58,33,34,67,56,65,74,65,53,81,86,53,58,61,131,80,49,37,36,41,37,36,56,80,48,40,59,80,52,37,43,44,51,49,49,34,41,53,63,68,50,76,63,43,79,45,59,43,57,76,83,52,42,74,74,46,30,82,77,35,95,80,57,60,75,34,38,38,31,49,74,84,45,77,40,44,44,50,69,22,45,35,52,46,51,23,54,75,61,68,24,40,47,86,44,72,67,46,35,29,51,36,39,25,50,49,50,50,48,53,54,44,52,63,59,24,38,62,43,50,30,38,77,58,74,49,60,84,49,90,83,69,45,71,70,60,30,37,66,74,30,31,47,64,46,50,54,50,48,52,53,52,52,48,48,38,32,60,71,26,67,51,83,22,52,33,61,85,31,80,30,51,43,41,43,46,50,30,50,52,49,49,27,45,31,67,75,35,50,70,67,42,59,76,38,56,69,54,54,50,46,27,49,54,59,54,58,34,78,57,34,33,66,55,66,73,64,53,81,84,52,56,62

Nearest PDB structures (foldseek):
  1tw9-assembly2_C  TM=9.430E-01  e=6.772E-16  Heligmosomoides polygyrus
  1tw9-assembly2_D  TM=9.265E-01  e=3.911E-16  Heligmosomoides polygyrus
  2ws2-assembly1_B  TM=8.918E-01  e=2.623E-16  Haemonchus contortus
  1tw9-assembly4_G  TM=9.283E-01  e=3.517E-15  Heligmosomoides polygyrus
  2hnl-assembly1_B  TM=8.749E-01  e=2.216E-13  Onchocerca volvulus

InterPro domains:
  IPR004045 Glutathione S-transferase, N-terminal [PF02798] (5-73)
  IPR004045 Glutathione S-transferase, N-terminal [PS50404] (2-79)
  IPR004046 Glutathione S-transferase, C-terminal [PF14497] (129-204)
  IPR010987 Glutathione S-transferase, C-terminal-like [PS50405] (81-209)
  IPR036249 Thioredoxin-like superfamily [SSF52833] (2-76)
  IPR036282 Glutathione S-transferase, C-terminal domain superfamily [SSF47616] (77-206)
  IPR040079 Glutathione transferase family [SFLDS00019] (1-205)
  IPR050213 Glutathione S-transferase superfamily [PTHR11571] (1-205)

Sequence (418 aa):
MPHYKLTYFPARALTEPIRLCFHYAGEKFEDYRIPKDAFASLKPSTPYGQLPILDVDGHQLVQSGAILRYVARKFNLIGKNEWETAKADEIWCFFYDSVRAHIRYTHLKGGKPDFPEDTEDSLYSTNFLPVAQKALAVYSRFLHEANSGFALKGGLSYADFVIAEHVQTIENLDPALAATHPDLLDHKRRIHSLPQLQHYIASRPYSVGMPHYKLTYFPARALTEPIRLCFHYAGEKFEDYRIPKDAFASLKPSTPYGQLPILDVDGHQLVQSGAILRYVARKFNLIGKNEWETAKADEIWCFFYDSVRAHIRYTHLKGGKPDFPEDTEDSLYSTNFLPVAQKALAVYSRFLHEANSGFALKGGLSYADFVIAEHVQTIENLDPALAATHPDLLDHKRRIHSLPQLQHYIASRPYSVG